Protein AF-0000000078666611 (afdb_homodimer)

Secondary structure (DSSP, 8-state):
-------GGGGS-HHHHHHHHHHHHHHHHHHHHHHHHHHHTTT--HHHHHHHHHHHHH-SEEHHHHHHHH---HHHHHHHHHHHHHHTSEEE-SSSS-EEEEPPHHHHHHHHHHHHHHHHHHHHHHHHHHHHHHHTT--S--------EEEEESHHHHHHHHHHHHHH--SEEEEEE-HHHHHHHHHTTHHHHHHHHHHTT-EEEEEES-GGGGGGGTTS-GGGEEE--SS--SSEEEEETTTEEEEEEEEEETTEEEEEEEEE--HHHHHHHHHHHHH--/-------GGGGS-HHHHHHHHHHHHHHHHHHHHHHHHHHHTTT--HHHHHHHHHHHHH-SB-HHHHHHHH---HHHHHHHHHHHHHHTSEEE-SSSS--EEEPPHHHHHHHHHHHHHHHHHHHHHHHHHHHHHHHTT--S--------EEEEESHHHHHHHHHHHHHH--SEEEEE--HHHHHHHHHTTHHHHHHHHHHTT-EEEEEES-GGG-TT-TTS-GGGEEE--SS--SSEEEEETTTEEEEEEEEEETTEEEEEEEEE--HHHHHHHHHHHHH--

InterPro domains:
  IPR002831 Transcription regulator TrmB, N-terminal [PF01978] (39-105)
  IPR011991 ArsR-like helix-turn-helix domain [cd00090] (50-112)
  IPR036388 Winged helix-like DNA-binding domain superfamily [G3DSA:1.10.10.10] (29-139)
  IPR036390 Winged helix DNA-binding domain superfamily [SSF46785] (31-106)
  IPR051797 Transcription regulator TrmB-like [PTHR34293] (32-277)

Nearest PDB structures (foldseek):
  5bpd-assembly1_C  TM=4.902E-01  e=1.284E-13  Pyrococcus furiosus
  5bpi-assembly1_C  TM=5.153E-01  e=1.059E-12  Pyrococcus furiosus
  3e6m-assembly3_E  TM=5.187E-01  e=1.834E-03  Ruegeria pomeroyi
  3e6m-assembly1_A  TM=5.061E-01  e=5.921E-03  Ruegeria pomeroyi
  3e6m-assembly2_C  TM=4.782E-01  e=1.128E-02  Ruegeria pomeroyi

Structure (mmCIF, N/CA/C/O backbone):
data_AF-0000000078666611-model_v1
#
loop_
_entity.id
_entity.type
_entity.pdbx_description
1 polymer 'Putative transcriptional regulator, TrmB'
#
loop_
_atom_site.group_PDB
_atom_site.id
_atom_site.type_symbol
_atom_site.label_atom_id
_atom_site.label_alt_id
_atom_site.label_comp_id
_atom_site.label_asym_id
_atom_site.label_entity_id
_atom_site.label_seq_id
_atom_site.pdbx_PDB_ins_code
_atom_site.Cartn_x
_atom_site.Cartn_y
_atom_site.Cartn_z
_atom_site.occupancy
_atom_site.B_iso_or_equiv
_atom_site.auth_seq_id
_atom_site.auth_comp_id
_atom_site.auth_asym_id
_atom_site.auth_atom_id
_atom_site.pdbx_PDB_model_num
ATOM 1 N N . MET A 1 1 ? -54.938 39.656 26.031 1 24.95 1 MET A N 1
ATOM 2 C CA . MET A 1 1 ? -55.031 38.219 25.891 1 24.95 1 MET A CA 1
ATOM 3 C C . MET A 1 1 ? -53.688 37.625 25.469 1 24.95 1 MET A C 1
ATOM 5 O O . MET A 1 1 ? -53.25 37.812 24.344 1 24.95 1 MET A O 1
ATOM 9 N N . THR A 1 2 ? -52.688 37.5 26.453 1 25.03 2 THR A N 1
ATOM 10 C CA . THR A 1 2 ? -51.281 37.125 26.438 1 25.03 2 THR A CA 1
ATOM 11 C C . THR A 1 2 ? -51.156 35.625 26.172 1 25.03 2 THR A C 1
ATOM 13 O O . THR A 1 2 ? -51.562 34.812 27 1 25.03 2 THR A O 1
ATOM 16 N N . ALA A 1 3 ? -51.25 35.094 24.938 1 30.34 3 ALA A N 1
ATOM 17 C CA . ALA A 1 3 ? -51.094 33.688 24.5 1 30.34 3 ALA A CA 1
ATOM 18 C C . ALA A 1 3 ? -49.781 33.094 25.016 1 30.34 3 ALA A C 1
ATOM 20 O O . ALA A 1 3 ? -48.719 33.688 24.844 1 30.34 3 ALA A O 1
ATOM 21 N N . LYS A 1 4 ? -49.875 32.25 26.094 1 32.97 4 LYS A N 1
ATOM 22 C CA . LYS A 1 4 ? -48.906 31.359 26.688 1 32.97 4 LYS A CA 1
ATOM 23 C C . LYS A 1 4 ? -48.219 30.5 25.625 1 32.97 4 LYS A C 1
ATOM 25 O O . LYS A 1 4 ? -48.875 29.719 24.922 1 32.97 4 LYS A O 1
ATOM 30 N N . HIS A 1 5 ? -47.25 31 24.922 1 32.41 5 HIS A N 1
ATOM 31 C CA . HIS A 1 5 ? -46.344 30.172 24.125 1 32.41 5 HIS A CA 1
ATOM 32 C C . HIS A 1 5 ? -45.781 29.031 24.953 1 32.41 5 HIS A C 1
ATOM 34 O O . HIS A 1 5 ? -44.938 29.25 25.828 1 32.41 5 HIS A O 1
ATOM 40 N N . GLU A 1 6 ? -46.594 28.016 25.391 1 33.66 6 GLU A N 1
ATOM 41 C CA . GLU A 1 6 ? -46.156 26.766 26 1 33.66 6 GLU A CA 1
ATOM 42 C C . GLU A 1 6 ? -44.969 26.141 25.25 1 33.66 6 GLU A C 1
ATOM 44 O O . GLU A 1 6 ? -45 26.062 24.016 1 33.66 6 GLU A O 1
ATOM 49 N N . ASN A 1 7 ? -43.812 26.172 25.812 1 34.56 7 ASN A N 1
ATOM 50 C CA . ASN A 1 7 ? -42.531 25.578 25.484 1 34.56 7 ASN A CA 1
ATOM 51 C C . ASN A 1 7 ? -42.656 24.094 25.156 1 34.56 7 ASN A C 1
ATOM 53 O O . ASN A 1 7 ? -43.031 23.297 26.031 1 34.56 7 ASN A O 1
ATOM 57 N N . ILE A 1 8 ? -42.938 23.625 23.984 1 36.44 8 ILE A N 1
ATOM 58 C CA . ILE A 1 8 ? -42.969 22.297 23.391 1 36.44 8 ILE A CA 1
ATOM 59 C C . ILE A 1 8 ? -41.688 21.531 23.797 1 36.44 8 ILE A C 1
ATOM 61 O O . ILE A 1 8 ? -41.562 20.344 23.5 1 36.44 8 ILE A O 1
ATOM 65 N N . LEU A 1 9 ? -40.688 22.219 24.266 1 39 9 LEU A N 1
ATOM 66 C CA . LEU A 1 9 ? -39.5 21.453 24.641 1 39 9 LEU A CA 1
ATOM 67 C C . LEU A 1 9 ? -39.812 20.5 25.797 1 39 9 LEU A C 1
ATOM 69 O O . LEU A 1 9 ? -39.031 19.609 26.109 1 39 9 LEU A O 1
ATOM 73 N N . ASP A 1 10 ? -40.812 20.719 26.531 1 43.38 10 ASP A N 1
ATOM 74 C CA . ASP A 1 10 ? -41.125 19.969 27.734 1 43.38 10 ASP A CA 1
ATOM 75 C C . ASP A 1 10 ? -41.562 18.547 27.406 1 43.38 10 ASP A C 1
ATOM 77 O O . ASP A 1 10 ? -41.844 17.75 28.312 1 43.38 10 ASP A O 1
ATOM 81 N N . THR A 1 11 ? -41.781 18.328 26.156 1 49.66 11 THR A N 1
ATOM 82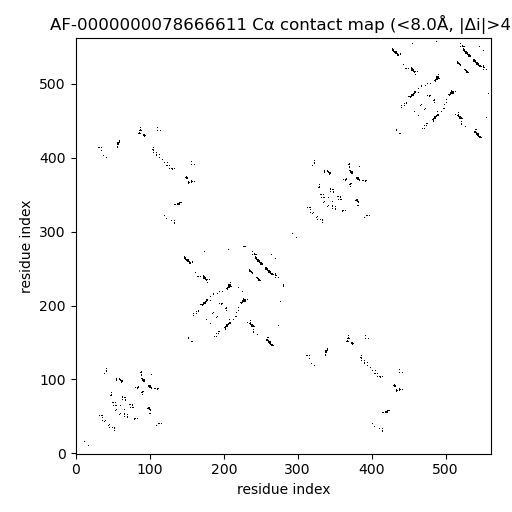 C CA . THR A 1 11 ? -42.531 17.109 25.922 1 49.66 11 THR A CA 1
ATOM 83 C C . THR A 1 11 ? -41.625 15.891 25.906 1 49.66 11 THR A C 1
ATOM 85 O O . THR A 1 11 ? -42.094 14.758 25.828 1 49.66 11 THR A O 1
ATOM 88 N N . PHE A 1 12 ? -40.375 16.016 25.594 1 53.94 12 PHE A N 1
ATOM 89 C CA . PHE A 1 12 ? -39.719 14.703 25.609 1 53.94 12 PHE A CA 1
ATOM 90 C C . PHE A 1 12 ? -39.469 14.227 27.031 1 53.94 12 PHE A C 1
ATOM 92 O O . PHE A 1 12 ? -39 14.984 27.875 1 53.94 12 PHE A O 1
ATOM 99 N N . THR A 1 13 ? -40.094 13.07 27.375 1 58.03 13 THR A N 1
ATOM 100 C CA . THR A 1 13 ? -39.906 12.445 28.688 1 58.03 13 THR A CA 1
ATOM 101 C C . THR A 1 13 ? -38.438 12.031 28.875 1 58.03 13 THR A C 1
ATOM 103 O O . THR A 1 13 ? -37.688 11.891 27.906 1 58.03 13 THR A O 1
ATOM 106 N N . SER A 1 14 ? -37.969 12.086 30.062 1 59.28 14 SER A N 1
ATOM 107 C CA . SER A 1 14 ? -36.656 11.648 30.516 1 59.28 14 SER A CA 1
ATOM 108 C C . SER A 1 14 ? -36.25 10.336 29.844 1 59.28 14 SER A C 1
ATOM 110 O O . SER A 1 14 ? -35.094 10.156 29.469 1 59.28 14 SER A O 1
ATOM 112 N N . GLN A 1 15 ? -37.188 9.484 29.656 1 59.19 15 GLN A N 1
ATOM 113 C CA . GLN A 1 15 ? -36.938 8.188 29.031 1 59.19 15 GLN A CA 1
ATOM 114 C C . GLN A 1 15 ? -36.625 8.336 27.547 1 59.19 15 GLN A C 1
ATOM 116 O O . GLN A 1 15 ? -35.781 7.617 27.016 1 59.19 15 GLN A O 1
ATOM 121 N N . GLU A 1 16 ? -37.219 9.289 26.906 1 56.53 16 GLU A N 1
ATOM 122 C CA . GLU A 1 16 ? -36.969 9.508 25.484 1 56.53 16 GLU A CA 1
ATOM 123 C C . GLU A 1 16 ? -35.625 10.133 25.219 1 56.53 16 GLU A C 1
ATOM 125 O O . GLU A 1 16 ? -34.938 9.789 24.266 1 56.53 16 GLU A O 1
ATOM 130 N N . VAL A 1 17 ? -35.25 10.969 26.109 1 57.41 17 VAL A N 1
ATOM 131 C CA . VAL A 1 17 ? -33.938 11.594 26.016 1 57.41 17 VAL A CA 1
ATOM 132 C C . VAL A 1 17 ? -32.844 10.547 26.219 1 57.41 17 VAL A C 1
ATOM 134 O O . VAL A 1 17 ? -31.844 10.547 25.516 1 57.41 17 VAL A O 1
ATOM 137 N N . GLU A 1 18 ? -33.094 9.695 27.141 1 58.34 18 GLU A N 1
ATOM 138 C CA . GLU A 1 18 ? -32.156 8.617 27.406 1 58.34 18 GLU A CA 1
ATOM 139 C C . GLU A 1 18 ? -32.031 7.668 26.219 1 58.34 18 GLU A C 1
ATOM 141 O O . GLU A 1 18 ? -30.938 7.234 25.844 1 58.34 18 GLU A O 1
ATOM 146 N N . ALA A 1 19 ? -33.094 7.383 25.641 1 57.5 19 ALA A N 1
ATOM 147 C CA . ALA A 1 19 ? -33.125 6.492 24.484 1 57.5 19 ALA A CA 1
ATOM 148 C C . ALA A 1 19 ? -32.406 7.129 23.297 1 57.5 19 ALA A C 1
ATOM 150 O O . ALA A 1 19 ? -31.672 6.457 22.578 1 57.5 19 ALA A O 1
ATOM 151 N N . LEU A 1 20 ? -32.625 8.391 23.094 1 56.41 20 LEU A N 1
ATOM 152 C CA . LEU A 1 20 ? -31.984 9.125 22.016 1 56.41 20 LEU A CA 1
ATOM 153 C C . LEU A 1 20 ? -30.484 9.211 22.25 1 56.41 20 LEU A C 1
ATOM 155 O O . LEU A 1 20 ? -29.688 9.086 21.312 1 56.41 20 LEU A O 1
ATOM 159 N N . THR A 1 21 ? -30.188 9.445 23.469 1 63.78 21 THR A N 1
ATOM 160 C CA . THR A 1 21 ? -28.766 9.516 23.812 1 63.78 21 THR A CA 1
ATOM 161 C C . THR A 1 21 ? -28.094 8.172 23.562 1 63.78 21 THR A C 1
ATOM 163 O O . THR A 1 21 ? -26.984 8.125 23.016 1 63.78 21 THR A O 1
ATOM 166 N N . THR A 1 22 ? -28.859 7.172 23.969 1 70.12 22 THR A N 1
ATOM 167 C CA . THR A 1 22 ? -28.312 5.832 23.75 1 70.12 22 THR A CA 1
ATOM 168 C C . THR A 1 22 ? -28.188 5.531 22.266 1 70.12 22 THR A C 1
ATOM 170 O O . THR A 1 22 ? -27.188 4.941 21.828 1 70.12 22 THR A O 1
ATOM 173 N N . SER A 1 23 ? -29.188 6.078 21.531 1 73.69 23 SER A N 1
ATOM 174 C CA . SER A 1 23 ? -29.156 5.836 20.094 1 73.69 23 SER A CA 1
ATOM 175 C C . SER A 1 23 ? -28.031 6.613 19.438 1 73.69 23 SER A C 1
ATOM 177 O O . SER A 1 23 ? -27.328 6.086 18.578 1 73.69 23 SER A O 1
ATOM 179 N N . GLN A 1 24 ? -27.875 7.871 19.906 1 76.81 24 GLN A N 1
ATOM 180 C CA . GLN A 1 24 ? -26.797 8.688 19.344 1 76.81 24 GLN A CA 1
ATOM 181 C C . GLN A 1 24 ? -25.438 8.109 19.703 1 76.81 24 GLN A C 1
ATOM 183 O O . GLN A 1 24 ? -24.516 8.117 18.859 1 76.81 24 GLN A O 1
ATOM 188 N N . ASP A 1 25 ? -25.406 7.629 20.922 1 82.19 25 ASP A N 1
ATOM 189 C CA . ASP A 1 25 ? -24.172 7.004 21.359 1 82.19 25 ASP A CA 1
ATOM 190 C C . ASP A 1 25 ? -23.859 5.75 20.547 1 82.19 25 ASP A C 1
ATOM 192 O O . ASP A 1 25 ? -22.703 5.488 20.203 1 82.19 25 ASP A O 1
ATOM 196 N N . TYR A 1 26 ? -24.984 5.094 20.312 1 83.62 26 TYR A N 1
ATOM 197 C CA . TYR A 1 26 ? -24.812 3.895 19.5 1 83.62 26 TYR A CA 1
ATOM 198 C C . TYR A 1 26 ? -24.359 4.246 18.078 1 83.62 26 TYR A C 1
ATOM 200 O O . TYR A 1 26 ? -23.438 3.613 17.547 1 83.62 26 TYR A O 1
ATOM 208 N N . ILE A 1 27 ? -24.922 5.266 17.5 1 86.25 27 ILE A N 1
ATOM 209 C CA . ILE A 1 27 ? -24.562 5.703 16.156 1 86.25 27 ILE A CA 1
ATOM 210 C C . ILE A 1 27 ? -23.125 6.188 16.141 1 86.25 27 ILE A C 1
ATOM 212 O O . ILE A 1 27 ? -22.359 5.844 15.242 1 86.25 27 ILE A O 1
ATOM 216 N N . GLU A 1 28 ? -22.797 6.918 17.141 1 90.12 28 GLU A N 1
ATOM 217 C CA . GLU A 1 28 ? -21.422 7.41 17.234 1 90.12 28 GLU A CA 1
ATOM 218 C C . GLU A 1 28 ? -20.422 6.262 17.359 1 90.12 28 GLU A C 1
ATOM 220 O O . GLU A 1 28 ? -19.359 6.281 16.734 1 90.12 28 GLU A O 1
ATOM 225 N N . SER A 1 29 ? -20.812 5.297 18.109 1 90.94 29 SER A N 1
ATOM 226 C CA . SER A 1 29 ? -19.953 4.137 18.297 1 90.94 29 SER A CA 1
ATOM 227 C C . SER A 1 29 ? -19.766 3.371 16.984 1 90.94 29 SER A C 1
ATOM 229 O O . SER A 1 29 ? -18.672 2.902 16.688 1 90.94 29 SER A O 1
ATOM 231 N N . GLN A 1 30 ? -20.812 3.289 16.234 1 90.81 30 GLN A N 1
ATOM 232 C CA . GLN A 1 30 ? -20.75 2.6 14.945 1 90.81 30 GLN A CA 1
ATOM 233 C C . GLN A 1 30 ? -19.859 3.352 13.961 1 90.81 30 GLN A C 1
ATOM 235 O O . GLN A 1 30 ? -19.078 2.738 13.234 1 90.81 30 GLN A O 1
ATOM 240 N N . ILE A 1 31 ? -20 4.613 13.969 1 92.62 31 ILE A N 1
ATOM 241 C CA . ILE A 1 31 ? -19.188 5.445 13.086 1 92.62 31 ILE A CA 1
ATOM 242 C C . ILE A 1 31 ? -17.719 5.301 13.445 1 92.62 31 ILE A C 1
ATOM 244 O O . ILE A 1 31 ? -16.875 5.09 12.57 1 92.62 31 ILE A O 1
ATOM 248 N N . LYS A 1 32 ? -17.469 5.34 14.695 1 93.5 32 LYS A N 1
ATOM 249 C CA . LYS A 1 32 ? -16.078 5.23 15.156 1 93.5 32 LYS A CA 1
ATOM 250 C C . LYS A 1 32 ? -15.484 3.879 14.773 1 93.5 32 LYS A C 1
ATOM 252 O O . LYS A 1 32 ? -14.336 3.807 14.336 1 93.5 32 LYS A O 1
ATOM 257 N N . GLN A 1 33 ? -16.266 2.855 14.875 1 94.12 33 GLN A N 1
ATOM 258 C CA . GLN A 1 33 ? -15.781 1.523 14.539 1 94.12 33 GLN A CA 1
ATOM 259 C C . GLN A 1 33 ? -15.492 1.409 13.047 1 94.12 33 GLN A C 1
ATOM 261 O O . GLN A 1 33 ? -14.508 0.784 12.641 1 94.12 33 GLN A O 1
ATOM 266 N N . GLU A 1 34 ? -16.344 1.973 12.273 1 93.38 34 GLU A N 1
ATOM 267 C CA . GLU A 1 34 ? -16.125 1.971 10.828 1 93.38 34 GLU A CA 1
ATOM 268 C C . GLU A 1 34 ? -14.836 2.707 10.461 1 93.38 34 GLU A C 1
ATOM 270 O O . GLU A 1 34 ? -14.078 2.246 9.617 1 93.38 34 GLU A O 1
ATOM 275 N N . LEU A 1 35 ? -14.648 3.785 11.148 1 95.94 35 LEU A N 1
ATOM 276 C CA . LEU A 1 35 ? -13.453 4.578 10.883 1 95.94 35 LEU A CA 1
ATOM 277 C C . LEU A 1 35 ? -12.195 3.834 11.32 1 95.94 35 LEU A C 1
ATOM 279 O O . LEU A 1 35 ? -11.18 3.867 10.625 1 95.94 35 LEU A O 1
ATOM 283 N N . ILE A 1 36 ? -12.289 3.146 12.414 1 95.94 36 ILE A N 1
ATOM 284 C CA . ILE A 1 36 ? -11.18 2.344 12.906 1 95.94 36 ILE A CA 1
ATOM 285 C C . ILE A 1 36 ? -10.844 1.248 11.898 1 95.94 36 ILE A C 1
ATOM 287 O O . ILE A 1 36 ? -9.672 1.017 11.594 1 95.94 36 ILE A O 1
ATOM 291 N N . ASN A 1 37 ? -11.859 0.669 11.352 1 94.44 37 ASN A N 1
ATOM 292 C CA . ASN A 1 37 ? -11.656 -0.394 10.375 1 94.44 37 ASN A CA 1
ATOM 293 C C . ASN A 1 37 ? -10.969 0.127 9.117 1 94.44 37 ASN A C 1
ATOM 295 O O . ASN A 1 37 ? -10.125 -0.558 8.531 1 94.44 37 ASN A O 1
ATOM 299 N N . GLU A 1 38 ? -11.289 1.287 8.695 1 94.19 38 GLU A N 1
ATOM 300 C CA . GLU A 1 38 ? -10.656 1.888 7.523 1 94.19 38 GLU A CA 1
ATOM 301 C C . GLU A 1 38 ? -9.18 2.184 7.789 1 94.19 38 GLU A C 1
ATOM 303 O O . GLU A 1 38 ? -8.328 1.933 6.934 1 94.19 38 GLU A O 1
ATOM 308 N N . LEU A 1 39 ? -8.898 2.639 8.992 1 96.44 39 LEU A N 1
ATOM 309 C CA . LEU A 1 39 ? -7.531 2.992 9.352 1 96.44 39 LEU A CA 1
ATOM 310 C C . LEU A 1 39 ? -6.668 1.742 9.5 1 96.44 39 LEU A C 1
ATOM 312 O O . LEU A 1 39 ? -5.469 1.771 9.211 1 96.44 39 LEU A O 1
ATOM 316 N N . LYS A 1 40 ? -7.285 0.686 9.898 1 95.25 40 LYS A N 1
ATOM 317 C CA . LYS A 1 40 ? -6.574 -0.582 10.039 1 95.25 40 LYS A CA 1
ATOM 318 C C . LYS A 1 40 ? -6.051 -1.069 8.695 1 95.25 40 LYS A C 1
ATOM 320 O O . LYS A 1 40 ? -4.992 -1.695 8.625 1 95.25 40 LYS A O 1
ATOM 325 N N . LYS A 1 41 ? -6.75 -0.759 7.676 1 92.75 41 LYS A N 1
ATOM 326 C CA . LYS A 1 41 ? -6.316 -1.135 6.336 1 92.75 41 LYS A CA 1
ATOM 327 C C . LYS A 1 41 ? -5.012 -0.438 5.961 1 92.75 41 LYS A C 1
ATOM 329 O O . LYS A 1 41 ? -4.32 -0.859 5.031 1 92.75 41 LYS A O 1
ATOM 334 N N . LEU A 1 42 ? -4.699 0.592 6.715 1 94.5 42 LEU A N 1
ATOM 335 C CA . LEU A 1 42 ? -3.484 1.359 6.465 1 94.5 42 LEU A CA 1
ATOM 336 C C . LEU A 1 42 ? -2.455 1.126 7.562 1 94.5 42 LEU A C 1
ATOM 338 O O . LEU A 1 42 ? -1.588 1.971 7.797 1 94.5 42 LEU A O 1
ATOM 342 N N . ASP A 1 43 ? -2.656 0.044 8.32 1 91.62 43 ASP A N 1
ATOM 343 C CA . ASP A 1 43 ? -1.721 -0.451 9.328 1 91.62 43 ASP A CA 1
ATOM 344 C C . 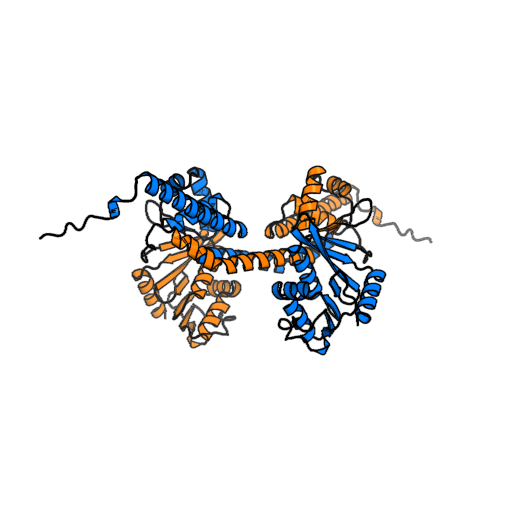ASP A 1 43 ? -1.713 0.448 10.562 1 91.62 43 ASP A C 1
ATOM 346 O O . ASP A 1 43 ? -0.668 0.645 11.18 1 91.62 43 ASP A O 1
ATOM 350 N N . ILE A 1 44 ? -2.807 1.087 10.758 1 96.12 44 ILE A N 1
ATOM 351 C CA . ILE A 1 44 ? -3 1.777 12.023 1 96.12 44 ILE A CA 1
ATOM 352 C C . ILE A 1 44 ? -3.633 0.826 13.039 1 96.12 44 ILE A C 1
ATOM 354 O O . ILE A 1 44 ? -4.676 0.228 12.766 1 96.12 44 ILE A O 1
ATOM 358 N N . GLY A 1 45 ? -3 0.655 14.156 1 95.12 45 GLY A N 1
ATOM 359 C CA . GLY A 1 45 ? -3.539 -0.212 15.188 1 95.12 45 GLY A CA 1
ATOM 360 C C . GLY A 1 45 ? -4.812 0.325 15.812 1 95.12 45 GLY A C 1
ATOM 361 O O . GLY A 1 45 ? -5.109 1.516 15.703 1 95.12 45 GLY A O 1
ATOM 362 N N . ALA A 1 46 ? -5.465 -0.515 16.453 1 95.88 46 ALA A N 1
ATOM 363 C CA . ALA A 1 46 ? -6.758 -0.169 17.031 1 95.88 46 ALA A CA 1
ATOM 364 C C . ALA A 1 46 ? -6.625 0.998 18.016 1 95.88 46 ALA A C 1
ATOM 366 O O . ALA A 1 46 ? -7.402 1.954 17.953 1 95.88 46 ALA A O 1
ATOM 367 N N . ASN A 1 47 ? -5.633 0.917 18.844 1 96.94 47 ASN A N 1
ATOM 368 C CA . ASN A 1 47 ? -5.465 1.969 19.844 1 96.94 47 ASN A CA 1
ATOM 369 C C . ASN A 1 47 ? -5.012 3.277 19.203 1 96.94 47 ASN A C 1
ATOM 371 O O . ASN A 1 47 ? -5.449 4.355 19.609 1 96.94 47 ASN A O 1
ATOM 375 N N . GLU A 1 48 ? -4.137 3.178 18.219 1 97.81 48 GLU A N 1
ATOM 376 C CA . GLU A 1 48 ? -3.76 4.367 17.469 1 97.81 48 GLU A CA 1
ATOM 377 C C . GLU A 1 48 ? -4.977 5.004 16.797 1 97.81 48 GLU A C 1
ATOM 379 O O . GLU A 1 48 ? -5.137 6.227 16.828 1 97.81 48 GLU A O 1
ATOM 384 N N . ALA A 1 49 ? -5.777 4.148 16.25 1 97.75 49 ALA A N 1
ATOM 385 C CA . ALA A 1 49 ? -6.977 4.629 15.578 1 97.75 49 ALA A CA 1
ATOM 386 C C . ALA A 1 49 ? -7.91 5.34 16.547 1 97.75 49 ALA A C 1
ATOM 388 O O . ALA A 1 49 ? -8.477 6.391 16.234 1 97.75 49 ALA A O 1
ATOM 389 N N . LYS A 1 50 ? -8.055 4.793 17.672 1 96.88 50 LYS A N 1
ATOM 390 C CA . LYS A 1 50 ? -8.898 5.391 18.703 1 96.88 50 LYS A CA 1
ATOM 391 C C . LYS A 1 50 ? -8.406 6.789 19.062 1 96.88 50 LYS A C 1
ATOM 393 O O . LYS A 1 50 ? -9.211 7.723 19.172 1 96.88 50 LYS A O 1
ATOM 398 N N . ILE A 1 51 ? -7.164 6.891 19.234 1 97.44 51 ILE A N 1
ATOM 399 C CA . ILE A 1 51 ? -6.566 8.18 19.594 1 97.44 51 ILE A CA 1
ATOM 400 C C . ILE A 1 51 ? -6.781 9.172 18.438 1 97.44 51 ILE A C 1
ATOM 402 O O . ILE A 1 51 ? -7.184 10.312 18.672 1 97.44 51 ILE A O 1
ATOM 406 N N . LEU A 1 52 ? -6.555 8.734 17.219 1 96.56 52 LEU A N 1
ATOM 407 C CA . LEU A 1 52 ? -6.727 9.578 16.047 1 96.56 52 LEU A CA 1
ATOM 408 C C . LEU A 1 52 ? -8.164 10.094 15.953 1 96.56 52 LEU A C 1
ATOM 410 O O . LEU A 1 52 ? -8.383 11.297 15.797 1 96.56 52 LEU A O 1
ATOM 414 N N . ILE A 1 53 ? -9.047 9.211 16.062 1 95.88 53 ILE A N 1
ATOM 415 C CA . ILE A 1 53 ? -10.453 9.562 15.93 1 95.88 53 ILE A CA 1
ATOM 416 C C . ILE A 1 53 ? -10.859 10.508 17.062 1 95.88 53 ILE A C 1
ATOM 418 O O . ILE A 1 53 ? -11.617 11.461 16.828 1 95.88 53 ILE A O 1
ATOM 422 N N . PHE A 1 54 ? -10.445 10.305 18.25 1 95 54 PHE A N 1
ATOM 423 C CA . PHE A 1 54 ? -10.719 11.195 19.375 1 95 54 PHE A CA 1
ATOM 424 C C . PHE A 1 54 ? -10.211 12.602 19.078 1 95 54 PHE A C 1
ATOM 426 O O . PHE A 1 54 ? -10.945 13.578 19.25 1 95 54 PHE A O 1
ATOM 433 N N . LEU A 1 55 ? -8.938 12.664 18.672 1 94.5 55 LEU A N 1
ATOM 434 C CA . LEU A 1 55 ? -8.344 13.961 18.359 1 94.5 55 LEU A CA 1
ATOM 435 C C . LEU A 1 55 ? -9.109 14.664 17.25 1 94.5 55 LEU A C 1
ATOM 437 O O . LEU A 1 55 ? -9.336 15.875 17.297 1 94.5 55 LEU A O 1
ATOM 441 N N . MET A 1 56 ? -9.531 13.883 16.281 1 92.19 56 MET A N 1
ATOM 442 C CA . MET A 1 56 ? -10.258 14.453 15.156 1 92.19 56 MET A CA 1
ATOM 443 C C . MET A 1 56 ? -11.625 14.969 15.586 1 92.19 56 MET A C 1
ATOM 445 O O . MET A 1 56 ? -12.109 15.969 15.055 1 92.19 56 MET A O 1
ATOM 449 N N . SER A 1 57 ? -12.188 14.312 16.516 1 91.06 57 SER A N 1
ATOM 450 C CA . SER A 1 57 ? -13.555 14.641 16.906 1 91.06 57 SER A CA 1
ATOM 451 C C . SER A 1 57 ? -13.578 15.688 18.016 1 91.06 57 SER A C 1
ATOM 453 O O . SER A 1 57 ? -14.523 16.469 18.109 1 91.06 57 SER A O 1
ATOM 455 N N . ASN A 1 58 ? -12.547 15.789 18.828 1 89.56 58 ASN A N 1
ATOM 456 C CA . ASN A 1 58 ? -12.578 16.641 20 1 89.56 58 ASN A CA 1
ATOM 457 C C . ASN A 1 58 ? -11.586 17.797 19.891 1 89.56 58 ASN A C 1
ATOM 459 O O . ASN A 1 58 ? -11.586 18.719 20.719 1 89.56 58 ASN A O 1
ATOM 463 N N . GLY A 1 59 ? -10.727 17.734 18.875 1 87.94 59 GLY A N 1
ATOM 464 C CA . GLY A 1 59 ? -9.734 18.797 18.703 1 87.94 59 GLY A CA 1
ATOM 465 C C . GLY A 1 59 ? -8.453 18.531 19.484 1 87.94 59 GLY A C 1
ATOM 466 O O . GLY A 1 59 ? -8.281 17.453 20.062 1 87.94 59 GLY A O 1
ATOM 467 N N . SER A 1 60 ? -7.602 19.531 19.516 1 88 60 SER A N 1
ATOM 468 C CA . SER A 1 60 ? -6.285 19.422 20.125 1 88 60 SER A CA 1
ATOM 469 C C . SER A 1 60 ? -6.398 19.297 21.641 1 88 60 SER A C 1
ATOM 471 O O . SER A 1 60 ? -7.23 19.969 22.266 1 88 60 SER A O 1
ATOM 473 N N . THR A 1 61 ? -5.621 18.422 22.203 1 91.12 61 THR A N 1
ATOM 474 C CA . THR A 1 61 ? -5.664 18.25 23.656 1 91.12 61 THR A CA 1
ATOM 475 C C . THR A 1 61 ? -4.367 17.625 24.156 1 91.12 61 THR A C 1
ATOM 477 O O . THR A 1 61 ? -3.438 17.391 23.375 1 91.12 61 THR A O 1
ATOM 480 N N . THR A 1 62 ? -4.344 17.422 25.469 1 92.88 62 THR A N 1
ATOM 481 C CA . THR A 1 62 ? -3.143 16.875 26.094 1 92.88 62 THR A CA 1
ATOM 482 C C . THR A 1 62 ? -3.168 15.359 26.109 1 92.88 62 THR A C 1
ATOM 484 O O . THR A 1 62 ? -4.23 14.75 25.969 1 92.88 62 THR A O 1
ATOM 487 N N . ALA A 1 63 ? -1.938 14.742 26.344 1 94.44 63 ALA A N 1
ATOM 488 C CA . ALA A 1 63 ? -1.837 13.289 26.484 1 94.44 63 ALA A CA 1
ATOM 489 C C . ALA A 1 63 ? -2.697 12.773 27.625 1 94.44 63 ALA A C 1
ATOM 491 O O . ALA A 1 63 ? -3.312 11.711 27.531 1 94.44 63 ALA A O 1
ATOM 492 N N . SER A 1 64 ? -2.764 13.555 28.656 1 95.06 64 SER A N 1
ATOM 493 C CA . SER A 1 64 ? -3.559 13.18 29.812 1 95.06 64 SER A CA 1
ATOM 494 C C . SER A 1 64 ? -5.039 13.078 29.469 1 95.06 64 SER A C 1
ATOM 496 O O . SER A 1 64 ? -5.715 12.125 29.859 1 95.06 64 SER A O 1
ATOM 498 N N . ASP A 1 65 ? -5.48 14.031 28.781 1 94.75 65 ASP A N 1
ATOM 499 C CA . ASP A 1 65 ? -6.879 14.047 28.359 1 94.75 65 ASP A CA 1
ATOM 500 C C . ASP A 1 65 ? -7.176 12.883 27.406 1 94.75 65 ASP A C 1
ATOM 502 O O . ASP A 1 65 ? -8.227 12.25 27.516 1 94.75 65 ASP A O 1
ATOM 506 N N . ILE A 1 66 ? -6.285 12.641 26.469 1 96.44 66 ILE A N 1
ATOM 507 C CA . ILE A 1 66 ? -6.438 11.539 25.531 1 96.44 66 ILE A CA 1
ATOM 508 C C . ILE A 1 66 ? -6.562 10.219 26.297 1 96.44 66 ILE A C 1
ATOM 510 O O . ILE A 1 66 ? -7.473 9.43 26.031 1 96.44 66 ILE A O 1
ATOM 514 N N . SER A 1 67 ? -5.652 10 27.281 1 96.44 67 SER A N 1
ATOM 515 C CA . SER A 1 67 ? -5.664 8.789 28.094 1 96.44 67 SER A CA 1
ATOM 516 C C . SER A 1 67 ? -6.984 8.633 28.828 1 96.44 67 SER A C 1
ATOM 518 O O . SER A 1 67 ? -7.594 7.559 28.812 1 96.44 67 SER A O 1
ATOM 520 N N . ARG A 1 68 ? -7.484 9.664 29.375 1 95.38 68 ARG A N 1
ATOM 521 C CA . ARG A 1 68 ? -8.711 9.656 30.156 1 95.38 68 ARG A CA 1
ATOM 522 C C . ARG A 1 68 ? -9.914 9.281 29.312 1 95.38 68 ARG A C 1
ATOM 524 O O . ARG A 1 68 ? -10.719 8.43 29.703 1 95.38 68 ARG A O 1
ATOM 531 N N . HIS A 1 69 ? -10.031 9.75 28.156 1 92.56 69 HIS A N 1
ATOM 532 C CA . HIS A 1 69 ? -11.242 9.617 27.359 1 92.56 69 HIS A CA 1
ATOM 533 C C . HIS A 1 69 ? -11.203 8.352 26.516 1 92.56 69 HIS A C 1
ATOM 535 O O . HIS A 1 69 ? -12.25 7.793 26.172 1 92.56 69 HIS A O 1
ATOM 541 N N . THR A 1 70 ? -10.039 7.918 26.125 1 94.06 70 THR A N 1
ATOM 542 C CA . THR A 1 70 ? -9.93 6.719 25.297 1 94.06 70 THR A CA 1
ATOM 543 C C . THR A 1 70 ? -9.859 5.469 26.172 1 94.06 70 THR A C 1
ATOM 545 O O . THR A 1 70 ? -10.078 4.355 25.688 1 94.06 70 THR A O 1
ATOM 548 N N . GLY A 1 71 ? -9.422 5.594 27.375 1 95.12 71 GLY A N 1
ATOM 549 C CA . GLY A 1 71 ? -9.258 4.461 28.281 1 95.12 71 GLY A CA 1
ATOM 550 C C . GLY A 1 71 ? -7.918 3.768 28.125 1 95.12 71 GLY A C 1
ATOM 551 O O . GLY A 1 71 ? -7.688 2.713 28.719 1 95.12 71 GLY A O 1
ATOM 552 N N . ILE A 1 72 ? -7.059 4.316 27.328 1 96.19 72 ILE A N 1
ATOM 553 C CA . ILE A 1 72 ? -5.715 3.779 27.156 1 96.19 72 ILE A CA 1
ATOM 554 C C . ILE A 1 72 ? -4.797 4.301 28.25 1 96.19 72 ILE A C 1
ATOM 556 O O . ILE A 1 72 ? -4.805 5.496 28.562 1 96.19 72 ILE A O 1
ATOM 560 N N . GLN A 1 73 ? -4.012 3.402 28.828 1 95.81 73 GLN A N 1
ATOM 561 C CA . GLN A 1 73 ? -3.115 3.793 29.906 1 95.81 73 GLN A CA 1
ATOM 562 C C . GLN A 1 73 ? -2.133 4.867 29.453 1 95.81 73 GLN A C 1
ATOM 564 O O . GLN A 1 73 ? -1.687 4.852 28.297 1 95.81 73 GLN A O 1
ATOM 569 N N . ARG A 1 74 ? -1.737 5.688 30.406 1 92.75 74 ARG A N 1
ATOM 570 C CA . ARG A 1 74 ? -0.936 6.871 30.125 1 92.75 74 ARG A CA 1
ATOM 571 C C . ARG A 1 74 ? 0.362 6.492 29.422 1 92.75 74 ARG A C 1
ATOM 573 O O . ARG A 1 74 ? 0.718 7.09 28.391 1 92.75 74 ARG A O 1
ATOM 580 N N . THR A 1 75 ? 1.074 5.527 29.922 1 93.06 75 THR A N 1
ATOM 581 C CA . THR A 1 75 ? 2.344 5.117 29.328 1 93.06 75 THR A CA 1
ATOM 582 C C . THR A 1 75 ? 2.146 4.668 27.875 1 93.06 75 THR A C 1
ATOM 584 O O . THR A 1 75 ? 2.92 5.039 27 1 93.06 75 THR A O 1
ATOM 587 N N . ASP A 1 76 ? 1.056 3.947 27.609 1 95.62 76 ASP A N 1
ATOM 588 C CA . ASP A 1 76 ? 0.743 3.473 26.266 1 95.62 76 ASP A CA 1
ATOM 589 C C . ASP A 1 76 ? 0.313 4.625 25.359 1 95.62 76 ASP A C 1
ATOM 591 O O . ASP A 1 76 ? 0.625 4.637 24.172 1 95.62 76 ASP A O 1
ATOM 595 N N . THR A 1 77 ? -0.351 5.543 25.953 1 96.25 77 THR A N 1
ATOM 596 C CA . THR A 1 77 ? -0.793 6.711 25.203 1 96.25 77 THR A CA 1
ATOM 597 C C . THR A 1 77 ? 0.4 7.453 24.609 1 96.25 77 THR A C 1
ATOM 599 O O . THR A 1 77 ? 0.391 7.809 23.422 1 96.25 77 THR A O 1
ATOM 602 N N . TYR A 1 78 ? 1.419 7.57 25.375 1 94.06 78 TYR A N 1
ATOM 603 C CA . TYR A 1 78 ? 2.611 8.258 24.875 1 94.06 78 TYR A CA 1
ATOM 604 C C . TYR A 1 78 ? 3.289 7.453 23.781 1 94.06 78 TYR A C 1
ATOM 606 O O . TYR A 1 78 ? 3.816 8.023 22.812 1 94.06 78 TYR A O 1
ATOM 614 N N . HIS A 1 79 ? 3.266 6.23 23.984 1 94.44 79 HIS A N 1
ATOM 615 C CA . HIS A 1 79 ? 3.844 5.355 22.969 1 94.44 79 HIS A CA 1
ATOM 616 C C . HIS A 1 79 ? 3.107 5.492 21.641 1 94.44 79 HIS A C 1
ATOM 618 O O . HIS A 1 79 ? 3.732 5.684 20.594 1 94.44 79 HIS A O 1
ATOM 624 N N . TYR A 1 80 ? 1.796 5.406 21.672 1 95.88 80 TYR A N 1
ATOM 625 C CA . TYR A 1 80 ? 0.998 5.5 20.453 1 95.88 80 TYR A CA 1
ATOM 626 C C . TYR A 1 80 ? 1.09 6.895 19.844 1 95.88 80 TYR A C 1
ATOM 628 O O . TYR A 1 80 ? 1.128 7.043 18.625 1 95.88 80 TYR A O 1
ATOM 636 N N . LEU A 1 81 ? 1.182 7.934 20.719 1 93.5 81 LEU A N 1
ATOM 637 C CA . LEU A 1 81 ? 1.347 9.297 20.219 1 93.5 81 LEU A CA 1
ATOM 638 C C . LEU A 1 81 ? 2.68 9.445 19.5 1 93.5 81 LEU A C 1
ATOM 640 O O . LEU A 1 81 ? 2.748 10.086 18.438 1 93.5 81 LEU A O 1
ATOM 644 N N . SER A 1 82 ? 3.682 8.828 20.062 1 90.81 82 SER A N 1
ATOM 645 C CA . SER A 1 82 ? 4.992 8.875 19.422 1 90.81 82 SER A CA 1
ATOM 646 C C . SER A 1 82 ? 4.949 8.242 18.031 1 90.81 82 SER A C 1
ATOM 648 O O . SER A 1 82 ? 5.523 8.781 17.078 1 90.81 82 SER A O 1
ATOM 650 N N . SER A 1 83 ? 4.273 7.148 17.953 1 92.44 83 SER A N 1
ATOM 651 C CA . SER A 1 83 ? 4.117 6.457 16.688 1 92.44 83 SER A CA 1
ATOM 652 C C . SER A 1 83 ? 3.352 7.309 15.68 1 92.44 83 SER A C 1
ATOM 654 O O . SER A 1 83 ? 3.75 7.422 14.516 1 92.44 83 SER A O 1
ATOM 656 N N . LEU A 1 84 ? 2.287 7.926 16.094 1 93.31 84 LEU A N 1
ATOM 657 C CA . LEU A 1 84 ? 1.439 8.742 15.234 1 93.31 84 LEU A CA 1
ATOM 658 C C . LEU A 1 84 ? 2.166 10.008 14.797 1 93.31 84 LEU A C 1
ATOM 660 O O . LEU A 1 84 ? 1.986 10.477 13.672 1 93.31 84 LEU A O 1
ATOM 664 N N . LEU A 1 85 ? 3.059 10.531 15.695 1 86.88 85 LEU A N 1
ATOM 665 C CA . LEU A 1 85 ? 3.908 11.672 15.359 1 86.88 85 LEU A CA 1
ATOM 666 C C . LEU A 1 85 ? 4.91 11.297 14.273 1 86.88 85 LEU A C 1
ATOM 668 O O . LEU A 1 85 ? 5.09 12.039 13.305 1 86.88 85 LEU A O 1
ATOM 672 N N . ALA A 1 86 ? 5.449 10.172 14.422 1 82.12 86 ALA A N 1
ATOM 673 C CA . ALA A 1 86 ? 6.43 9.68 13.453 1 82.12 86 ALA A CA 1
ATOM 674 C C . ALA A 1 86 ? 5.793 9.469 12.086 1 82.12 86 ALA A C 1
ATOM 676 O O . ALA A 1 86 ? 6.422 9.711 11.055 1 82.12 86 ALA A O 1
ATOM 677 N N . LYS A 1 87 ? 4.527 9.047 12.109 1 87.5 87 LYS A N 1
ATOM 678 C CA . LYS A 1 87 ? 3.803 8.797 10.867 1 87.5 87 LYS A CA 1
ATOM 679 C C . LYS A 1 87 ? 3.334 10.102 10.234 1 87.5 87 LYS A C 1
ATOM 681 O O . LYS A 1 87 ? 2.889 10.109 9.086 1 87.5 87 LYS A O 1
ATOM 686 N N . GLY A 1 88 ? 3.379 11.133 10.992 1 82.31 88 GLY A N 1
ATOM 687 C CA . GLY A 1 88 ? 3.064 12.461 10.477 1 82.31 88 GLY A CA 1
ATOM 688 C C . GLY A 1 88 ? 1.576 12.75 10.445 1 82.31 88 GLY A C 1
ATOM 689 O O . GLY A 1 88 ? 1.136 13.695 9.789 1 82.31 88 GLY A O 1
ATOM 690 N N . VAL A 1 89 ? 0.763 11.922 11.141 1 91.19 89 VAL A N 1
ATOM 691 C CA . VAL A 1 89 ? -0.683 12.102 11.07 1 91.19 89 VAL A CA 1
ATOM 692 C C . VAL A 1 89 ? -1.177 12.805 12.328 1 91.19 89 VAL A C 1
ATOM 694 O O . VAL A 1 89 ? -2.322 13.258 12.391 1 91.19 89 VAL A O 1
ATOM 697 N N . VAL A 1 90 ? -0.33 12.875 13.312 1 89.88 90 VAL A N 1
ATOM 698 C CA . VAL A 1 90 ? -0.518 13.695 14.508 1 89.88 90 VAL A CA 1
ATOM 699 C C . VAL A 1 90 ? 0.634 14.688 14.641 1 89.88 90 VAL A C 1
ATOM 701 O O . VAL A 1 90 ? 1.78 14.367 14.32 1 89.88 90 VAL A O 1
ATOM 704 N N . LEU A 1 91 ? 0.265 15.836 15.07 1 83.56 91 LEU A N 1
ATOM 705 C CA . LEU A 1 91 ? 1.252 16.891 15.305 1 83.56 91 LEU A CA 1
ATOM 706 C C . LEU A 1 91 ? 1.245 17.312 16.766 1 83.56 91 LEU A C 1
ATOM 708 O O . LEU A 1 91 ? 0.269 17.078 17.484 1 83.56 91 LEU A O 1
ATOM 712 N N . SER A 1 92 ? 2.346 17.828 17.219 1 81.19 92 SER A N 1
ATOM 713 C CA . SER A 1 92 ? 2.432 18.281 18.609 1 81.19 92 SER A CA 1
ATOM 714 C C . SER A 1 92 ? 2.766 19.766 18.672 1 81.19 92 SER A C 1
ATOM 716 O O . SER A 1 92 ? 3.521 20.281 17.844 1 81.19 92 SER A O 1
ATOM 718 N N . SER A 1 93 ? 2.166 20.406 19.594 1 75.62 93 SER A N 1
ATOM 719 C CA . SER A 1 93 ? 2.414 21.828 19.812 1 75.62 93 SER A CA 1
ATOM 720 C C . SER A 1 93 ? 3.736 22.062 20.547 1 75.62 93 SER A C 1
ATOM 722 O O . SER A 1 93 ? 4.258 21.141 21.188 1 75.62 93 SER A O 1
ATOM 724 N N . PHE A 1 94 ? 4.219 23.297 20.406 1 63.28 94 PHE A N 1
ATOM 725 C CA . PHE A 1 94 ? 5.414 23.672 21.141 1 63.28 94 PHE A CA 1
ATOM 726 C C . PHE A 1 94 ? 5.043 24.297 22.484 1 63.28 94 PHE A C 1
ATOM 728 O O . PHE A 1 94 ? 5.91 24.516 23.344 1 63.28 94 PHE A O 1
ATOM 735 N N . SER A 1 95 ? 3.883 24.344 22.766 1 66.25 95 SER A N 1
ATOM 736 C CA . SER A 1 95 ? 3.422 25 23.984 1 66.25 95 SER A CA 1
ATOM 737 C C . SER A 1 95 ? 3.479 24.062 25.188 1 66.25 95 SER A C 1
ATOM 739 O O . SER A 1 95 ? 3.678 22.859 25.016 1 66.25 95 SER A O 1
ATOM 741 N N . LYS A 1 96 ? 3.553 24.672 26.453 1 73.44 96 LYS A N 1
ATOM 742 C CA . LYS A 1 96 ? 3.396 23.938 27.703 1 73.44 96 LYS A CA 1
ATOM 743 C C . LYS A 1 96 ? 2.033 24.203 28.328 1 73.44 96 LYS A C 1
ATOM 745 O O . LYS A 1 96 ? 1.686 25.344 28.609 1 73.44 96 LYS A O 1
ATOM 750 N N . PRO A 1 97 ? 1.208 23.062 28.578 1 83.25 97 PRO A N 1
ATOM 751 C CA . PRO A 1 97 ? 1.477 21.656 28.312 1 83.25 97 PRO A CA 1
ATOM 752 C C . PRO A 1 97 ? 1.403 21.312 26.828 1 83.25 97 PRO A C 1
ATOM 754 O O . PRO A 1 97 ? 0.702 21.984 26.062 1 83.25 97 PRO A O 1
ATOM 757 N N . GLN A 1 98 ? 2.195 20.344 26.469 1 85.06 98 GLN A N 1
ATOM 758 C CA . GLN A 1 98 ? 2.213 19.891 25.094 1 85.06 98 GLN A CA 1
ATOM 759 C C . GLN A 1 98 ? 0.844 19.375 24.656 1 85.06 98 GLN A C 1
ATOM 761 O O . GLN A 1 98 ? 0.224 18.578 25.375 1 85.06 98 GLN A O 1
ATOM 766 N N . LYS A 1 99 ? 0.349 19.906 23.547 1 88.44 99 LYS A N 1
ATOM 767 C CA . LYS A 1 99 ? -0.922 19.453 22.984 1 88.44 99 LYS A CA 1
ATOM 768 C C . LYS A 1 99 ? -0.714 18.719 21.656 1 88.44 99 LYS A C 1
ATOM 770 O O . LYS A 1 99 ? 0.3 18.922 20.984 1 88.44 99 LYS A O 1
ATOM 775 N N . TYR A 1 100 ? -1.66 17.875 21.375 1 8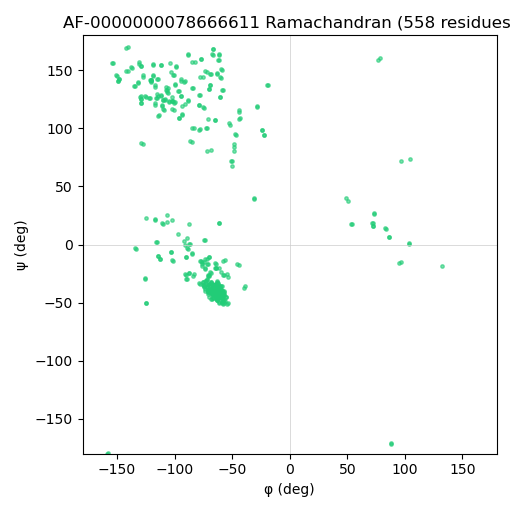9.5 100 TYR A N 1
ATOM 776 C CA . TYR A 1 100 ? -1.604 17.078 20.156 1 89.5 100 TYR A CA 1
ATOM 777 C C . TYR A 1 100 ? -2.814 17.344 19.281 1 89.5 100 TYR A C 1
ATOM 779 O O . TYR A 1 100 ? -3.928 17.516 19.766 1 89.5 100 TYR A O 1
ATOM 787 N N . TYR A 1 101 ? -2.451 17.375 18 1 87 101 TYR A N 1
ATOM 788 C CA . TYR A 1 101 ? -3.479 17.609 17 1 87 101 TYR A CA 1
ATOM 789 C C . TYR A 1 101 ? -3.377 16.594 15.867 1 87 101 TYR A C 1
ATOM 791 O O . TYR A 1 101 ? -2.277 16.234 15.453 1 87 101 TYR A O 1
ATOM 799 N N . ALA A 1 102 ? -4.609 16.141 15.438 1 90.5 102 ALA A N 1
ATOM 800 C CA . ALA A 1 102 ? -4.637 15.219 14.305 1 90.5 102 ALA A CA 1
ATOM 801 C C . ALA A 1 102 ? -5.012 15.953 13.016 1 90.5 102 ALA A C 1
ATOM 803 O O . ALA A 1 102 ? -5.805 16.891 13.039 1 90.5 102 ALA A O 1
ATOM 804 N N . LEU A 1 103 ? -4.453 15.523 11.945 1 85.25 103 LEU A N 1
ATOM 805 C CA . LEU A 1 103 ? -4.953 15.93 10.641 1 85.25 103 LEU A CA 1
ATOM 806 C C . LEU A 1 103 ? -6.395 15.469 10.445 1 85.25 103 LEU A C 1
ATOM 808 O O . LEU A 1 103 ? -6.898 14.648 11.211 1 85.25 103 LEU A O 1
ATOM 812 N N . SER A 1 104 ? -7.031 16.109 9.438 1 86.38 104 SER A N 1
ATOM 813 C CA . SER A 1 104 ? -8.367 15.625 9.102 1 86.38 104 SER A CA 1
ATOM 814 C C . SER A 1 104 ? -8.328 14.172 8.633 1 86.38 104 SER A C 1
ATOM 816 O O . SER A 1 104 ? -7.262 13.648 8.305 1 86.38 104 SER A O 1
ATOM 818 N N . PHE A 1 105 ? -9.438 13.547 8.719 1 91.62 105 PHE A N 1
ATOM 819 C CA . PHE A 1 105 ? -9.484 12.156 8.297 1 91.62 105 PHE A CA 1
ATOM 820 C C . PHE A 1 105 ? -8.992 12.008 6.859 1 91.62 105 PHE A C 1
ATOM 822 O O . PHE A 1 105 ? -8.195 11.117 6.562 1 91.62 105 PHE A O 1
ATOM 829 N N . ASP A 1 106 ? -9.445 12.883 5.977 1 87.12 106 ASP A N 1
ATOM 830 C CA . ASP A 1 106 ? -9.047 12.844 4.574 1 87.12 106 ASP A CA 1
ATOM 831 C C . ASP A 1 106 ? -7.539 13.008 4.426 1 87.12 106 ASP A C 1
ATOM 833 O O . ASP A 1 106 ? -6.902 12.273 3.666 1 87.12 106 ASP A O 1
ATOM 837 N N . GLU A 1 107 ? -6.977 13.914 5.184 1 86.12 107 GLU A N 1
ATOM 838 C CA . GLU A 1 107 ? -5.539 14.164 5.113 1 86.12 107 GLU A CA 1
ATOM 839 C C . GLU A 1 107 ? -4.746 12.984 5.676 1 86.12 107 GLU A C 1
ATOM 841 O O . GLU A 1 107 ? -3.674 12.656 5.168 1 86.12 107 GLU A O 1
ATOM 846 N N . VAL A 1 108 ? -5.258 12.445 6.73 1 91.62 108 VAL A N 1
ATOM 847 C CA . VAL A 1 108 ? -4.629 11.266 7.328 1 91.62 108 VAL A CA 1
ATOM 848 C C . VAL A 1 108 ? -4.578 10.133 6.305 1 91.62 108 VAL A C 1
ATOM 850 O O . VAL A 1 108 ? -3.533 9.508 6.117 1 91.62 108 VAL A O 1
ATOM 853 N N . ILE A 1 109 ? -5.648 9.906 5.617 1 92.88 109 ILE A N 1
ATOM 854 C CA . ILE A 1 109 ? -5.711 8.859 4.602 1 92.88 109 ILE A CA 1
ATOM 855 C C . ILE A 1 109 ? -4.707 9.156 3.49 1 92.88 109 ILE A C 1
ATOM 857 O O . ILE A 1 109 ? -3.941 8.281 3.084 1 92.88 109 ILE A O 1
ATOM 861 N N . ASP A 1 110 ? -4.648 10.383 3.092 1 87.56 110 ASP A N 1
ATOM 862 C CA . ASP A 1 110 ? -3.729 10.766 2.025 1 87.56 110 ASP A CA 1
ATOM 863 C C . ASP A 1 110 ? -2.279 10.531 2.441 1 87.56 110 ASP A C 1
ATOM 865 O O . ASP A 1 110 ? -1.487 9.984 1.673 1 87.56 110 ASP A O 1
ATOM 869 N N . CYS A 1 111 ? -1.961 10.914 3.652 1 86.31 111 CYS A N 1
ATOM 870 C CA . CYS A 1 111 ? -0.604 10.773 4.168 1 86.31 111 CYS A CA 1
ATOM 871 C C . CYS A 1 111 ? -0.207 9.305 4.25 1 86.31 111 CYS A C 1
ATOM 873 O O . CYS A 1 111 ? 0.854 8.914 3.758 1 86.31 111 CYS A O 1
ATOM 875 N N . LEU A 1 112 ? -1.077 8.531 4.801 1 92.25 112 LEU A N 1
ATOM 876 C CA . LEU A 1 112 ? -0.773 7.117 5.004 1 92.25 112 LEU A CA 1
ATOM 877 C C . LEU A 1 112 ? -0.715 6.379 3.672 1 92.25 112 LEU A C 1
ATOM 879 O O . LEU A 1 112 ? 0.14 5.512 3.477 1 92.25 112 LEU A O 1
ATOM 883 N N . VAL A 1 113 ? -1.644 6.719 2.801 1 91 113 VAL A N 1
ATOM 884 C CA . VAL A 1 113 ? -1.67 6.082 1.487 1 91 113 VAL A CA 1
ATOM 885 C C . VAL A 1 113 ? -0.396 6.426 0.72 1 91 113 VAL A C 1
ATOM 887 O O . VAL A 1 113 ? 0.221 5.555 0.106 1 91 113 VAL A O 1
ATOM 890 N N . GLN A 1 114 ? 0.02 7.672 0.798 1 85 114 GLN A N 1
ATOM 891 C CA . GLN A 1 114 ? 1.239 8.078 0.108 1 85 114 GLN A CA 1
ATOM 892 C C . GLN A 1 114 ? 2.457 7.344 0.659 1 85 114 GLN A C 1
ATOM 894 O O . GLN A 1 114 ? 3.305 6.879 -0.105 1 85 114 GLN A O 1
ATOM 899 N N . SER A 1 115 ? 2.523 7.289 1.953 1 86.12 115 SER A N 1
ATOM 900 C CA . SER A 1 115 ? 3.611 6.551 2.586 1 86.12 115 SER A CA 1
ATOM 901 C C . SER A 1 115 ? 3.637 5.098 2.125 1 86.12 115 SER A C 1
ATOM 903 O O . SER A 1 115 ? 4.703 4.543 1.857 1 86.12 115 SER A O 1
ATOM 905 N N . LYS A 1 116 ? 2.441 4.52 2.002 1 90.38 116 LYS A N 1
ATOM 906 C CA . LYS A 1 116 ? 2.34 3.139 1.542 1 90.38 116 LYS A CA 1
ATOM 907 C C . LYS A 1 116 ? 2.76 3.016 0.08 1 90.38 116 LYS A C 1
ATOM 909 O O . LYS A 1 116 ? 3.459 2.07 -0.292 1 90.38 116 LYS A O 1
ATOM 914 N N . TYR A 1 117 ? 2.355 3.957 -0.715 1 87.25 117 TYR A N 1
ATOM 915 C CA . TYR A 1 117 ? 2.764 3.949 -2.115 1 87.25 117 TYR A CA 1
ATOM 916 C C . TYR A 1 117 ? 4.281 4.008 -2.242 1 87.25 117 TYR A C 1
ATOM 918 O O . TYR A 1 117 ? 4.871 3.289 -3.053 1 87.25 117 TYR A O 1
ATOM 926 N N . ASP A 1 118 ? 4.891 4.832 -1.405 1 83.25 118 ASP A N 1
ATOM 927 C CA . ASP A 1 118 ? 6.344 4.949 -1.428 1 83.25 118 ASP A CA 1
ATOM 928 C C . ASP A 1 118 ? 7.008 3.629 -1.047 1 83.25 118 ASP A C 1
ATOM 930 O O . ASP A 1 118 ? 8.008 3.23 -1.654 1 83.25 118 ASP A O 1
ATOM 934 N N . THR A 1 119 ? 6.473 2.99 -0.093 1 88.38 119 THR A N 1
ATOM 935 C CA . THR A 1 119 ? 6.98 1.688 0.327 1 88.38 119 THR A CA 1
ATOM 936 C C . THR A 1 119 ? 6.852 0.669 -0.8 1 88.38 119 THR A C 1
ATOM 938 O O . THR A 1 119 ? 7.793 -0.079 -1.077 1 88.38 119 THR A O 1
ATOM 941 N N . LEU A 1 120 ? 5.695 0.66 -1.417 1 91.06 120 LEU A N 1
ATOM 942 C CA . LEU A 1 120 ? 5.461 -0.282 -2.504 1 91.06 120 LEU A CA 1
ATOM 943 C C . LEU A 1 120 ? 6.414 -0.025 -3.666 1 91.06 120 LEU A C 1
ATOM 945 O O . LEU A 1 120 ? 6.93 -0.968 -4.27 1 91.06 120 LEU A O 1
ATOM 949 N N . LYS A 1 121 ? 6.648 1.201 -3.902 1 87.56 121 LYS A N 1
ATOM 950 C CA . LYS A 1 121 ? 7.605 1.562 -4.945 1 87.56 121 LYS A CA 1
ATOM 951 C C . LYS A 1 121 ? 9.008 1.053 -4.609 1 87.56 121 LYS A C 1
ATOM 953 O O . LYS A 1 121 ? 9.703 0.524 -5.477 1 87.56 121 LYS A O 1
ATOM 958 N N . THR A 1 122 ? 9.406 1.227 -3.402 1 88.06 122 THR A N 1
ATOM 959 C CA . THR A 1 122 ? 10.719 0.769 -2.949 1 88.06 122 THR A CA 1
ATOM 960 C C . THR A 1 122 ? 10.852 -0.741 -3.125 1 88.06 122 THR A C 1
ATOM 962 O O . THR A 1 122 ? 11.891 -1.228 -3.574 1 88.06 122 THR A O 1
ATOM 965 N N . VAL A 1 123 ? 9.82 -1.445 -2.807 1 92.44 123 VAL A N 1
ATOM 966 C CA . VAL A 1 123 ? 9.844 -2.9 -2.91 1 92.44 123 VAL A CA 1
ATOM 967 C C . VAL A 1 123 ? 9.914 -3.312 -4.379 1 92.44 123 VAL A C 1
ATOM 969 O O . VAL A 1 123 ? 10.672 -4.219 -4.738 1 92.44 123 VAL A O 1
ATOM 972 N N . LEU A 1 124 ? 9.188 -2.635 -5.215 1 90.62 124 LEU A N 1
ATOM 973 C CA . LEU A 1 124 ? 9.188 -2.926 -6.645 1 90.62 124 LEU A CA 1
ATOM 974 C C . LEU A 1 124 ? 10.57 -2.684 -7.246 1 90.62 124 LEU A C 1
ATOM 976 O O . LEU A 1 124 ? 11.031 -3.465 -8.078 1 90.62 124 LEU A O 1
ATOM 980 N N . ASN A 1 125 ? 11.211 -1.666 -6.73 1 89.19 125 ASN A N 1
ATOM 981 C CA . ASN A 1 125 ? 12.539 -1.337 -7.227 1 89.19 125 ASN A CA 1
ATOM 982 C C . ASN A 1 125 ? 13.57 -2.379 -6.801 1 89.19 125 ASN A C 1
ATOM 984 O O . ASN A 1 125 ? 14.562 -2.602 -7.5 1 89.19 125 ASN A O 1
ATOM 988 N N . ALA A 1 126 ? 13.305 -3.004 -5.719 1 91 126 ALA A N 1
ATOM 989 C CA . ALA A 1 126 ? 14.242 -3.98 -5.18 1 91 126 ALA A CA 1
ATOM 990 C C . ALA A 1 126 ? 13.961 -5.379 -5.723 1 91 126 ALA A C 1
ATOM 992 O O . ALA A 1 126 ? 14.758 -6.297 -5.539 1 91 126 ALA A O 1
ATOM 993 N N . LYS A 1 127 ? 12.852 -5.535 -6.367 1 91.56 127 LYS A N 1
ATOM 994 C CA . LYS A 1 127 ? 12.305 -6.832 -6.75 1 91.56 127 LYS A CA 1
ATOM 995 C C . LYS A 1 127 ? 13.32 -7.652 -7.535 1 91.56 127 LYS A C 1
ATOM 997 O O . LYS A 1 127 ? 13.57 -8.812 -7.215 1 91.56 127 LYS A O 1
ATOM 1002 N N . LYS A 1 128 ? 13.93 -7.059 -8.57 1 89.31 128 LYS A N 1
ATOM 1003 C CA . LYS A 1 128 ? 14.867 -7.773 -9.438 1 89.31 128 LYS A CA 1
ATOM 1004 C C . LYS A 1 128 ? 16.141 -8.156 -8.68 1 89.31 128 LYS A C 1
ATOM 1006 O O . LYS A 1 128 ? 16.641 -9.273 -8.828 1 89.31 128 LYS A O 1
ATOM 1011 N N . ARG A 1 129 ? 16.672 -7.223 -7.941 1 91.38 129 ARG A N 1
ATOM 1012 C CA . ARG A 1 129 ? 17.859 -7.496 -7.129 1 91.38 129 ARG A CA 1
ATOM 1013 C C . ARG A 1 129 ? 17.594 -8.648 -6.168 1 91.38 129 ARG A C 1
ATOM 1015 O O . ARG A 1 129 ? 18.453 -9.516 -5.988 1 91.38 129 ARG A O 1
ATOM 1022 N N . CYS A 1 130 ? 16.484 -8.664 -5.551 1 91.88 130 CYS A N 1
ATOM 1023 C CA . CYS A 1 130 ? 16.125 -9.719 -4.613 1 91.88 130 CYS A CA 1
ATOM 1024 C C . CYS A 1 130 ? 16 -11.062 -5.328 1 91.88 130 CYS A C 1
ATOM 1026 O O . CYS A 1 130 ? 16.438 -12.094 -4.809 1 91.88 130 CYS A O 1
ATOM 1028 N N . GLN A 1 131 ? 15.414 -11.047 -6.492 1 91.19 131 GLN A N 1
ATOM 1029 C CA . GLN A 1 131 ? 15.32 -12.273 -7.281 1 91.19 131 GLN A CA 1
ATOM 1030 C C . GLN A 1 131 ? 16.703 -12.82 -7.605 1 91.19 131 GLN A C 1
ATOM 1032 O O . GLN A 1 131 ? 16.938 -14.031 -7.516 1 91.19 131 GLN A O 1
ATOM 1037 N N . GLU A 1 132 ? 17.578 -11.945 -7.965 1 89.94 132 GLU A N 1
ATOM 1038 C CA . GLU A 1 132 ? 18.953 -12.344 -8.266 1 89.94 132 GLU A CA 1
ATOM 1039 C C . GLU A 1 132 ? 19.625 -12.977 -7.055 1 89.94 132 GLU A C 1
ATOM 1041 O O . GLU A 1 132 ? 20.359 -13.953 -7.184 1 89.94 132 GLU A O 1
ATOM 1046 N N . LYS A 1 133 ? 19.438 -12.414 -5.953 1 91 133 LYS A N 1
ATOM 1047 C CA . LYS A 1 133 ? 19.984 -12.969 -4.719 1 91 133 LYS A CA 1
ATOM 1048 C C . LYS A 1 133 ? 19.422 -14.359 -4.441 1 91 133 LYS A C 1
ATOM 1050 O O . LYS A 1 133 ? 20.156 -15.266 -4.062 1 91 133 LYS A O 1
ATOM 1055 N N . LEU A 1 134 ? 18.172 -14.469 -4.598 1 91.44 134 LEU A N 1
ATOM 1056 C CA . LEU A 1 134 ? 17.531 -15.766 -4.395 1 91.44 134 LEU A CA 1
ATOM 1057 C C . LEU A 1 134 ? 18.109 -16.812 -5.34 1 91.44 134 LEU A C 1
ATOM 1059 O O . LEU A 1 134 ? 18.344 -17.953 -4.941 1 91.44 134 LEU A O 1
ATOM 1063 N N . ASP A 1 135 ? 18.344 -16.422 -6.559 1 89.5 135 ASP A N 1
ATOM 1064 C CA . ASP A 1 135 ? 18.875 -17.328 -7.566 1 89.5 135 ASP A CA 1
ATOM 1065 C C . ASP A 1 135 ? 20.203 -17.938 -7.125 1 89.5 135 ASP A C 1
ATOM 1067 O O . ASP A 1 135 ? 20.547 -19.047 -7.516 1 89.5 135 ASP A O 1
ATOM 1071 N N . LYS A 1 136 ? 20.891 -17.25 -6.301 1 86.56 136 LYS A N 1
ATOM 1072 C CA . LYS A 1 136 ? 22.203 -17.719 -5.828 1 86.56 136 LYS A CA 1
ATOM 1073 C C . LYS A 1 136 ? 22.047 -18.859 -4.836 1 86.56 136 LYS A C 1
ATOM 1075 O O . LYS A 1 136 ? 23 -19.609 -4.594 1 86.56 136 LYS A O 1
ATOM 1080 N N . ILE A 1 137 ? 20.922 -18.953 -4.277 1 84.06 137 ILE A N 1
ATOM 1081 C CA . ILE A 1 137 ? 20.781 -19.969 -3.24 1 84.06 137 ILE A CA 1
ATOM 1082 C C . ILE A 1 137 ? 19.766 -21.016 -3.682 1 84.06 137 ILE A C 1
ATOM 1084 O O . ILE A 1 137 ? 19.375 -21.891 -2.893 1 84.06 137 ILE A O 1
ATOM 1088 N N . ILE A 1 138 ? 19.281 -20.844 -4.844 1 77.94 138 ILE A N 1
ATOM 1089 C CA . ILE A 1 138 ? 18.344 -21.812 -5.391 1 77.94 138 ILE A CA 1
ATOM 1090 C C . ILE A 1 138 ? 19.062 -23.156 -5.574 1 77.94 138 ILE A C 1
ATOM 1092 O O . ILE A 1 138 ? 20.141 -23.219 -6.152 1 77.94 138 ILE A O 1
ATOM 1096 N N . LYS A 1 139 ? 18.781 -24.062 -4.801 1 67.69 139 LYS A N 1
ATOM 1097 C CA . LYS A 1 139 ? 19.406 -25.391 -4.816 1 67.69 139 LYS A CA 1
ATOM 1098 C C . LYS A 1 139 ? 18.812 -26.266 -5.918 1 67.69 139 LYS A C 1
ATOM 1100 O O . LYS A 1 139 ? 19.406 -27.266 -6.309 1 67.69 139 LYS A O 1
ATOM 1105 N N . VAL A 1 140 ? 17.609 -26.109 -6.207 1 58.31 140 VAL A N 1
ATOM 1106 C CA . VAL A 1 140 ? 16.984 -27 -7.172 1 58.31 140 VAL A CA 1
ATOM 1107 C C . VAL A 1 140 ? 16.859 -26.297 -8.523 1 58.31 140 VAL A C 1
ATOM 1109 O O . VAL A 1 140 ? 16.688 -25.078 -8.586 1 58.31 140 VAL A O 1
ATOM 1112 N N . THR A 1 141 ? 17.547 -26.844 -9.547 1 48.75 141 THR A N 1
ATOM 1113 C CA . THR A 1 141 ? 17.328 -26.406 -10.922 1 48.75 141 THR A CA 1
ATOM 1114 C C . THR A 1 141 ? 15.906 -25.906 -11.109 1 48.75 141 THR A C 1
ATOM 1116 O O . THR A 1 141 ? 14.969 -26.469 -10.531 1 48.75 141 THR A O 1
ATOM 1119 N N . LYS A 1 142 ? 15.766 -24.688 -11.445 1 47.88 142 LYS A N 1
ATOM 1120 C CA . LYS A 1 142 ? 14.438 -24.125 -11.68 1 47.88 142 LYS A CA 1
ATOM 1121 C C . LYS A 1 142 ? 13.43 -25.219 -12.016 1 47.88 142 LYS A C 1
ATOM 1123 O O . LYS A 1 142 ? 13.664 -26.031 -12.914 1 47.88 142 LYS A O 1
ATOM 1128 N N . PRO A 1 143 ? 12.742 -25.719 -11.156 1 41.56 143 PRO A N 1
ATOM 1129 C CA . PRO A 1 143 ? 11.812 -26.719 -11.664 1 41.56 143 PRO A CA 1
ATOM 1130 C C . PRO A 1 143 ? 11.469 -26.531 -13.141 1 41.56 143 PRO A C 1
ATOM 1132 O O . PRO A 1 143 ? 11.273 -25.391 -13.586 1 41.56 143 PRO A O 1
ATOM 1135 N N . THR A 1 144 ? 12.148 -27.297 -14.062 1 40.59 144 THR A N 1
ATOM 1136 C CA . THR A 1 144 ? 11.547 -27.469 -15.383 1 40.59 144 THR A CA 1
ATOM 1137 C C . THR A 1 144 ? 10.055 -27.141 -15.344 1 40.59 144 THR A C 1
ATOM 1139 O O . THR A 1 144 ? 9.391 -27.375 -14.336 1 40.59 144 THR A O 1
ATOM 1142 N N . ARG A 1 145 ? 9.617 -26.438 -16.359 1 46.06 145 ARG A N 1
ATOM 1143 C CA . ARG A 1 145 ? 8.203 -26.172 -16.609 1 46.06 145 ARG A CA 1
ATOM 1144 C C . ARG A 1 145 ? 7.34 -27.328 -16.109 1 46.06 145 ARG A C 1
ATOM 1146 O O . ARG A 1 145 ? 7.109 -28.297 -16.828 1 46.06 145 ARG A O 1
ATOM 1153 N N . GLN A 1 146 ? 7.672 -27.891 -14.961 1 51.47 146 GLN A N 1
ATOM 1154 C CA . GLN A 1 146 ? 6.781 -28.984 -14.578 1 51.47 146 GLN A CA 1
ATOM 1155 C C . GLN A 1 146 ? 5.32 -28.609 -14.797 1 51.47 146 GLN A C 1
ATOM 1157 O O . GLN A 1 146 ? 4.914 -27.484 -14.516 1 51.47 146 GLN A O 1
ATOM 1162 N N . GLU A 1 147 ? 4.785 -29.469 -15.797 1 50.97 147 GLU A N 1
ATOM 1163 C CA . GLU A 1 147 ? 3.342 -29.359 -15.992 1 50.97 147 GLU A CA 1
ATOM 1164 C C . GLU A 1 147 ? 2.604 -29.391 -14.656 1 50.97 147 GLU A C 1
ATOM 1166 O O . GLU A 1 147 ? 2.625 -30.391 -13.945 1 50.97 147 GLU A O 1
ATOM 1171 N N . ASN A 1 148 ? 2.348 -28.141 -14.211 1 63.44 148 ASN A N 1
ATOM 1172 C CA . ASN A 1 148 ? 1.697 -28.016 -12.906 1 63.44 148 ASN A CA 1
ATOM 1173 C C . ASN A 1 148 ? 0.326 -27.359 -13.023 1 63.44 148 ASN A C 1
ATOM 1175 O O . ASN A 1 148 ? 0.04 -26.688 -14.016 1 63.44 148 ASN A O 1
ATOM 1179 N N . SER A 1 149 ? -0.562 -27.984 -12.305 1 68.31 149 SER A N 1
ATOM 1180 C CA . SER A 1 149 ? -1.854 -27.344 -12.07 1 68.31 149 SER A CA 1
ATOM 1181 C C . SER A 1 149 ? -2.02 -26.953 -10.609 1 68.31 149 SER A C 1
ATOM 1183 O O . SER A 1 149 ? -1.672 -27.719 -9.711 1 68.31 149 SER A O 1
ATOM 1185 N N . TYR A 1 150 ? -2.369 -25.672 -10.453 1 73.25 150 TYR A N 1
ATOM 1186 C CA . TYR A 1 150 ? -2.568 -25.219 -9.086 1 73.25 150 TYR A CA 1
ATOM 1187 C C . TYR A 1 150 ? -3.883 -24.469 -8.945 1 73.25 150 TYR A C 1
ATOM 1189 O O . TYR A 1 150 ? -4.438 -23.984 -9.945 1 73.25 150 TYR A O 1
ATOM 1197 N N . GLN A 1 151 ? -4.383 -24.438 -7.676 1 77.5 151 GLN A N 1
ATOM 1198 C CA . GLN A 1 151 ? -5.578 -23.656 -7.367 1 77.5 151 GLN A CA 1
ATOM 1199 C C . GLN A 1 151 ? -5.215 -22.297 -6.801 1 77.5 151 GLN A C 1
ATOM 1201 O O . GLN A 1 151 ? -4.27 -22.172 -6.016 1 77.5 151 GLN A O 1
ATOM 1206 N N . VAL A 1 152 ? -5.82 -21.25 -7.324 1 76.56 152 VAL A N 1
ATOM 1207 C CA . VAL A 1 152 ? -5.758 -19.906 -6.777 1 76.56 152 VAL A CA 1
ATOM 1208 C C . VAL A 1 152 ? -7.047 -19.594 -6.02 1 76.56 152 VAL A C 1
ATOM 1210 O O . VAL A 1 152 ? -8.141 -19.688 -6.582 1 76.56 152 VAL A O 1
ATOM 1213 N N . LEU A 1 153 ? -6.812 -19.234 -4.719 1 69.19 153 LEU A N 1
ATOM 1214 C CA . LEU A 1 153 ? -8.008 -19.094 -3.895 1 69.19 153 LEU A CA 1
ATOM 1215 C C . LEU A 1 153 ? -8.398 -17.625 -3.76 1 69.19 153 LEU A C 1
ATOM 1217 O O . LEU A 1 153 ? -7.535 -16.75 -3.709 1 69.19 153 LEU A O 1
ATOM 1221 N N . ASN A 1 154 ? -9.711 -17.375 -3.863 1 71.62 154 ASN A N 1
ATOM 1222 C CA . ASN A 1 154 ? -10.414 -16.125 -3.605 1 71.62 154 ASN A CA 1
ATOM 1223 C C . ASN A 1 154 ? -10.234 -15.133 -4.754 1 71.62 154 ASN A C 1
ATOM 1225 O O . ASN A 1 154 ? -9.258 -15.211 -5.5 1 71.62 154 ASN A O 1
ATOM 1229 N N . GLU A 1 155 ? -11.078 -14.289 -4.781 1 81.62 155 GLU A N 1
ATOM 1230 C CA . GLU A 1 155 ? -11.242 -13.367 -5.906 1 81.62 155 GLU A CA 1
ATOM 1231 C C . GLU A 1 155 ? -10.07 -12.398 -6.004 1 81.62 155 GLU A C 1
ATOM 1233 O O . GLU A 1 155 ? -9.547 -12.148 -7.094 1 81.62 155 GLU A O 1
ATOM 1238 N N . GLU A 1 156 ? -9.594 -11.953 -4.906 1 78.06 156 GLU A N 1
ATOM 1239 C CA . GLU A 1 156 ? -8.531 -10.953 -4.906 1 78.06 156 GLU A CA 1
ATOM 1240 C C . GLU A 1 156 ? -7.227 -11.539 -5.445 1 78.06 156 GLU A C 1
ATOM 1242 O O . GLU A 1 156 ? -6.578 -10.938 -6.301 1 78.06 156 GLU A O 1
ATOM 1247 N N . SER A 1 157 ? -6.859 -12.742 -4.953 1 76.88 157 SER A N 1
ATOM 1248 C CA . SER A 1 157 ? -5.645 -13.406 -5.406 1 76.88 157 SER A CA 1
ATOM 1249 C C . SER A 1 157 ? -5.75 -13.812 -6.875 1 76.88 157 SER A C 1
ATOM 1251 O O . SER A 1 157 ? -4.762 -13.75 -7.613 1 76.88 157 SER A O 1
ATOM 1253 N N . LEU A 1 158 ? -6.93 -14.164 -7.195 1 86 158 LEU A N 1
ATOM 1254 C CA . LEU A 1 158 ? -7.176 -14.547 -8.578 1 86 158 LEU A CA 1
ATOM 1255 C C . LEU A 1 158 ? -6.938 -13.375 -9.523 1 86 158 LEU A C 1
ATOM 1257 O O . LEU A 1 158 ? -6.211 -13.508 -10.508 1 86 158 LEU A O 1
ATOM 1261 N N . TYR A 1 159 ? -7.469 -12.242 -9.227 1 87.81 159 TYR A N 1
ATOM 1262 C CA . TYR A 1 159 ? -7.305 -11.07 -10.078 1 87.81 159 TYR A CA 1
ATOM 1263 C C . TYR A 1 159 ? -5.852 -10.617 -10.109 1 87.81 159 TYR A C 1
ATOM 1265 O O . TYR A 1 159 ? -5.332 -10.25 -11.164 1 87.81 159 TYR A O 1
ATOM 1273 N N . SER A 1 160 ? -5.246 -10.703 -8.984 1 82.56 160 SER A N 1
ATOM 1274 C CA . SER A 1 160 ? -3.84 -10.32 -8.938 1 82.56 160 SER A CA 1
ATOM 1275 C C . SER A 1 160 ? -2.992 -11.219 -9.836 1 82.56 160 SER A C 1
ATOM 1277 O O . SER A 1 160 ? -2.115 -10.727 -10.555 1 82.56 160 SER A O 1
ATOM 1279 N N . ARG A 1 161 ? -3.297 -12.492 -9.828 1 82.94 161 ARG A N 1
ATOM 1280 C CA . ARG A 1 161 ? -2.557 -13.438 -10.656 1 82.94 161 ARG A CA 1
ATOM 1281 C C . ARG A 1 161 ? -2.826 -13.195 -12.141 1 82.94 161 ARG A C 1
ATOM 1283 O O . ARG A 1 161 ? -1.9 -13.211 -12.953 1 82.94 161 ARG A O 1
ATOM 1290 N N . ILE A 1 162 ? -4.047 -12.961 -12.43 1 91.38 162 ILE A N 1
ATOM 1291 C CA . ILE A 1 162 ? -4.418 -12.703 -13.812 1 91.38 162 ILE A CA 1
ATOM 1292 C C . ILE A 1 162 ? -3.703 -11.453 -14.312 1 91.38 162 ILE A C 1
ATOM 1294 O O . ILE A 1 162 ? -3.117 -11.453 -15.398 1 91.38 162 ILE A O 1
ATOM 1298 N N . LYS A 1 163 ? -3.701 -10.453 -13.523 1 89.44 163 LYS A N 1
ATOM 1299 C CA . LYS A 1 163 ? -3.055 -9.203 -13.906 1 89.44 163 LYS A CA 1
ATOM 1300 C C . LYS A 1 163 ? -1.554 -9.398 -14.102 1 89.44 163 LYS A C 1
ATOM 1302 O O . LYS A 1 163 ? -0.977 -8.898 -15.07 1 89.44 163 LYS A O 1
ATOM 1307 N N . SER A 1 164 ? -0.982 -10.133 -13.18 1 84.5 164 SER A N 1
ATOM 1308 C CA . SER A 1 164 ? 0.442 -10.43 -13.289 1 84.5 164 SER A CA 1
ATOM 1309 C C . SER A 1 164 ? 0.752 -11.172 -14.586 1 84.5 164 SER A C 1
ATOM 1311 O O . SER A 1 164 ? 1.702 -10.828 -15.297 1 84.5 164 SER A O 1
ATOM 1313 N N . MET A 1 165 ? -0.045 -12.086 -14.945 1 86.44 165 MET A N 1
ATOM 1314 C CA . MET A 1 165 ? 0.175 -12.898 -16.141 1 86.44 165 MET A CA 1
ATOM 1315 C C . MET A 1 165 ? -0.063 -12.086 -17.406 1 86.44 165 MET A C 1
ATOM 1317 O O . MET A 1 165 ? 0.676 -12.219 -18.375 1 86.44 165 MET A O 1
ATOM 1321 N N . LEU A 1 166 ? -1.013 -11.234 -17.375 1 92.38 166 LEU A N 1
ATOM 1322 C CA . LEU A 1 166 ? -1.262 -10.359 -18.516 1 92.38 166 LEU A CA 1
ATOM 1323 C C . LEU A 1 166 ? -0.074 -9.43 -18.75 1 92.38 166 LEU A C 1
ATOM 1325 O O . LEU A 1 166 ? 0.245 -9.109 -19.906 1 92.38 166 LEU A O 1
ATOM 1329 N N . GLY A 1 167 ? 0.52 -9.055 -17.688 1 86 167 GLY A N 1
ATOM 1330 C CA . GLY A 1 167 ? 1.688 -8.203 -17.797 1 86 167 GLY A CA 1
ATOM 1331 C C . GLY A 1 167 ? 2.854 -8.875 -18.5 1 86 167 GLY A C 1
ATOM 1332 O O . GLY A 1 167 ? 3.738 -8.195 -19.031 1 86 167 GLY A O 1
ATOM 1333 N N . GLU A 1 168 ? 2.836 -10.195 -18.547 1 84.38 168 GLU A N 1
ATOM 1334 C CA . GLU A 1 168 ? 3.955 -10.961 -19.094 1 84.38 168 GLU A CA 1
ATOM 1335 C C . GLU A 1 168 ? 3.648 -11.477 -20.5 1 84.38 168 GLU A C 1
ATOM 1337 O O . GLU A 1 168 ? 4.523 -12.023 -21.172 1 84.38 168 GLU A O 1
ATOM 1342 N N . VAL A 1 169 ? 2.449 -11.281 -20.938 1 91.44 169 VAL A N 1
ATOM 1343 C CA . VAL A 1 169 ? 2.025 -11.852 -22.203 1 91.44 169 VAL A CA 1
ATOM 1344 C C . VAL A 1 169 ? 2.754 -11.156 -23.359 1 91.44 169 VAL A C 1
ATOM 1346 O O . VAL A 1 169 ? 2.953 -9.938 -23.328 1 91.44 169 VAL A O 1
ATOM 1349 N N . SER A 1 170 ? 3.043 -11.906 -24.438 1 91.62 170 SER A N 1
ATOM 1350 C CA . SER A 1 170 ? 3.816 -11.336 -25.547 1 91.62 170 SER A CA 1
ATOM 1351 C C . SER A 1 170 ? 3.082 -11.5 -26.875 1 91.62 170 SER A C 1
ATOM 1353 O O . SER A 1 170 ? 3.246 -10.68 -27.781 1 91.62 170 SER A O 1
ATOM 1355 N N . THR A 1 171 ? 2.291 -12.5 -27.031 1 93.62 171 THR A N 1
ATOM 1356 C CA . THR A 1 171 ? 1.833 -12.797 -28.375 1 93.62 171 THR A CA 1
ATOM 1357 C C . THR A 1 171 ? 0.308 -12.836 -28.438 1 93.62 171 THR A C 1
ATOM 1359 O O . THR A 1 171 ? -0.297 -12.234 -29.328 1 93.62 171 THR A O 1
ATOM 1362 N N . LYS A 1 172 ? -0.248 -13.594 -27.5 1 95.56 172 LYS A N 1
ATOM 1363 C CA . LYS A 1 172 ? -1.673 -13.867 -27.672 1 95.56 172 LYS A CA 1
ATOM 1364 C C . LYS A 1 172 ? -2.361 -14.047 -26.312 1 95.56 172 LYS A C 1
ATOM 1366 O O . LYS A 1 172 ? -1.789 -14.641 -25.406 1 95.56 172 LYS A O 1
ATOM 1371 N N . VAL A 1 173 ? -3.58 -13.5 -26.219 1 95.75 173 VAL A N 1
ATOM 1372 C CA . VAL A 1 173 ? -4.453 -13.75 -25.078 1 95.75 173 VAL A CA 1
ATOM 1373 C C . VAL A 1 173 ? -5.832 -14.195 -25.578 1 95.75 173 VAL A C 1
ATOM 1375 O O . VAL A 1 173 ? -6.449 -13.516 -26.391 1 95.75 173 VAL A O 1
ATOM 1378 N N . THR A 1 174 ? -6.305 -15.375 -25.188 1 93.81 174 THR A N 1
ATOM 1379 C CA . THR A 1 174 ? -7.629 -15.898 -25.484 1 93.81 174 THR A CA 1
ATOM 1380 C C . THR A 1 174 ? -8.5 -15.938 -24.234 1 93.81 174 THR A C 1
ATOM 1382 O O . THR A 1 174 ? -8.125 -16.547 -23.234 1 93.81 174 THR A O 1
ATOM 1385 N N . VAL A 1 175 ? -9.656 -15.273 -24.344 1 94.12 175 VAL A N 1
ATOM 1386 C CA . VAL A 1 175 ? -10.469 -15.109 -23.141 1 94.12 175 VAL A CA 1
ATOM 1387 C C . VAL A 1 175 ? -11.906 -15.539 -23.422 1 94.12 175 VAL A C 1
ATOM 1389 O O . VAL A 1 175 ? -12.508 -15.109 -24.406 1 94.12 175 VAL A O 1
ATOM 1392 N N . TYR A 1 176 ? -12.406 -16.453 -22.625 1 91.31 176 TYR A N 1
ATOM 1393 C CA . TYR A 1 176 ? -13.836 -16.766 -22.578 1 91.31 176 TYR A CA 1
ATOM 1394 C C . TYR A 1 176 ? -14.453 -16.312 -21.266 1 91.31 176 TYR A C 1
ATOM 1396 O O . TYR A 1 176 ? -14.07 -16.781 -20.203 1 91.31 176 TYR A O 1
ATOM 1404 N N . LEU A 1 177 ? -15.391 -15.438 -21.359 1 90.31 177 LEU A N 1
ATOM 1405 C CA . LEU A 1 177 ? -16.031 -14.891 -20.172 1 90.31 177 LEU A CA 1
ATOM 1406 C C . LEU A 1 177 ? -17.547 -14.867 -20.312 1 90.31 177 LEU A C 1
ATOM 1408 O O . LEU A 1 177 ? -18.062 -14.492 -21.359 1 90.31 177 LEU A O 1
ATOM 1412 N N . SER A 1 178 ? -18.172 -15.281 -19.188 1 85.25 178 SER A N 1
ATOM 1413 C CA . SER A 1 178 ? -19.594 -14.992 -19.094 1 85.25 178 SER A CA 1
ATOM 1414 C C . SER A 1 178 ? -19.859 -13.492 -18.984 1 85.25 178 SER A C 1
ATOM 1416 O O . SER A 1 178 ? -18.922 -12.719 -18.75 1 85.25 178 SER A O 1
ATOM 1418 N N . GLN A 1 179 ? -21.109 -13.094 -19.141 1 83.19 179 GLN A N 1
ATOM 1419 C CA . GLN A 1 179 ? -21.469 -11.688 -19.016 1 83.19 179 GLN A CA 1
ATOM 1420 C C . GLN A 1 179 ? -21.141 -11.156 -17.625 1 83.19 179 GLN A C 1
ATOM 1422 O O . GLN A 1 179 ? -20.625 -10.047 -17.484 1 83.19 179 GLN A O 1
ATOM 1427 N N . LYS A 1 180 ? -21.453 -12.016 -16.688 1 84.31 180 LYS A N 1
ATOM 1428 C CA . LYS A 1 180 ? -21.172 -11.641 -15.305 1 84.31 180 LYS A CA 1
ATOM 1429 C C . LYS A 1 180 ? -19.672 -11.406 -15.094 1 84.31 180 LYS A C 1
ATOM 1431 O O . LYS A 1 180 ? -19.266 -10.422 -14.477 1 84.31 180 LYS A O 1
ATOM 1436 N N . MET A 1 181 ? -18.891 -12.273 -15.648 1 87.88 181 MET A N 1
ATOM 1437 C CA . MET A 1 181 ? -17.438 -12.195 -15.453 1 87.88 181 MET A CA 1
ATOM 1438 C C . MET A 1 181 ? -16.859 -11.039 -16.25 1 87.88 181 MET A C 1
ATOM 1440 O O . MET A 1 181 ? -15.883 -10.414 -15.82 1 87.88 181 MET A O 1
ATOM 1444 N N . LEU A 1 182 ? -17.469 -10.734 -17.391 1 88.12 182 LEU A N 1
ATOM 1445 C CA . LEU A 1 182 ? -17.031 -9.586 -18.172 1 88.12 182 LEU A CA 1
ATOM 1446 C C . LEU A 1 182 ? -17.141 -8.305 -17.359 1 88.12 182 LEU A C 1
ATOM 1448 O O . LEU A 1 182 ? -16.234 -7.465 -17.406 1 88.12 182 LEU A O 1
ATOM 1452 N N . VAL A 1 183 ? -18.172 -8.195 -16.688 1 86.06 183 VAL A N 1
ATOM 1453 C CA . VAL A 1 183 ? -18.406 -7.016 -15.859 1 86.06 183 VAL A CA 1
ATOM 1454 C C . VAL A 1 183 ? -17.406 -6.984 -14.711 1 86.06 183 VAL A C 1
ATOM 1456 O O . VAL A 1 183 ? -16.844 -5.934 -14.406 1 86.06 183 VAL A O 1
ATOM 1459 N N . LYS A 1 184 ? -17.172 -8.117 -14.102 1 87.06 184 LYS A N 1
ATOM 1460 C CA . LYS A 1 184 ? -16.219 -8.203 -13 1 87.06 184 LYS A CA 1
ATOM 1461 C C . LYS A 1 184 ? -14.82 -7.809 -13.461 1 87.06 184 LYS A C 1
ATOM 1463 O O . LYS A 1 184 ? -14.109 -7.082 -12.766 1 87.06 184 LYS A O 1
ATOM 1468 N N . PHE A 1 185 ? -14.43 -8.281 -14.656 1 90.25 185 PHE A N 1
ATOM 1469 C CA . PHE A 1 185 ? -13.117 -7.965 -15.211 1 90.25 185 PHE A CA 1
ATOM 1470 C C . PHE A 1 185 ? -12.977 -6.469 -15.469 1 90.25 185 PHE A C 1
ATOM 1472 O O . PHE A 1 185 ? -11.906 -5.895 -15.281 1 90.25 185 PHE A O 1
ATOM 1479 N N . TYR A 1 186 ? -14.078 -5.871 -15.875 1 86.12 186 TYR A N 1
ATOM 1480 C CA . TYR A 1 186 ? -14.07 -4.43 -16.094 1 86.12 186 TYR A CA 1
ATOM 1481 C C . TYR A 1 186 ? -13.805 -3.684 -14.789 1 86.12 186 TYR A C 1
ATOM 1483 O O . TYR A 1 186 ? -12.922 -2.83 -14.727 1 86.12 186 TYR A O 1
ATOM 1491 N N . HIS A 1 187 ? -14.492 -4.113 -13.797 1 82.44 187 HIS A N 1
ATOM 1492 C CA . HIS A 1 187 ? -14.367 -3.426 -12.516 1 82.44 187 HIS A CA 1
ATOM 1493 C C . HIS A 1 187 ? -13 -3.686 -11.883 1 82.44 187 HIS A C 1
ATOM 1495 O O . HIS A 1 187 ? -12.5 -2.857 -11.125 1 82.44 187 HIS A O 1
ATOM 1501 N N . ALA A 1 188 ? -12.406 -4.793 -12.211 1 84.56 188 ALA A N 1
ATOM 1502 C CA . ALA A 1 188 ? -11.102 -5.145 -11.656 1 84.56 188 ALA A CA 1
ATOM 1503 C C . ALA A 1 188 ? -9.977 -4.555 -12.492 1 84.56 188 ALA A C 1
ATOM 1505 O O . ALA A 1 188 ? -8.805 -4.875 -12.281 1 84.56 188 ALA A O 1
ATOM 1506 N N . GLU A 1 189 ? -10.273 -3.791 -13.594 1 85.38 189 GLU A N 1
ATOM 1507 C CA . GLU A 1 189 ? -9.328 -3.105 -14.469 1 85.38 189 GLU A CA 1
ATOM 1508 C C . GLU A 1 189 ? -8.57 -4.098 -15.344 1 85.38 189 GLU A C 1
ATOM 1510 O O . GLU A 1 189 ? -7.48 -3.793 -15.836 1 85.38 189 GLU A O 1
ATOM 1515 N N . ILE A 1 190 ? -9.094 -5.27 -15.414 1 91.06 190 ILE A N 1
ATOM 1516 C CA . ILE A 1 190 ? -8.484 -6.27 -16.281 1 91.06 190 ILE A CA 1
ATOM 1517 C C . ILE A 1 190 ? -8.828 -5.961 -17.734 1 91.06 190 ILE A C 1
ATOM 1519 O O . ILE A 1 190 ? -7.996 -6.156 -18.641 1 91.06 190 ILE A O 1
ATOM 1523 N N . ALA A 1 191 ? -10.031 -5.387 -17.906 1 89.06 191 ALA A N 1
ATOM 1524 C CA . ALA A 1 191 ? -10.438 -4.973 -19.234 1 89.06 191 ALA A CA 1
ATOM 1525 C C . ALA A 1 191 ? -9.461 -3.949 -19.812 1 89.06 191 ALA A C 1
ATOM 1527 O O . ALA A 1 191 ? -9.062 -4.051 -20.984 1 89.06 191 ALA A O 1
ATOM 1528 N N . ASP A 1 192 ? -9.039 -3.061 -19.031 1 88.56 192 ASP A N 1
ATOM 1529 C CA . ASP A 1 192 ? -8.094 -2.033 -19.453 1 88.56 192 ASP A CA 1
ATOM 1530 C C . ASP A 1 192 ? -6.77 -2.656 -19.891 1 88.56 192 ASP A C 1
ATOM 1532 O O . ASP A 1 192 ? -6.152 -2.199 -20.859 1 88.56 192 ASP A O 1
ATOM 1536 N N . MET A 1 193 ? -6.391 -3.66 -19.172 1 89.94 193 MET A N 1
ATOM 1537 C CA . MET A 1 193 ? -5.141 -4.332 -19.5 1 89.94 193 MET A CA 1
ATOM 1538 C C . MET A 1 193 ? -5.25 -5.066 -20.828 1 89.94 193 MET A C 1
ATOM 1540 O O . MET A 1 193 ? -4.316 -5.043 -21.641 1 89.94 193 MET A O 1
ATOM 1544 N N . LEU A 1 194 ? -6.359 -5.672 -21.078 1 92.88 194 LEU A N 1
ATOM 1545 C CA . LEU A 1 194 ? -6.578 -6.367 -22.344 1 92.88 194 LEU A CA 1
ATOM 1546 C C . LEU A 1 194 ? -6.57 -5.383 -23.516 1 92.88 194 LEU A C 1
ATOM 1548 O O . LEU A 1 194 ? -5.996 -5.668 -24.562 1 92.88 194 LEU A O 1
ATOM 1552 N N . ILE A 1 195 ? -7.148 -4.223 -23.266 1 89.56 195 ILE A N 1
ATOM 1553 C CA . ILE A 1 195 ? -7.172 -3.174 -24.281 1 89.56 195 ILE A CA 1
ATOM 1554 C C . ILE A 1 195 ? -5.75 -2.703 -24.562 1 89.56 195 ILE A C 1
ATOM 1556 O O . ILE A 1 195 ? -5.355 -2.568 -25.734 1 89.56 195 ILE A O 1
ATOM 1560 N N . ALA A 1 196 ? -5.012 -2.533 -23.531 1 90.19 196 ALA A N 1
ATOM 1561 C CA . ALA A 1 196 ? -3.633 -2.08 -23.672 1 90.19 196 ALA A CA 1
ATOM 1562 C C . ALA A 1 196 ? -2.795 -3.104 -24.422 1 90.19 196 ALA A C 1
ATOM 1564 O O . ALA A 1 196 ? -1.964 -2.738 -25.266 1 90.19 196 ALA A O 1
ATOM 1565 N N . LEU A 1 197 ? -2.963 -4.348 -24.109 1 92.19 197 LEU A N 1
ATOM 1566 C CA . LEU A 1 197 ? -2.248 -5.414 -24.812 1 92.19 197 LEU A CA 1
ATOM 1567 C C . LEU A 1 197 ? -2.574 -5.406 -26.297 1 92.19 197 LEU A C 1
ATOM 1569 O O . LEU A 1 197 ? -1.679 -5.543 -27.141 1 92.19 197 LEU A O 1
ATOM 1573 N N . SER A 1 198 ? -3.795 -5.211 -26.594 1 91 198 SER A N 1
ATOM 1574 C CA . SER A 1 198 ? -4.211 -5.148 -28 1 91 198 SER A CA 1
ATOM 1575 C C . SER A 1 198 ? -3.531 -3.99 -28.719 1 91 198 SER A C 1
ATOM 1577 O O . SER A 1 198 ? -3.059 -4.148 -29.844 1 91 198 SER A O 1
ATOM 1579 N N . LYS A 1 199 ? -3.406 -2.943 -28.109 1 89.19 199 LYS A N 1
ATOM 1580 C CA . LYS A 1 199 ? -2.791 -1.754 -28.688 1 89.19 199 LYS A CA 1
ATOM 1581 C C . LYS A 1 199 ? -1.298 -1.965 -28.922 1 89.19 199 LYS A C 1
ATOM 1583 O O . LYS A 1 199 ? -0.716 -1.374 -29.828 1 89.19 199 LYS A O 1
ATOM 1588 N N . ARG A 1 200 ? -0.768 -2.842 -28.188 1 90.56 200 ARG A N 1
ATOM 1589 C CA . ARG A 1 200 ? 0.655 -3.143 -28.312 1 90.56 200 ARG A CA 1
ATOM 1590 C C . ARG A 1 200 ? 0.897 -4.234 -29.359 1 90.56 200 ARG A C 1
ATOM 1592 O O . ARG A 1 200 ? 2.033 -4.664 -29.562 1 90.56 200 ARG A O 1
ATOM 1599 N N . GLY A 1 201 ? -0.182 -4.73 -29.875 1 90.81 201 GLY A N 1
ATOM 1600 C CA . GLY A 1 201 ? -0.039 -5.68 -30.969 1 90.81 201 GLY A CA 1
ATOM 1601 C C . GLY A 1 201 ? -0.266 -7.117 -30.547 1 90.81 201 GLY A C 1
ATOM 1602 O O . GLY A 1 201 ? -0.056 -8.047 -31.328 1 90.81 201 GLY A O 1
ATOM 1603 N N . VAL A 1 202 ? -0.581 -7.289 -29.281 1 92.5 202 VAL A N 1
ATOM 1604 C CA . VAL A 1 202 ? -0.915 -8.633 -28.812 1 92.5 202 VAL A CA 1
ATOM 1605 C C . VAL A 1 202 ? -2.27 -9.055 -29.391 1 92.5 202 VAL A C 1
ATOM 1607 O O . VAL A 1 202 ? -3.211 -8.258 -29.406 1 92.5 202 VAL A O 1
ATOM 1610 N N . ASN A 1 203 ? -2.377 -10.25 -29.906 1 93.81 203 ASN A N 1
ATOM 1611 C CA . ASN A 1 203 ? -3.641 -10.781 -30.406 1 93.81 203 ASN A CA 1
ATOM 1612 C C . ASN A 1 203 ? -4.598 -11.125 -29.266 1 93.81 203 ASN A C 1
ATOM 1614 O O . ASN A 1 203 ? -4.441 -12.148 -28.609 1 93.81 203 ASN A O 1
ATOM 1618 N N . VAL A 1 204 ? -5.547 -10.234 -29.016 1 93.81 204 VAL A N 1
ATOM 1619 C CA . VAL A 1 204 ? -6.52 -10.438 -27.938 1 93.81 204 VAL A CA 1
ATOM 1620 C C . VAL A 1 204 ? -7.836 -10.938 -28.531 1 93.81 204 VAL A C 1
ATOM 1622 O O . VAL A 1 204 ? -8.43 -10.289 -29.391 1 93.81 204 VAL A O 1
ATOM 1625 N N . ARG A 1 205 ? -8.305 -12.102 -28.094 1 91.38 205 ARG A N 1
ATOM 1626 C CA . ARG A 1 205 ? -9.586 -12.68 -28.516 1 91.38 205 ARG A CA 1
ATOM 1627 C C . ARG A 1 205 ? -10.5 -12.906 -27.312 1 91.38 205 ARG A C 1
ATOM 1629 O O . ARG A 1 205 ? -10.109 -13.57 -26.344 1 91.38 205 ARG A O 1
ATOM 1636 N N . ILE A 1 206 ? -11.68 -12.359 -27.422 1 90.81 206 ILE A N 1
ATOM 1637 C CA . ILE A 1 206 ? -12.633 -12.5 -26.328 1 90.81 206 ILE A CA 1
ATOM 1638 C C . ILE A 1 206 ? -13.938 -13.094 -26.844 1 90.81 206 ILE A C 1
ATOM 1640 O O . ILE A 1 206 ? -14.469 -12.641 -27.859 1 90.81 206 ILE A O 1
ATOM 1644 N N . ARG A 1 207 ? -14.336 -14.133 -26.203 1 87.44 207 ARG A N 1
ATOM 1645 C CA . ARG A 1 207 ? -15.641 -14.711 -26.5 1 87.44 207 ARG A CA 1
ATOM 1646 C C . ARG A 1 207 ? -16.578 -14.594 -25.312 1 87.44 207 ARG A C 1
ATOM 1648 O O . ARG A 1 207 ? -16.172 -14.859 -24.172 1 87.44 207 ARG A O 1
ATOM 1655 N N . THR A 1 208 ? -17.719 -14.07 -25.531 1 85.62 208 THR A N 1
ATOM 1656 C CA . THR A 1 208 ? -18.75 -13.938 -24.5 1 85.62 208 THR A CA 1
ATOM 1657 C C . THR A 1 208 ? -20.125 -14.227 -25.062 1 85.62 208 THR A C 1
ATOM 1659 O O . THR A 1 208 ? -20.297 -14.375 -26.281 1 85.62 208 THR A O 1
ATOM 1662 N N . GLU A 1 209 ? -21.062 -14.336 -24.141 1 76.81 209 GLU A N 1
ATOM 1663 C CA . GLU A 1 209 ? -22.406 -14.773 -24.516 1 76.81 209 GLU A CA 1
ATOM 1664 C C . GLU A 1 209 ? -23.125 -13.703 -25.328 1 76.81 209 GLU A C 1
ATOM 1666 O O . GLU A 1 209 ? -23.875 -14.016 -26.25 1 76.81 209 GLU A O 1
ATOM 1671 N N . SER A 1 210 ? -23.031 -12.445 -24.875 1 71.62 210 SER A N 1
ATOM 1672 C CA . SER A 1 210 ? -23.859 -11.438 -25.516 1 71.62 210 SER A CA 1
ATOM 1673 C C . SER A 1 210 ? -23.078 -10.148 -25.766 1 71.62 210 SER A C 1
ATOM 1675 O O . SER A 1 210 ? -22.078 -9.891 -25.078 1 71.62 210 SER A O 1
ATOM 1677 N N . LYS A 1 211 ? -23.484 -9.406 -26.797 1 68.56 211 LYS A N 1
ATOM 1678 C CA . LYS A 1 211 ? -22.906 -8.125 -27.156 1 68.56 211 LYS A CA 1
ATOM 1679 C C . LYS A 1 211 ? -23.297 -7.035 -26.156 1 68.56 211 LYS A C 1
ATOM 1681 O O . LYS A 1 211 ? -22.719 -5.949 -26.156 1 68.56 211 LYS A O 1
ATOM 1686 N N . LYS A 1 212 ? -24.203 -7.277 -25.344 1 65.12 212 LYS A N 1
ATOM 1687 C CA . LYS A 1 212 ? -24.812 -6.262 -24.5 1 65.12 212 LYS A CA 1
ATOM 1688 C C . LYS A 1 212 ? -23.797 -5.656 -23.547 1 65.12 212 LYS A C 1
ATOM 1690 O O . LYS A 1 212 ? -23.875 -4.473 -23.203 1 65.12 212 LYS A O 1
ATOM 1695 N N . THR A 1 213 ? -22.859 -6.391 -23.094 1 61.03 213 THR A N 1
ATOM 1696 C CA . THR A 1 213 ? -22.078 -5.945 -21.953 1 61.03 213 THR A CA 1
ATOM 1697 C C . THR A 1 213 ? -20.672 -5.52 -22.391 1 61.03 213 THR A C 1
ATOM 1699 O O . THR A 1 213 ? -19.797 -5.281 -21.562 1 61.03 213 THR A O 1
ATOM 1702 N N . VAL A 1 214 ? -20.5 -5.121 -23.625 1 66.69 214 VAL A N 1
ATOM 1703 C CA . VAL A 1 214 ? -19.141 -4.852 -24.062 1 66.69 214 VAL A CA 1
ATOM 1704 C C . VAL A 1 214 ? -18.844 -3.355 -23.953 1 66.69 214 VAL A C 1
ATOM 1706 O O . VAL A 1 214 ? -17.75 -2.902 -24.281 1 66.69 214 VAL A O 1
ATOM 1709 N N . GLU A 1 215 ? -19.672 -2.596 -23.375 1 66.38 215 GLU A N 1
ATOM 1710 C CA . GLU A 1 215 ? -19.469 -1.151 -23.281 1 66.38 215 GLU A CA 1
ATOM 1711 C C . GLU A 1 215 ? -18.188 -0.811 -22.547 1 66.38 215 GLU A C 1
ATOM 1713 O O . GLU A 1 215 ? -17.484 0.125 -22.922 1 66.38 215 GLU A O 1
ATOM 1718 N N . GLY A 1 216 ? -17.688 -1.723 -21.703 1 67.19 216 GLY A N 1
ATOM 1719 C CA . GLY A 1 216 ? -16.484 -1.459 -20.938 1 67.19 216 GLY A CA 1
ATOM 1720 C C . GLY A 1 216 ? -15.219 -1.872 -21.656 1 67.19 216 GLY A C 1
ATOM 1721 O O . GLY A 1 216 ? -14.109 -1.59 -21.188 1 67.19 216 GLY A O 1
ATOM 1722 N N . TYR A 1 217 ? -15.383 -2.301 -22.891 1 75.38 217 TYR A N 1
ATOM 1723 C CA . TYR A 1 217 ? -14.25 -2.836 -23.641 1 75.38 217 TYR A CA 1
ATOM 1724 C C . TYR A 1 217 ? -14.07 -2.1 -24.953 1 75.38 217 TYR A C 1
ATOM 1726 O O . TYR A 1 217 ? -13.508 -2.648 -25.906 1 75.38 217 TYR A O 1
ATOM 1734 N N . GLU A 1 218 ? -14.562 -0.904 -25.031 1 72.38 218 GLU A N 1
ATOM 1735 C CA . GLU A 1 218 ? -14.617 -0.096 -26.25 1 72.38 218 GLU A CA 1
ATOM 1736 C C . GLU A 1 218 ? -13.227 0.12 -26.828 1 72.38 218 GLU A C 1
ATOM 1738 O O . GLU A 1 218 ? -13.078 0.338 -28.031 1 72.38 218 GLU A O 1
ATOM 1743 N N . GLY A 1 219 ? -12.219 -0.122 -26.172 1 72.75 219 GLY A N 1
ATOM 1744 C CA . GLY A 1 219 ? -10.883 0.051 -26.719 1 72.75 219 GLY A CA 1
ATOM 1745 C C . GLY A 1 219 ? -10.398 -1.148 -27.5 1 72.75 219 GLY A C 1
ATOM 1746 O O . GLY A 1 219 ? -9.367 -1.076 -28.188 1 72.75 219 GLY A O 1
ATOM 1747 N N . LEU A 1 220 ? -11.109 -2.178 -27.469 1 77.81 220 LEU A N 1
ATOM 1748 C CA . LEU A 1 220 ? -10.75 -3.369 -28.234 1 77.81 220 LEU A CA 1
ATOM 1749 C C . LEU A 1 220 ? -11.453 -3.385 -29.594 1 77.81 220 LEU A C 1
ATOM 1751 O O . LEU A 1 220 ? -12.57 -2.889 -29.719 1 77.81 220 LEU A O 1
ATOM 1755 N N . ASP A 1 221 ? -10.695 -3.832 -30.578 1 73.25 221 ASP A N 1
ATOM 1756 C CA . ASP A 1 221 ? -11.281 -3.961 -31.906 1 73.25 221 ASP A CA 1
ATOM 1757 C C . ASP A 1 221 ? -12.469 -4.922 -31.891 1 73.25 221 ASP A C 1
ATOM 1759 O O . ASP A 1 221 ? -12.477 -5.898 -31.125 1 73.25 221 ASP A O 1
ATOM 1763 N N . ASN A 1 222 ? -13.398 -4.582 -32.656 1 70.81 222 ASN A N 1
ATOM 1764 C CA . ASN A 1 222 ? -14.57 -5.449 -32.781 1 70.81 222 ASN A CA 1
ATOM 1765 C C . ASN A 1 222 ? -14.164 -6.875 -33.156 1 70.81 222 ASN A C 1
ATOM 1767 O O . ASN A 1 222 ? -14.828 -7.832 -32.75 1 70.81 222 ASN A O 1
ATOM 1771 N N . GLU A 1 223 ? -13.039 -7.023 -33.781 1 74.06 223 GLU A N 1
ATOM 1772 C CA . GLU A 1 223 ? -12.594 -8.336 -34.219 1 74.06 223 GLU A CA 1
ATOM 1773 C C . GLU A 1 223 ? -12.062 -9.164 -33.062 1 74.06 223 GLU A C 1
ATOM 1775 O O . GLU A 1 223 ? -11.953 -10.391 -33.156 1 74.06 223 GLU A O 1
ATOM 1780 N N . ALA A 1 224 ? -11.844 -8.406 -32.031 1 78 224 ALA A N 1
ATOM 1781 C CA . ALA A 1 224 ? -11.328 -9.109 -30.844 1 78 224 ALA A CA 1
ATOM 1782 C C . ALA A 1 224 ? -12.438 -9.883 -30.141 1 78 224 ALA A C 1
ATOM 1784 O O . ALA A 1 224 ? -12.172 -10.812 -29.375 1 78 224 ALA A O 1
ATOM 1785 N N . PHE A 1 225 ? -13.664 -9.469 -30.531 1 77.69 225 PHE A N 1
ATOM 1786 C CA . PHE A 1 225 ? -14.781 -10.07 -29.812 1 77.69 225 PHE A CA 1
ATOM 1787 C C . PHE A 1 225 ? -15.516 -11.062 -30.703 1 77.69 225 PHE A C 1
ATOM 1789 O O . PHE A 1 225 ? -15.711 -10.82 -31.891 1 77.69 225 PHE A O 1
ATOM 1796 N N . SER A 1 226 ? -15.781 -12.125 -30.25 1 77.44 226 SER A N 1
ATOM 1797 C CA . SER A 1 226 ? -16.734 -13.07 -30.828 1 77.44 226 SER A CA 1
ATOM 1798 C C . SER A 1 226 ? -17.922 -13.297 -29.906 1 77.44 226 SER A C 1
ATOM 1800 O O . SER A 1 226 ? -17.75 -13.422 -28.688 1 77.44 226 SER A O 1
ATOM 1802 N N . PHE A 1 227 ? -18.938 -13.055 -30.609 1 73.12 227 PHE A N 1
ATOM 1803 C CA . PHE A 1 227 ? -20.172 -13.18 -29.859 1 73.12 227 PHE A CA 1
ATOM 1804 C C . PHE A 1 227 ? -20.906 -14.477 -30.203 1 73.12 227 PHE A C 1
ATOM 1806 O O . PHE A 1 227 ? -20.531 -15.156 -31.172 1 73.12 227 PHE A O 1
ATOM 1813 N N . ASN A 1 228 ? -21.688 -14.953 -29.406 1 60.84 228 ASN A N 1
ATOM 1814 C CA . ASN A 1 228 ? -22.641 -16.031 -29.656 1 60.84 228 ASN A CA 1
ATOM 1815 C C . ASN A 1 228 ? -22.078 -17.375 -29.203 1 60.84 228 ASN A C 1
ATOM 1817 O O . ASN A 1 228 ? -21.594 -18.156 -30.031 1 60.84 228 ASN A O 1
ATOM 1821 N N . VAL A 1 229 ? -22.031 -17.5 -27.984 1 62.97 229 VAL A N 1
ATOM 1822 C CA . VAL A 1 229 ? -21.688 -18.797 -27.406 1 62.97 229 VAL A CA 1
ATOM 1823 C C . VAL A 1 229 ? -22.922 -19.672 -27.344 1 62.97 229 VAL A C 1
ATOM 1825 O O . VAL A 1 229 ? -23.891 -19.344 -26.672 1 62.97 229 VAL A O 1
ATOM 1828 N N . PHE A 1 230 ? -23.062 -20.641 -28.375 1 57.12 230 PHE A N 1
ATOM 1829 C CA . PHE A 1 230 ? -24.219 -21.516 -28.422 1 57.12 230 PHE A CA 1
ATOM 1830 C C . PHE A 1 230 ? -24.297 -22.375 -27.156 1 57.12 230 PHE A C 1
ATOM 1832 O O . PHE A 1 230 ? -25.391 -22.656 -26.672 1 57.12 230 PHE A O 1
ATOM 1839 N N . SER A 1 231 ? -23.203 -22.844 -26.609 1 62.16 231 SER A N 1
ATOM 1840 C CA . SER A 1 231 ? -23.156 -23.672 -25.406 1 62.16 231 SER A CA 1
ATOM 1841 C C . SER A 1 231 ? -22.203 -23.094 -24.375 1 62.16 231 SER A C 1
ATOM 1843 O O . SER A 1 231 ? -21.016 -23.406 -24.359 1 62.16 231 SER A O 1
ATOM 1845 N N . PRO A 1 232 ? -22.766 -22.219 -23.609 1 69.38 232 PRO A N 1
ATOM 1846 C CA . PRO A 1 232 ? -21.891 -21.578 -22.625 1 69.38 232 PRO A CA 1
ATOM 1847 C C . PRO A 1 232 ? -21.234 -22.578 -21.672 1 69.38 232 PRO A C 1
ATOM 1849 O O . PRO A 1 232 ? -21.859 -23.578 -21.297 1 69.38 232 PRO A O 1
ATOM 1852 N N . LEU A 1 233 ? -19.984 -22.422 -21.5 1 75 233 LEU A N 1
ATOM 1853 C CA . LEU A 1 233 ? -19.266 -23.234 -20.516 1 75 233 LEU A CA 1
ATOM 1854 C C . LEU A 1 233 ? -19.547 -22.75 -19.094 1 75 233 LEU A C 1
ATOM 1856 O O . LEU A 1 233 ? -19.75 -21.562 -18.875 1 75 233 LEU A O 1
ATOM 1860 N N . PRO A 1 234 ? -19.609 -23.703 -18.25 1 77.31 234 PRO A N 1
ATOM 1861 C CA . PRO A 1 234 ? -19.859 -23.328 -16.859 1 77.31 234 PRO A CA 1
ATOM 1862 C C . PRO A 1 234 ? -18.641 -22.703 -16.188 1 77.31 234 PRO A C 1
ATOM 1864 O O . PRO A 1 234 ? -18.641 -22.469 -14.977 1 77.31 234 PRO A O 1
ATOM 1867 N N . VAL A 1 235 ? -17.609 -22.531 -16.969 1 84.69 235 VAL A N 1
ATOM 1868 C CA . VAL A 1 235 ? -16.391 -21.922 -16.453 1 84.69 235 VAL A CA 1
ATOM 1869 C C . VAL A 1 235 ? -15.953 -20.781 -17.359 1 84.69 235 VAL A C 1
ATOM 1871 O O . VAL A 1 235 ? -16.375 -20.703 -18.516 1 84.69 235 VAL A O 1
ATOM 1874 N N . ASN A 1 236 ? -15.258 -19.844 -16.812 1 91.38 236 ASN A N 1
ATOM 1875 C CA . ASN A 1 236 ? -14.523 -18.828 -17.562 1 91.38 236 ASN A CA 1
ATOM 1876 C C . ASN A 1 236 ? -13.039 -19.188 -17.672 1 91.38 236 ASN A C 1
ATOM 1878 O O . ASN A 1 236 ? -12.523 -19.938 -16.859 1 91.38 236 ASN A O 1
ATOM 1882 N N . PHE A 1 237 ? -12.367 -18.719 -18.719 1 93.5 237 PHE A N 1
ATOM 1883 C CA . PHE A 1 237 ? -10.938 -19.016 -18.75 1 93.5 237 PHE A CA 1
ATOM 1884 C C . PHE A 1 237 ? -10.18 -17.969 -19.547 1 93.5 237 PHE A C 1
ATOM 1886 O O . PHE A 1 237 ? -10.773 -17.25 -20.359 1 93.5 237 PHE A O 1
ATOM 1893 N N . ILE A 1 238 ? -8.969 -17.859 -19.266 1 95.94 238 ILE A N 1
ATOM 1894 C CA . ILE A 1 238 ? -8.016 -17.031 -19.984 1 95.94 238 ILE A CA 1
ATOM 1895 C C . ILE A 1 238 ? -6.773 -17.859 -20.328 1 95.94 238 ILE A C 1
ATOM 1897 O O . ILE A 1 238 ? -6.223 -18.547 -19.469 1 95.94 238 ILE A O 1
ATOM 1901 N N . ILE A 1 239 ? -6.43 -17.859 -21.578 1 94.81 239 ILE A N 1
ATOM 1902 C CA . ILE A 1 239 ? -5.207 -18.5 -22.047 1 94.81 239 ILE A CA 1
ATOM 1903 C C . ILE A 1 239 ? -4.16 -17.453 -22.391 1 94.81 239 ILE A C 1
ATOM 1905 O O . ILE A 1 239 ? -4.449 -16.5 -23.125 1 94.81 239 ILE A O 1
ATOM 1909 N N . PHE A 1 240 ? -2.941 -17.672 -21.844 1 94.62 240 PHE A N 1
ATOM 1910 C CA . PHE A 1 240 ? -1.836 -16.75 -22.031 1 94.62 240 PHE A CA 1
ATOM 1911 C C . PHE A 1 240 ? -0.767 -17.344 -22.938 1 94.62 240 PHE A C 1
ATOM 1913 O O . PHE A 1 240 ? -0.151 -18.359 -22.594 1 94.62 240 PHE A O 1
ATOM 1920 N N . ASP A 1 241 ? -0.479 -16.828 -24.094 1 93.94 241 ASP A N 1
ATOM 1921 C CA . ASP A 1 241 ? 0.547 -17.203 -25.047 1 93.94 241 ASP A CA 1
ATOM 1922 C C . ASP A 1 241 ? 0.452 -18.688 -25.406 1 93.94 241 ASP A C 1
ATOM 1924 O O . ASP A 1 241 ? 1.471 -19.344 -25.609 1 93.94 241 ASP A O 1
ATOM 1928 N N . ASP A 1 242 ? -0.614 -19.312 -25.156 1 90.62 242 ASP A N 1
ATOM 1929 C CA . ASP A 1 242 ? -0.918 -20.688 -25.5 1 90.62 242 ASP A CA 1
ATOM 1930 C C . ASP A 1 242 ? -0.114 -21.672 -24.656 1 90.62 242 ASP A C 1
ATOM 1932 O O . ASP A 1 242 ? 0.14 -22.797 -25.062 1 90.62 242 ASP A O 1
ATOM 1936 N N . ASN A 1 243 ? 0.401 -21.156 -23.531 1 89.38 243 ASN A N 1
ATOM 1937 C CA . ASN A 1 243 ? 1.197 -22.094 -22.75 1 89.38 243 ASN A CA 1
ATOM 1938 C C . ASN A 1 243 ? 0.826 -22.031 -21.266 1 89.38 243 ASN A C 1
ATOM 1940 O O . ASN A 1 243 ? 1.318 -22.828 -20.469 1 89.38 243 ASN A O 1
ATOM 1944 N N . ARG A 1 244 ? -0.094 -21.078 -20.938 1 91.75 244 ARG A N 1
ATOM 1945 C CA . ARG A 1 244 ? -0.627 -20.984 -19.594 1 91.75 244 ARG A CA 1
ATOM 1946 C C . ARG A 1 244 ? -2.115 -20.656 -19.609 1 91.75 244 ARG A C 1
ATOM 1948 O O . ARG A 1 244 ? -2.605 -20.031 -20.547 1 91.75 244 ARG A O 1
ATOM 1955 N N . MET A 1 245 ? -2.809 -21.125 -18.625 1 92.19 245 MET A N 1
ATOM 1956 C CA . MET A 1 245 ? -4.25 -20.906 -18.594 1 92.19 245 MET A CA 1
ATOM 1957 C C . MET A 1 245 ? -4.758 -20.797 -17.156 1 92.19 245 MET A C 1
ATOM 1959 O O . MET A 1 245 ? -4.227 -21.453 -16.266 1 92.19 245 MET A O 1
ATOM 1963 N N . ILE A 1 246 ? -5.695 -19.938 -16.922 1 92.69 246 ILE A N 1
ATOM 1964 C CA . ILE A 1 246 ? -6.461 -19.891 -15.68 1 92.69 246 ILE A CA 1
ATOM 1965 C C . ILE A 1 246 ? -7.938 -20.172 -15.977 1 92.69 246 ILE A C 1
ATOM 1967 O O . ILE A 1 246 ? -8.531 -19.516 -16.844 1 92.69 246 ILE A O 1
ATOM 1971 N N . ILE A 1 247 ? -8.445 -21.203 -15.383 1 90.81 247 ILE A N 1
ATOM 1972 C CA . ILE A 1 247 ? -9.883 -21.484 -15.406 1 90.81 247 ILE A CA 1
ATOM 1973 C C . ILE A 1 247 ? -10.539 -20.906 -14.164 1 90.81 247 ILE A C 1
ATOM 1975 O O . ILE A 1 247 ? -10.055 -21.094 -13.047 1 90.81 247 ILE A O 1
ATOM 1979 N N . ILE A 1 248 ? -11.586 -20.125 -14.344 1 91.5 248 ILE A N 1
ATOM 1980 C CA . ILE A 1 248 ? -12.25 -19.438 -13.25 1 91.5 248 ILE A CA 1
ATOM 1981 C C . ILE A 1 248 ? -13.609 -20.078 -12.977 1 91.5 248 ILE A C 1
ATOM 1983 O O . ILE A 1 248 ? -14.414 -20.25 -13.898 1 91.5 248 ILE A O 1
ATOM 1987 N N . SER A 1 249 ? -13.797 -20.469 -11.781 1 83.94 249 SER A N 1
ATOM 1988 C CA . SER A 1 249 ? -15.07 -21.062 -11.391 1 83.94 249 SER A CA 1
ATOM 1989 C C . SER A 1 249 ? -15.656 -20.359 -10.164 1 83.94 249 SER A C 1
ATOM 1991 O O . SER A 1 249 ? -14.914 -19.781 -9.367 1 83.94 249 SER A O 1
ATOM 1993 N N . GLU A 1 250 ? -16.891 -20.266 -10.18 1 77.69 250 GLU A N 1
ATOM 1994 C CA . GLU A 1 250 ? -17.578 -19.75 -9 1 77.69 250 GLU A CA 1
ATOM 1995 C C . GLU A 1 250 ? -17.969 -20.875 -8.055 1 77.69 250 GLU A C 1
ATOM 1997 O O . GLU A 1 250 ? -18.5 -21.906 -8.484 1 77.69 250 GLU A O 1
ATOM 2002 N N . GLU A 1 251 ? -17.422 -20.734 -6.855 1 68 251 GLU A N 1
ATOM 2003 C CA . GLU A 1 251 ? -17.797 -21.719 -5.852 1 68 251 GLU A CA 1
ATOM 2004 C C . GLU A 1 251 ? -18.844 -21.156 -4.887 1 68 251 GLU A C 1
ATOM 2006 O O . GLU A 1 251 ? -18.766 -19.984 -4.516 1 68 251 GLU A O 1
ATOM 2011 N N . ASP A 1 252 ? -19.875 -21.828 -4.836 1 59.91 252 ASP A N 1
ATOM 2012 C CA . ASP A 1 252 ? -20.875 -21.469 -3.844 1 59.91 252 ASP A CA 1
ATOM 2013 C C . ASP A 1 252 ? -20.578 -22.109 -2.494 1 59.91 252 ASP A C 1
ATOM 2015 O O . ASP A 1 252 ? -20.75 -23.312 -2.33 1 59.91 252 ASP A O 1
ATOM 2019 N N . LYS A 1 253 ? -19.859 -21.516 -1.717 1 56.47 253 LYS A N 1
ATOM 2020 C CA . LYS A 1 253 ? -19.688 -22.016 -0.358 1 56.47 253 LYS A CA 1
ATOM 2021 C C . LYS A 1 253 ? -20.625 -21.312 0.618 1 56.47 253 LYS A C 1
ATOM 2023 O O . LYS A 1 253 ? -20.391 -20.172 1 1 56.47 253 LYS A O 1
ATOM 2028 N N . GLU A 1 254 ? -21.609 -22.016 1.086 1 57.94 254 GLU A N 1
ATOM 2029 C CA . GLU A 1 254 ? -22.578 -21.594 2.096 1 57.94 254 GLU A CA 1
ATOM 2030 C C . GLU A 1 254 ? -23.188 -20.25 1.748 1 57.94 254 GLU A C 1
ATOM 2032 O O . GLU A 1 254 ? -23.281 -19.359 2.602 1 57.94 254 GLU A O 1
ATOM 2037 N N . GLY A 1 255 ? -23.438 -20 0.502 1 59.88 255 GLY A N 1
ATOM 2038 C CA . GLY A 1 255 ? -24.094 -18.781 0.112 1 59.88 255 GLY A CA 1
ATOM 2039 C C . GLY A 1 255 ? -23.141 -17.688 -0.335 1 59.88 255 GLY A C 1
ATOM 2040 O O . GLY A 1 255 ? -23.562 -16.656 -0.855 1 59.88 255 GLY A O 1
ATOM 2041 N N . ILE A 1 256 ? -21.891 -17.891 -0.025 1 57.53 256 ILE A N 1
ATOM 2042 C CA . ILE A 1 256 ? -20.906 -16.922 -0.47 1 57.53 256 ILE A CA 1
ATOM 2043 C C . ILE A 1 256 ? -20.297 -17.359 -1.801 1 57.53 256 ILE A C 1
ATOM 2045 O O . ILE A 1 256 ? -19.766 -18.469 -1.908 1 57.53 256 ILE A O 1
ATOM 2049 N N . HIS A 1 257 ? -20.609 -16.594 -2.844 1 63.53 257 HIS A N 1
ATOM 2050 C CA . HIS A 1 257 ? -20.031 -16.859 -4.156 1 63.53 257 HIS A CA 1
ATOM 2051 C C . HIS A 1 257 ? -18.609 -16.328 -4.25 1 63.53 257 HIS A C 1
ATOM 2053 O O . HIS A 1 257 ? -18.391 -15.117 -4.199 1 63.53 257 HIS A O 1
ATOM 2059 N N . ASP A 1 258 ? -17.688 -17.312 -4.043 1 75.62 258 ASP A N 1
ATOM 2060 C CA . ASP A 1 258 ? -16.281 -16.938 -4.152 1 75.62 258 ASP A CA 1
ATOM 2061 C C . ASP A 1 258 ? -15.672 -17.453 -5.445 1 75.62 258 ASP A C 1
ATOM 2063 O O . ASP A 1 258 ? -16.062 -18.516 -5.941 1 75.62 258 ASP A O 1
ATOM 2067 N N . LEU A 1 259 ? -14.953 -16.641 -6.098 1 81.88 259 LEU A N 1
ATOM 2068 C CA . LEU A 1 259 ? -14.258 -17.047 -7.312 1 81.88 259 LEU A CA 1
ATOM 2069 C C . LEU A 1 259 ? -12.984 -17.828 -6.98 1 81.88 259 LEU A C 1
ATOM 2071 O O . LEU A 1 259 ? -12.273 -17.469 -6.035 1 81.88 259 LEU A O 1
ATOM 2075 N N . THR A 1 260 ? -12.836 -18.953 -7.566 1 80.25 260 THR A N 1
ATOM 2076 C CA . THR A 1 260 ? -11.602 -19.719 -7.48 1 80.25 260 THR A CA 1
ATOM 2077 C C . THR A 1 260 ? -10.984 -19.906 -8.859 1 80.25 260 THR A C 1
ATOM 2079 O O . THR A 1 260 ? -11.695 -19.953 -9.867 1 80.25 260 THR A O 1
ATOM 2082 N N . GLY A 1 261 ? -9.68 -19.906 -8.883 1 86.06 261 GLY A N 1
ATOM 2083 C CA . GLY A 1 261 ? -8.961 -20.109 -10.133 1 86.06 261 GLY A CA 1
ATOM 2084 C C . GLY A 1 261 ? -8.164 -21.391 -10.156 1 86.06 261 GLY A C 1
ATOM 2085 O O . GLY A 1 261 ? -7.676 -21.859 -9.125 1 86.06 261 GLY A O 1
ATOM 2086 N N . PHE A 1 262 ? -8.172 -21.984 -11.312 1 82.25 262 PHE A N 1
ATOM 2087 C CA . PHE A 1 262 ? -7.309 -23.125 -11.586 1 82.25 262 PHE A CA 1
ATOM 2088 C C . PHE A 1 262 ? -6.27 -22.781 -12.648 1 82.25 262 PHE A C 1
ATOM 2090 O O . PHE A 1 262 ? -6.613 -22.547 -13.812 1 82.25 262 PHE A O 1
ATOM 2097 N N . TYR A 1 263 ? -5.043 -22.719 -12.18 1 85.69 263 TYR A N 1
ATOM 2098 C CA . TYR A 1 263 ? -3.932 -22.453 -13.086 1 85.69 263 TYR A CA 1
ATOM 2099 C C . TYR A 1 263 ? -3.354 -23.766 -13.633 1 85.69 263 TYR A C 1
ATOM 2101 O O . TYR A 1 263 ? -3.211 -24.734 -12.891 1 85.69 263 TYR A O 1
ATOM 2109 N N . THR A 1 264 ? -2.992 -23.719 -14.961 1 81.88 264 THR A N 1
ATOM 2110 C CA . THR A 1 264 ? -2.309 -24.875 -15.523 1 81.88 264 THR A CA 1
ATOM 2111 C C . THR A 1 264 ? -1.378 -24.453 -16.656 1 81.88 264 THR A C 1
ATOM 2113 O O . THR A 1 264 ? -1.641 -23.469 -17.359 1 81.88 264 THR A O 1
ATOM 2116 N N . ASN A 1 265 ? -0.218 -25.188 -16.766 1 81.38 265 ASN A N 1
ATOM 2117 C CA . ASN A 1 265 ? 0.637 -25.047 -17.953 1 81.38 265 ASN A CA 1
ATOM 2118 C C . ASN A 1 265 ? 0.732 -26.359 -18.734 1 81.38 265 ASN A C 1
ATOM 2120 O O . ASN A 1 265 ? 1.702 -26.578 -19.453 1 81.38 265 ASN A O 1
ATOM 2124 N N . LYS A 1 266 ? -0.321 -27.172 -18.438 1 75.88 266 LYS A N 1
ATOM 2125 C CA . LYS A 1 266 ? -0.377 -28.438 -19.172 1 75.88 266 LYS A CA 1
ATOM 2126 C C . LYS A 1 266 ? -0.913 -28.219 -20.578 1 75.88 266 LYS A C 1
ATOM 2128 O O . LYS A 1 266 ? -2.059 -27.812 -20.766 1 75.88 266 LYS A O 1
ATOM 2133 N N . SER A 1 267 ? -0.108 -28.562 -21.469 1 82.5 267 SER A N 1
ATOM 2134 C CA . SER A 1 267 ? -0.407 -28.297 -22.875 1 82.5 267 SER A CA 1
ATOM 2135 C C . SER A 1 267 ? -1.684 -29 -23.312 1 82.5 267 SER A C 1
ATOM 2137 O O . SER A 1 267 ? -2.471 -28.453 -24.094 1 82.5 267 SER A O 1
ATOM 2139 N N . ALA A 1 268 ? -1.861 -30.172 -22.75 1 75.69 268 ALA A N 1
ATOM 2140 C CA . ALA A 1 268 ? -3.035 -30.938 -23.156 1 75.69 268 ALA A CA 1
ATOM 2141 C C . ALA A 1 268 ? -4.324 -30.219 -22.766 1 75.69 268 ALA A C 1
ATOM 2143 O O . ALA A 1 268 ? -5.262 -30.125 -23.547 1 75.69 268 ALA A O 1
ATOM 2144 N N . LEU A 1 269 ? -4.348 -29.625 -21.594 1 78.94 269 LEU A N 1
ATOM 2145 C CA . LEU A 1 269 ? -5.535 -28.922 -21.125 1 78.94 269 LEU A CA 1
ATOM 2146 C C . LEU A 1 269 ? -5.719 -27.609 -21.859 1 78.94 269 LEU A C 1
ATOM 2148 O O . LEU A 1 269 ? -6.832 -27.266 -22.266 1 78.94 269 LEU A O 1
ATOM 2152 N N . ILE A 1 270 ? -4.625 -27.016 -22.047 1 89.12 270 ILE A N 1
ATOM 2153 C CA . ILE A 1 270 ? -4.672 -25.719 -22.719 1 89.12 270 ILE A CA 1
ATOM 2154 C C . ILE A 1 270 ? -5.176 -25.891 -24.156 1 89.12 270 ILE A C 1
ATOM 2156 O O . ILE A 1 270 ? -6.039 -25.141 -24.609 1 89.12 270 ILE A O 1
ATOM 2160 N N . SER A 1 271 ? -4.707 -26.938 -24.797 1 84.69 271 SER A N 1
ATOM 2161 C CA . SER A 1 271 ? -5.125 -27.188 -26.172 1 84.69 271 SER A CA 1
ATOM 2162 C C . SER A 1 271 ? -6.609 -27.547 -26.234 1 84.69 271 SER A C 1
ATOM 2164 O O . SER A 1 271 ? -7.297 -27.156 -27.188 1 84.69 271 SER A O 1
ATOM 2166 N N . THR A 1 272 ? -7.07 -28.25 -25.25 1 80.06 272 THR A N 1
ATOM 2167 C CA . THR A 1 272 ? -8.484 -28.609 -25.203 1 80.06 272 THR A CA 1
ATOM 2168 C C . THR A 1 272 ? -9.359 -27.375 -25.094 1 80.06 272 THR A C 1
ATOM 2170 O O . THR A 1 272 ? -10.336 -27.219 -25.844 1 80.06 272 THR A O 1
ATOM 2173 N N . PHE A 1 273 ? -8.953 -26.469 -24.266 1 85.5 273 PHE A N 1
ATOM 2174 C CA . PHE A 1 273 ? -9.773 -25.281 -24.078 1 85.5 273 PHE A CA 1
ATOM 2175 C C . PHE A 1 273 ? -9.648 -24.328 -25.266 1 85.5 273 PHE A C 1
ATOM 2177 O O . PHE A 1 273 ? -10.609 -23.641 -25.609 1 85.5 273 PHE A O 1
ATOM 2184 N N . ASP A 1 274 ? -8.5 -24.297 -25.797 1 87.31 274 ASP A N 1
ATOM 2185 C CA . ASP A 1 274 ? -8.336 -23.516 -27.031 1 87.31 274 ASP A CA 1
ATOM 2186 C C . ASP A 1 274 ? -9.234 -24.047 -28.141 1 87.31 274 ASP A C 1
ATOM 2188 O O . ASP A 1 274 ? -9.836 -23.281 -28.891 1 87.31 274 ASP A O 1
ATOM 2192 N N . TYR A 1 275 ? -9.234 -25.359 -28.156 1 81.38 275 TYR A N 1
ATOM 2193 C CA . TYR A 1 275 ? -10.109 -26.016 -29.125 1 81.38 275 TYR A CA 1
ATOM 2194 C C . TYR A 1 275 ? -11.57 -25.641 -28.875 1 81.38 275 TYR A C 1
ATOM 2196 O O . TYR A 1 275 ? -12.305 -25.297 -29.812 1 81.38 275 TYR A O 1
ATOM 2204 N N . LEU A 1 276 ? -11.984 -25.656 -27.641 1 77.69 276 LEU A N 1
ATOM 2205 C CA . LEU A 1 276 ? -13.352 -25.312 -27.266 1 77.69 276 LEU A CA 1
ATOM 2206 C C . LEU A 1 276 ? -13.664 -23.859 -27.625 1 77.69 276 LEU A C 1
ATOM 2208 O O . LEU A 1 276 ? -14.75 -23.562 -28.125 1 77.69 276 LEU A O 1
ATOM 2212 N N . PHE A 1 277 ? -12.734 -23.047 -27.391 1 87.19 277 PHE A N 1
ATOM 2213 C CA . PHE A 1 277 ? -12.883 -21.625 -27.688 1 87.19 277 PHE A CA 1
ATOM 2214 C C . PHE A 1 277 ? -13.18 -21.406 -29.172 1 87.19 277 PHE A C 1
ATOM 2216 O O . PHE A 1 277 ? -14 -20.562 -29.531 1 87.19 277 PHE A O 1
ATOM 2223 N N . GLY A 1 278 ? -12.516 -22.141 -29.969 1 79.88 278 GLY A N 1
ATOM 2224 C CA . GLY A 1 278 ? -12.688 -22 -31.406 1 79.88 278 GLY A CA 1
ATOM 2225 C C . GLY A 1 278 ? -14.016 -22.516 -31.922 1 79.88 278 GLY A C 1
ATOM 2226 O O . GLY A 1 278 ? -14.469 -22.156 -33 1 79.88 278 GLY A O 1
ATOM 2227 N N . ARG A 1 279 ? -14.609 -23.328 -31 1 68.94 279 ARG A N 1
ATOM 2228 C CA . ARG A 1 279 ? -15.781 -24.031 -31.516 1 68.94 279 ARG A CA 1
ATOM 2229 C C . ARG A 1 279 ? -17.062 -23.547 -30.828 1 68.94 279 ARG A C 1
ATOM 2231 O O . ARG A 1 279 ? -18.156 -23.938 -31.219 1 68.94 279 ARG A O 1
ATOM 2238 N N . MET A 1 280 ? -16.875 -22.812 -29.75 1 66 280 MET A N 1
ATOM 2239 C CA . MET A 1 280 ? -18.047 -22.344 -29.031 1 66 280 MET A CA 1
ATOM 2240 C C . MET A 1 280 ? -18.906 -21.438 -29.906 1 66 280 MET A C 1
ATOM 2242 O O . MET A 1 280 ? -20 -21.047 -29.516 1 66 280 MET A O 1
ATOM 2246 N N . THR A 1 281 ? -18.844 -21.391 -31.141 1 57.88 281 THR A N 1
ATOM 2247 C CA . THR A 1 281 ? -19.656 -20.562 -32.031 1 57.88 281 THR A CA 1
ATOM 2248 C C . THR A 1 281 ? -21.047 -21.188 -32.219 1 57.88 281 THR A C 1
ATOM 2250 O O . THR A 1 281 ? -21.188 -22.406 -32.156 1 57.88 281 THR A O 1
ATOM 2253 N N . MET B 1 1 ? 55.312 -43.062 -20.594 1 28.48 1 MET B N 1
ATOM 2254 C CA . MET B 1 1 ? 55.5 -42.094 -19.516 1 28.48 1 MET B CA 1
ATOM 2255 C C . MET B 1 1 ? 54.188 -41.406 -19.156 1 28.48 1 MET B C 1
ATOM 2257 O O . MET B 1 1 ? 53.656 -40.625 -19.938 1 28.48 1 MET B O 1
ATOM 2261 N N . THR B 1 2 ? 53.312 -42.094 -18.391 1 33.25 2 THR B N 1
ATOM 2262 C CA . THR B 1 2 ? 51.938 -41.875 -17.938 1 33.25 2 THR B CA 1
ATOM 2263 C C . THR B 1 2 ? 51.875 -40.719 -16.953 1 33.25 2 THR B C 1
ATOM 2265 O O . THR B 1 2 ? 52.469 -40.781 -15.867 1 33.25 2 THR B O 1
ATOM 2268 N N . ALA B 1 3 ? 51.844 -39.406 -17.391 1 28.81 3 ALA B N 1
ATOM 2269 C CA . ALA B 1 3 ? 51.75 -38.219 -16.594 1 28.81 3 ALA B CA 1
ATOM 2270 C C . ALA B 1 3 ? 50.562 -38.281 -15.633 1 28.81 3 ALA B C 1
ATOM 2272 O O . ALA B 1 3 ? 49.438 -38.594 -16.047 1 28.81 3 ALA B O 1
ATOM 2273 N N . LYS B 1 4 ? 50.906 -38.531 -14.352 1 37.31 4 LYS B N 1
ATOM 2274 C CA . LYS B 1 4 ? 50.125 -38.469 -13.117 1 37.31 4 LYS B CA 1
ATOM 2275 C C . LYS B 1 4 ? 49.406 -37.125 -13.016 1 37.31 4 LYS B C 1
ATOM 2277 O O . LYS B 1 4 ? 50.062 -36.062 -12.859 1 37.31 4 LYS B O 1
ATOM 2282 N N . HIS B 1 5 ? 48.375 -36.844 -13.805 1 31.86 5 HIS B N 1
ATOM 2283 C CA . HIS B 1 5 ? 47.5 -35.719 -13.508 1 31.86 5 HIS B CA 1
ATOM 2284 C C . HIS B 1 5 ? 47.031 -35.75 -12.055 1 31.86 5 HIS B C 1
ATOM 2286 O O . HIS B 1 5 ? 46.25 -36.625 -11.664 1 31.86 5 HIS B O 1
ATOM 2292 N N . GLU B 1 6 ? 47.875 -35.469 -11.039 1 33.75 6 GLU B N 1
ATOM 2293 C CA . GLU B 1 6 ? 47.531 -35.25 -9.641 1 33.75 6 GLU B CA 1
ATOM 2294 C C . GLU B 1 6 ? 46.312 -34.375 -9.5 1 33.75 6 GLU B C 1
ATOM 2296 O O . GLU B 1 6 ? 46.188 -33.344 -10.172 1 33.75 6 GLU B O 1
ATOM 2301 N N . ASN B 1 7 ? 45.188 -34.906 -9.094 1 34.88 7 ASN B N 1
ATOM 2302 C CA . ASN B 1 7 ? 43.906 -34.375 -8.719 1 34.88 7 ASN B CA 1
ATOM 2303 C C . ASN B 1 7 ? 44.031 -33.219 -7.738 1 34.88 7 ASN B C 1
ATOM 2305 O O . ASN B 1 7 ? 44.5 -33.406 -6.613 1 34.88 7 ASN B O 1
ATOM 2309 N N . ILE B 1 8 ? 44.25 -32 -8.117 1 37.53 8 ILE B N 1
ATOM 2310 C CA . ILE B 1 8 ? 44.25 -30.719 -7.406 1 37.53 8 ILE B CA 1
ATOM 2311 C C . ILE B 1 8 ? 43.031 -30.672 -6.477 1 37.53 8 ILE B C 1
ATOM 2313 O O . ILE B 1 8 ? 42.875 -29.734 -5.695 1 37.53 8 ILE B O 1
ATOM 2317 N N . LEU B 1 9 ? 42.031 -31.5 -6.668 1 39.97 9 LEU B N 1
ATOM 2318 C CA . LEU B 1 9 ? 40.906 -31.438 -5.746 1 39.97 9 LEU B CA 1
ATOM 2319 C C . LEU B 1 9 ? 41.344 -31.766 -4.32 1 39.97 9 LEU B C 1
ATOM 2321 O O . LEU B 1 9 ? 40.594 -31.531 -3.367 1 39.97 9 LEU B O 1
ATOM 2325 N N . ASP B 1 10 ? 42.438 -32.406 -4.164 1 43.56 10 ASP B N 1
ATOM 2326 C CA . ASP B 1 10 ? 42.875 -32.906 -2.861 1 43.56 10 ASP B CA 1
ATOM 2327 C C . ASP B 1 10 ? 43.281 -31.766 -1.943 1 43.56 10 ASP B C 1
ATOM 2329 O O . ASP B 1 10 ? 43.625 -31.984 -0.785 1 43.56 10 ASP B O 1
ATOM 2333 N N . THR B 1 11 ? 43.375 -30.625 -2.557 1 50.41 11 THR B N 1
ATOM 2334 C CA . THR B 1 11 ? 44.156 -29.672 -1.765 1 50.41 11 THR B CA 1
ATOM 2335 C C . THR B 1 11 ? 43.281 -28.984 -0.722 1 50.41 11 THR B C 1
ATOM 2337 O O . THR B 1 11 ? 43.781 -28.266 0.139 1 50.41 11 THR B O 1
ATOM 2340 N N . PHE B 1 12 ? 42.031 -28.844 -0.919 1 54.16 12 PHE B N 1
ATOM 2341 C CA . PHE B 1 12 ? 41.406 -28.109 0.184 1 54.16 12 PHE B CA 1
ATOM 2342 C C . PHE B 1 12 ? 41.281 -29 1.42 1 54.16 12 PHE B C 1
ATOM 2344 O O . PHE B 1 12 ? 40.844 -30.141 1.33 1 54.16 12 PHE B O 1
ATOM 2351 N N . THR B 1 13 ? 41.969 -28.578 2.502 1 58.19 13 THR B N 1
ATOM 2352 C CA . THR B 1 13 ? 41.906 -29.281 3.779 1 58.19 13 THR B CA 1
ATOM 2353 C C . THR B 1 13 ? 40.5 -29.25 4.328 1 58.19 13 THR B C 1
ATOM 2355 O O . THR B 1 13 ? 39.656 -28.438 3.916 1 58.19 13 THR B O 1
ATOM 2358 N N . SER B 1 14 ? 40.125 -30.281 4.996 1 59.41 14 SER B N 1
ATOM 2359 C CA . SER B 1 14 ? 38.844 -30.438 5.711 1 59.41 14 SER B CA 1
ATOM 2360 C C . SER B 1 14 ? 38.438 -29.141 6.395 1 59.41 14 SER B C 1
ATOM 2362 O O . SER B 1 14 ? 37.25 -28.781 6.402 1 59.41 14 SER B O 1
ATOM 2364 N N . GLN B 1 15 ? 39.375 -28.438 6.875 1 59.69 15 GLN B N 1
ATOM 2365 C CA . GLN B 1 15 ? 39.125 -27.188 7.574 1 59.69 15 GLN B CA 1
ATOM 2366 C C . GLN B 1 15 ? 38.688 -26.094 6.602 1 59.69 15 GLN B C 1
ATOM 2368 O O . GLN B 1 15 ? 37.844 -25.281 6.922 1 59.69 15 GLN B O 1
ATOM 2373 N N . GLU B 1 16 ? 39.219 -26.125 5.414 1 56.19 16 GLU B N 1
ATOM 2374 C CA . GLU B 1 16 ? 38.875 -25.109 4.414 1 56.19 16 GLU B CA 1
ATOM 2375 C C . GLU B 1 16 ? 37.469 -25.344 3.855 1 56.19 16 GLU B C 1
ATOM 2377 O O . GLU B 1 16 ? 36.719 -24.391 3.623 1 56.19 16 GLU B O 1
ATOM 2382 N N . VAL B 1 17 ? 37.156 -26.547 3.711 1 57.84 17 VAL B N 1
ATOM 2383 C CA . VAL B 1 17 ? 35.844 -26.891 3.24 1 57.84 17 VAL B CA 1
ATOM 2384 C C . VAL B 1 17 ? 34.781 -26.5 4.285 1 57.84 17 VAL B C 1
ATOM 2386 O O . VAL B 1 17 ? 33.719 -25.969 3.947 1 57.84 17 VAL B O 1
ATOM 2389 N N . GLU B 1 18 ? 35.156 -26.719 5.5 1 58.56 18 GLU B N 1
ATOM 2390 C CA . GLU B 1 18 ? 34.25 -26.344 6.59 1 58.56 18 GLU B CA 1
ATOM 2391 C C . GLU B 1 18 ? 34.094 -24.828 6.672 1 58.56 18 GLU B C 1
ATOM 2393 O O . GLU B 1 18 ? 33 -24.328 6.879 1 58.56 18 GLU B O 1
ATOM 2398 N N . ALA B 1 19 ? 35.125 -24.156 6.473 1 58.38 19 ALA B N 1
ATOM 2399 C CA . ALA B 1 19 ? 35.094 -22.688 6.512 1 58.38 19 ALA B CA 1
ATOM 2400 C C . ALA B 1 19 ? 34.281 -22.141 5.344 1 58.38 19 ALA B C 1
ATOM 2402 O O . ALA B 1 19 ? 33.5 -21.188 5.516 1 58.38 19 ALA B O 1
ATOM 2403 N N . LEU B 1 20 ? 34.438 -22.719 4.203 1 55.97 20 LEU B N 1
ATOM 2404 C CA . LEU B 1 20 ? 33.688 -22.297 3.027 1 55.97 20 LEU B CA 1
ATOM 2405 C C . LEU B 1 20 ? 32.188 -22.609 3.203 1 55.97 20 LEU B C 1
ATOM 2407 O O . LEU B 1 20 ? 31.344 -21.812 2.809 1 55.97 20 LEU B O 1
ATOM 2411 N N . THR B 1 21 ? 31.969 -23.75 3.74 1 63.94 21 THR B N 1
ATOM 2412 C CA . THR B 1 21 ? 30.594 -24.125 3.988 1 63.94 21 THR B CA 1
ATOM 2413 C C . THR B 1 21 ? 29.938 -23.156 4.973 1 63.94 21 THR B C 1
ATOM 2415 O O . THR B 1 21 ? 28.781 -22.75 4.777 1 63.94 21 THR B O 1
ATOM 2418 N N . THR B 1 22 ? 30.719 -22.859 5.961 1 70.31 22 THR B N 1
ATOM 2419 C CA . THR B 1 22 ? 30.203 -21.938 6.961 1 70.31 22 THR B CA 1
ATOM 2420 C C . THR B 1 22 ? 29.984 -20.547 6.344 1 70.31 22 THR B C 1
ATOM 2422 O O . THR B 1 22 ? 28.984 -19.891 6.641 1 70.31 22 THR B O 1
ATOM 2425 N N . SER B 1 23 ? 30.938 -20.266 5.398 1 73.56 23 SER B N 1
ATOM 2426 C CA . SER B 1 23 ? 30.797 -18.953 4.754 1 73.56 23 SER B CA 1
ATOM 2427 C C . SER B 1 23 ? 29.594 -18.922 3.818 1 73.56 23 SER B C 1
ATOM 2429 O O . SER B 1 23 ? 28.844 -17.953 3.795 1 73.56 23 SER B O 1
ATOM 2431 N N . GLN B 1 24 ? 29.438 -20.047 3.094 1 76.31 24 GLN B N 1
ATOM 2432 C CA . GLN B 1 24 ? 28.312 -20.125 2.184 1 76.31 24 GLN B CA 1
ATOM 2433 C C . GLN B 1 24 ? 26.984 -20.109 2.949 1 76.31 24 GLN B C 1
ATOM 2435 O O . GLN B 1 24 ? 26.016 -19.484 2.525 1 76.31 24 GLN B O 1
ATOM 2440 N N . ASP B 1 25 ? 27.078 -20.828 4.055 1 81.31 25 ASP B N 1
ATOM 2441 C CA . ASP B 1 25 ? 25.891 -20.859 4.902 1 81.31 25 ASP B CA 1
ATOM 2442 C C . ASP B 1 25 ? 25.562 -19.469 5.453 1 81.31 25 ASP B C 1
ATOM 2444 O O . ASP B 1 25 ? 24.391 -19.094 5.562 1 81.31 25 ASP B O 1
ATOM 2448 N N . TYR B 1 26 ? 26.672 -18.875 5.766 1 84.62 26 TYR B N 1
ATOM 2449 C CA . TYR B 1 26 ? 26.5 -17.516 6.273 1 84.62 26 TYR B CA 1
ATOM 2450 C C . TYR B 1 26 ? 25.922 -16.609 5.199 1 84.62 26 TYR B C 1
ATOM 2452 O O . TYR B 1 26 ? 25 -15.82 5.461 1 84.62 26 TYR B O 1
ATOM 2460 N N . ILE B 1 27 ? 26.406 -16.688 3.982 1 85.5 27 ILE B N 1
ATOM 2461 C CA . ILE B 1 27 ? 25.922 -15.875 2.871 1 85.5 27 ILE B CA 1
ATOM 2462 C C . ILE B 1 27 ? 24.469 -16.203 2.572 1 85.5 27 ILE B C 1
ATOM 2464 O O . ILE B 1 27 ? 23.656 -15.305 2.375 1 85.5 27 ILE B O 1
ATOM 2468 N N . GLU B 1 28 ? 24.203 -17.453 2.59 1 90.06 28 GLU B N 1
ATOM 2469 C CA . GLU B 1 28 ? 22.812 -17.875 2.34 1 90.06 28 GLU B CA 1
ATOM 2470 C C . GLU B 1 28 ? 21.875 -17.344 3.412 1 90.06 28 GLU B C 1
ATOM 2472 O O . GLU B 1 28 ? 20.766 -16.906 3.107 1 90.06 28 GLU B O 1
ATOM 2477 N N . SER B 1 29 ? 22.359 -17.375 4.609 1 90.75 29 SER B N 1
ATOM 2478 C CA . SER B 1 29 ? 21.547 -16.875 5.715 1 90.75 29 SER B CA 1
ATOM 2479 C C . SER B 1 29 ? 21.297 -15.375 5.582 1 90.75 29 SER B C 1
ATOM 2481 O O . SER B 1 29 ? 20.188 -14.898 5.863 1 90.75 29 SER B O 1
ATOM 2483 N N . GLN B 1 30 ? 22.297 -14.672 5.129 1 90.69 30 GLN B N 1
ATOM 2484 C CA . GLN B 1 30 ? 22.156 -13.234 4.938 1 90.69 30 GLN B CA 1
ATOM 2485 C C . GLN B 1 30 ? 21.172 -12.914 3.818 1 90.69 30 GLN B C 1
ATOM 2487 O O . GLN B 1 30 ? 20.359 -12 3.945 1 90.69 30 GLN B O 1
ATOM 2492 N N . ILE B 1 31 ? 21.266 -13.656 2.795 1 92.44 31 ILE B N 1
ATOM 2493 C CA . ILE B 1 31 ? 20.359 -13.461 1.663 1 92.44 31 ILE B CA 1
ATOM 2494 C C . ILE B 1 31 ? 18.922 -13.727 2.098 1 92.44 31 ILE B C 1
ATOM 2496 O O . ILE B 1 31 ? 18.031 -12.93 1.817 1 92.44 31 ILE B O 1
ATOM 2500 N N . LYS B 1 32 ? 18.75 -14.766 2.803 1 93.5 32 LYS B N 1
ATOM 2501 C CA . LYS B 1 32 ? 17.422 -15.133 3.26 1 93.5 32 LYS B CA 1
ATOM 2502 C C . LYS B 1 32 ? 16.844 -14.047 4.172 1 93.5 32 LYS B C 1
ATOM 2504 O O . LYS B 1 32 ? 15.664 -13.703 4.055 1 93.5 32 LYS B O 1
ATOM 2509 N N . GLN B 1 33 ? 17.656 -13.508 5.012 1 94.06 33 GLN B N 1
ATOM 2510 C CA . GLN B 1 33 ? 17.188 -12.469 5.922 1 94.06 33 GLN B CA 1
ATOM 2511 C C . GLN B 1 33 ? 16.797 -11.203 5.156 1 94.06 33 GLN B C 1
ATOM 2513 O O . GLN B 1 33 ? 15.812 -10.547 5.496 1 94.06 33 GLN B O 1
ATOM 2518 N N . GLU B 1 34 ? 17.578 -10.883 4.195 1 93.31 34 GLU B N 1
ATOM 2519 C CA . GLU B 1 34 ? 17.266 -9.727 3.365 1 93.31 34 GLU B CA 1
ATOM 2520 C C . GLU B 1 34 ? 15.93 -9.906 2.648 1 93.31 34 GLU B C 1
ATOM 2522 O O . GLU B 1 34 ? 15.125 -8.984 2.574 1 93.31 34 GLU B O 1
ATOM 2527 N N . LEU B 1 35 ? 15.742 -11.102 2.191 1 95.88 35 LEU B N 1
ATOM 2528 C CA . LEU B 1 35 ? 14.508 -11.398 1.48 1 95.88 35 LEU B CA 1
ATOM 2529 C C . LEU B 1 35 ? 13.312 -11.367 2.43 1 95.88 35 LEU B C 1
ATOM 2531 O O . LEU B 1 35 ? 12.242 -10.867 2.07 1 95.88 35 LEU B O 1
ATOM 2535 N N . ILE B 1 36 ? 13.508 -11.844 3.613 1 95.88 36 ILE B N 1
ATOM 2536 C CA . ILE B 1 36 ? 12.469 -11.812 4.629 1 95.88 36 ILE B CA 1
ATOM 2537 C C . ILE B 1 36 ? 12.094 -10.367 4.945 1 95.88 36 ILE B C 1
ATOM 2539 O O . ILE B 1 36 ? 10.914 -10.023 5.039 1 95.88 36 ILE B O 1
ATOM 2543 N N . ASN B 1 37 ? 13.086 -9.539 5.008 1 94.38 37 ASN B N 1
ATOM 2544 C CA . ASN B 1 37 ? 12.852 -8.125 5.305 1 94.38 37 ASN B CA 1
ATOM 2545 C C . ASN B 1 37 ? 12.055 -7.449 4.191 1 94.38 37 ASN B C 1
ATOM 2547 O O . ASN B 1 37 ? 11.188 -6.609 4.465 1 94.38 37 ASN B O 1
ATOM 2551 N N . GLU B 1 38 ? 12.297 -7.777 2.992 1 94.19 38 GLU B N 1
ATOM 2552 C CA . GLU B 1 38 ? 11.555 -7.215 1.867 1 94.19 38 GLU B CA 1
ATOM 2553 C C . GLU B 1 38 ? 10.094 -7.66 1.893 1 94.19 38 GLU B C 1
ATOM 2555 O O . GLU B 1 38 ? 9.188 -6.855 1.653 1 94.19 38 GLU B O 1
ATOM 2560 N N . LEU B 1 39 ? 9.891 -8.914 2.26 1 96.38 39 LEU B N 1
ATOM 2561 C CA . LEU B 1 39 ? 8.539 -9.461 2.285 1 96.38 39 LEU B CA 1
ATOM 2562 C C . LEU B 1 39 ? 7.738 -8.883 3.443 1 96.38 39 LEU B C 1
ATOM 2564 O O . LEU B 1 39 ? 6.523 -8.711 3.336 1 96.38 39 LEU B O 1
ATOM 2568 N N . LYS B 1 40 ? 8.414 -8.555 4.48 1 95.19 40 LYS B N 1
ATOM 2569 C CA . LYS B 1 40 ? 7.766 -7.945 5.637 1 95.19 40 LYS B CA 1
ATOM 2570 C C . LYS B 1 40 ? 7.16 -6.59 5.277 1 95.19 40 LYS B C 1
ATOM 2572 O O . LYS B 1 40 ? 6.117 -6.207 5.816 1 95.19 40 LYS B O 1
ATOM 2577 N N . LYS B 1 41 ? 7.777 -5.934 4.379 1 92.75 41 LYS B N 1
ATOM 2578 C CA . LYS B 1 41 ? 7.258 -4.645 3.928 1 92.75 41 LYS B CA 1
ATOM 2579 C C . LYS B 1 41 ? 5.906 -4.805 3.24 1 92.75 41 LYS B C 1
ATOM 2581 O O . LYS B 1 41 ? 5.164 -3.834 3.084 1 92.75 41 LYS B O 1
ATOM 2586 N N . LEU B 1 42 ? 5.609 -6.031 2.885 1 94.44 42 LEU B N 1
ATOM 2587 C CA . LEU B 1 42 ? 4.352 -6.324 2.203 1 94.44 42 LEU B CA 1
ATOM 2588 C C . LEU B 1 42 ? 3.416 -7.121 3.107 1 94.44 42 LEU B C 1
ATOM 2590 O O . LEU B 1 42 ? 2.545 -7.844 2.623 1 94.44 42 LEU B O 1
ATOM 2594 N N . ASP B 1 43 ? 3.699 -7.086 4.406 1 91.5 43 ASP B N 1
ATOM 2595 C CA . ASP B 1 43 ? 2.855 -7.641 5.457 1 91.5 43 ASP B CA 1
ATOM 2596 C C . ASP B 1 43 ? 2.912 -9.164 5.457 1 91.5 43 ASP B C 1
ATOM 2598 O O . ASP B 1 43 ? 1.912 -9.828 5.742 1 91.5 43 ASP B O 1
ATOM 2602 N N . ILE B 1 44 ? 3.986 -9.664 4.984 1 96.19 44 ILE B N 1
ATOM 2603 C CA . ILE B 1 44 ? 4.254 -11.086 5.156 1 96.19 44 ILE B CA 1
ATOM 2604 C C . ILE B 1 44 ? 4.992 -11.32 6.473 1 96.19 44 ILE B C 1
ATOM 2606 O O . ILE B 1 44 ? 6.031 -10.703 6.723 1 96.19 44 ILE B O 1
ATOM 2610 N N . GLY B 1 45 ? 4.453 -12.125 7.309 1 95.06 45 GLY B N 1
ATOM 2611 C CA . GLY B 1 45 ? 5.098 -12.43 8.578 1 95.06 45 GLY B CA 1
ATOM 2612 C C . GLY B 1 45 ? 6.395 -13.203 8.422 1 95.06 45 GLY B C 1
ATOM 2613 O O . GLY B 1 45 ? 6.637 -13.812 7.379 1 95.06 45 GLY B O 1
ATOM 2614 N N . ALA B 1 46 ? 7.121 -13.195 9.43 1 95.81 46 ALA B N 1
ATOM 2615 C CA . ALA B 1 46 ? 8.438 -13.812 9.398 1 95.81 46 ALA B CA 1
ATOM 2616 C C . ALA B 1 46 ? 8.344 -15.297 9.047 1 95.81 46 ALA B C 1
ATOM 2618 O O . ALA B 1 46 ? 9.078 -15.781 8.188 1 95.81 46 ALA B O 1
ATOM 2619 N N . ASN B 1 47 ? 7.422 -15.961 9.664 1 96.94 47 ASN B N 1
ATOM 2620 C CA . ASN B 1 47 ? 7.293 -17.391 9.414 1 96.94 47 ASN B CA 1
ATOM 2621 C C . ASN B 1 47 ? 6.746 -17.672 8.016 1 96.94 47 ASN B C 1
ATOM 2623 O O . ASN B 1 47 ? 7.18 -18.609 7.352 1 96.94 47 ASN B O 1
ATOM 2627 N N . GLU B 1 48 ? 5.805 -16.859 7.594 1 97.88 48 GLU B N 1
ATOM 2628 C CA . GLU B 1 48 ? 5.328 -16.969 6.219 1 97.88 48 GLU B CA 1
ATOM 2629 C C . GLU B 1 48 ? 6.469 -16.75 5.223 1 97.88 48 GLU B C 1
ATOM 2631 O O . GLU B 1 48 ? 6.586 -17.5 4.246 1 97.88 48 GLU B O 1
ATOM 2636 N N . ALA B 1 49 ? 7.258 -15.781 5.539 1 97.75 49 ALA B N 1
ATOM 2637 C CA . ALA B 1 49 ? 8.391 -15.477 4.664 1 97.75 49 ALA B CA 1
ATOM 2638 C C . ALA B 1 49 ? 9.359 -16.641 4.598 1 97.75 49 ALA B C 1
ATOM 2640 O O . ALA B 1 49 ? 9.859 -16.984 3.521 1 97.75 49 ALA B O 1
ATOM 2641 N N . LYS B 1 50 ? 9.602 -17.203 5.68 1 96.94 50 LYS B N 1
ATOM 2642 C CA . LYS B 1 50 ? 10.5 -18.359 5.738 1 96.94 50 LYS B CA 1
ATOM 2643 C C . LYS B 1 50 ? 9.992 -19.5 4.859 1 96.94 50 LYS B C 1
ATOM 2645 O O . LYS B 1 50 ? 10.758 -20.094 4.109 1 96.94 50 LYS B O 1
ATOM 2650 N N . ILE B 1 51 ? 8.758 -19.75 4.977 1 97.44 51 ILE B N 1
ATOM 2651 C CA . ILE B 1 51 ? 8.148 -20.812 4.184 1 97.44 51 ILE B CA 1
ATOM 2652 C C . ILE B 1 51 ? 8.242 -20.469 2.699 1 97.44 51 ILE B C 1
ATOM 2654 O O . ILE B 1 51 ? 8.617 -21.312 1.882 1 97.44 51 ILE B O 1
ATOM 2658 N N . LEU B 1 52 ? 7.93 -19.234 2.344 1 96.56 52 LEU B N 1
ATOM 2659 C CA . LEU B 1 52 ? 7.984 -18.781 0.96 1 96.56 52 LEU B CA 1
ATOM 2660 C C . LEU B 1 52 ? 9.391 -18.953 0.386 1 96.56 52 LEU B C 1
ATOM 2662 O O . LEU B 1 52 ? 9.555 -19.531 -0.692 1 96.56 52 LEU B O 1
ATOM 2666 N N . ILE B 1 53 ? 10.312 -18.484 1.106 1 95.88 53 ILE B N 1
ATOM 2667 C CA . ILE B 1 53 ? 11.695 -18.531 0.64 1 95.88 53 ILE B CA 1
ATOM 2668 C C . ILE B 1 53 ? 12.148 -19.984 0.506 1 95.88 53 ILE B C 1
ATOM 2670 O O . ILE B 1 53 ? 12.844 -20.328 -0.448 1 95.88 53 I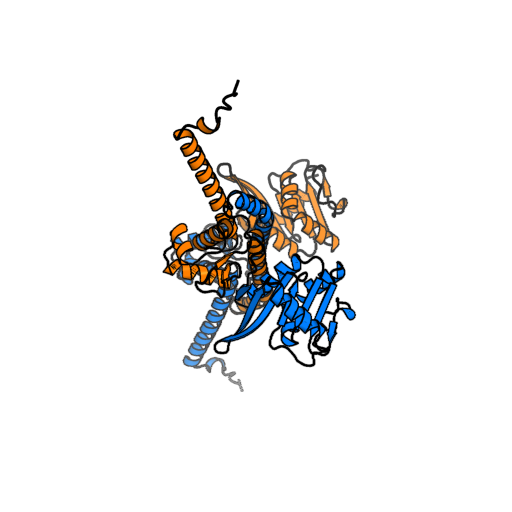LE B O 1
ATOM 2674 N N . PHE B 1 54 ? 11.836 -20.844 1.398 1 95 54 PHE B N 1
ATOM 2675 C CA . PHE B 1 54 ? 12.164 -22.266 1.316 1 95 54 PHE B CA 1
ATOM 2676 C C . PHE B 1 54 ? 11.586 -22.875 0.048 1 95 54 PHE B C 1
ATOM 2678 O O . PHE B 1 54 ? 12.289 -23.547 -0.697 1 95 54 PHE B O 1
ATOM 2685 N N . LEU B 1 55 ? 10.273 -22.625 -0.158 1 94.44 55 LEU B N 1
ATOM 2686 C CA . LEU B 1 55 ? 9.617 -23.172 -1.342 1 94.44 55 LEU B CA 1
ATOM 2687 C C . LEU B 1 55 ? 10.273 -22.641 -2.615 1 94.44 55 LEU B C 1
ATOM 2689 O O . LEU B 1 55 ? 10.461 -23.391 -3.576 1 94.44 55 LEU B O 1
ATOM 2693 N N . MET B 1 56 ? 10.641 -21.391 -2.588 1 92.12 56 MET B N 1
ATOM 2694 C CA . MET B 1 56 ? 11.258 -20.781 -3.764 1 92.12 56 MET B CA 1
ATOM 2695 C C . MET B 1 56 ? 12.633 -21.391 -4.023 1 92.12 56 MET B C 1
ATOM 2697 O O . MET B 1 56 ? 13.047 -21.531 -5.176 1 92.12 56 MET B O 1
ATOM 2701 N N . SER B 1 57 ? 13.289 -21.734 -2.986 1 91.06 57 SER B N 1
ATOM 2702 C CA . SER B 1 57 ? 14.672 -22.172 -3.125 1 91.06 57 SER B CA 1
ATOM 2703 C C . SER B 1 57 ? 14.742 -23.688 -3.316 1 91.06 57 SER B C 1
ATOM 2705 O O . SER B 1 57 ? 15.672 -24.203 -3.951 1 91.06 57 SER B O 1
ATOM 2707 N N . ASN B 1 58 ? 13.781 -24.453 -2.852 1 89.5 58 ASN B N 1
ATOM 2708 C CA . ASN B 1 58 ? 13.867 -25.906 -2.852 1 89.5 58 ASN B CA 1
ATOM 2709 C C . ASN B 1 58 ? 12.828 -26.531 -3.775 1 89.5 58 ASN B C 1
ATOM 2711 O O . ASN B 1 58 ? 12.867 -27.734 -4.035 1 89.5 58 ASN B O 1
ATOM 2715 N N . GLY B 1 59 ? 11.891 -25.703 -4.262 1 87.88 59 GLY B N 1
ATOM 2716 C CA . GLY B 1 59 ? 10.852 -26.234 -5.133 1 87.88 59 GLY B CA 1
ATOM 2717 C C . GLY B 1 59 ? 9.641 -26.75 -4.375 1 87.88 59 GLY B C 1
ATOM 2718 O O . GLY B 1 59 ? 9.555 -26.594 -3.156 1 87.88 59 GLY B O 1
ATOM 2719 N N . SER B 1 60 ? 8.758 -27.391 -5.109 1 88 60 SER B N 1
ATOM 2720 C CA . SER B 1 60 ? 7.492 -27.875 -4.559 1 88 60 SER B CA 1
ATOM 2721 C C . SER B 1 60 ? 7.719 -29.031 -3.58 1 88 60 SER B C 1
ATOM 2723 O O . SER B 1 60 ? 8.562 -29.891 -3.814 1 88 60 SER B O 1
ATOM 2725 N N . THR B 1 61 ? 7.023 -29 -2.502 1 91.12 61 THR B N 1
ATOM 2726 C CA . THR B 1 61 ? 7.176 -30.062 -1.517 1 91.12 61 THR B CA 1
ATOM 2727 C C . THR B 1 61 ? 5.949 -30.141 -0.616 1 91.12 61 THR B C 1
ATOM 2729 O O . THR B 1 61 ? 4.973 -29.422 -0.819 1 91.12 61 THR B O 1
ATOM 2732 N N . THR B 1 62 ? 6.023 -31.094 0.311 1 92.75 62 THR B N 1
ATOM 2733 C CA . THR B 1 62 ? 4.895 -31.328 1.199 1 92.75 62 THR B CA 1
ATOM 2734 C C . THR B 1 62 ? 4.977 -30.438 2.436 1 92.75 62 THR B C 1
ATOM 2736 O O . THR B 1 62 ? 6.047 -29.922 2.762 1 92.75 62 THR B O 1
ATOM 2739 N N . ALA B 1 63 ? 3.785 -30.312 3.174 1 94.62 63 ALA B N 1
ATOM 2740 C CA . ALA B 1 63 ? 3.744 -29.562 4.43 1 94.62 63 ALA B CA 1
ATOM 2741 C C . ALA B 1 63 ? 4.703 -30.156 5.453 1 94.62 63 ALA B C 1
ATOM 2743 O O . ALA B 1 63 ? 5.348 -29.438 6.211 1 94.62 63 ALA B O 1
ATOM 2744 N N . SER B 1 64 ? 4.816 -31.438 5.422 1 95.06 64 SER B N 1
ATOM 2745 C CA . SER B 1 64 ? 5.711 -32.125 6.352 1 95.06 64 SER B CA 1
ATOM 2746 C C . SER B 1 64 ? 7.164 -31.734 6.113 1 95.06 64 SER B C 1
ATOM 2748 O O . SER B 1 64 ? 7.898 -31.453 7.066 1 95.06 64 SER B O 1
ATOM 2750 N N . ASP B 1 65 ? 7.516 -31.719 4.914 1 94.75 65 ASP B N 1
ATOM 2751 C CA . ASP B 1 65 ? 8.875 -31.344 4.555 1 94.75 65 ASP B CA 1
ATOM 2752 C C . ASP B 1 65 ? 9.148 -29.875 4.91 1 94.75 65 ASP B C 1
ATOM 2754 O O . ASP B 1 65 ? 10.227 -29.547 5.406 1 94.75 65 ASP B O 1
ATOM 2758 N N . ILE B 1 66 ? 8.211 -29 4.621 1 96.44 66 ILE B N 1
ATOM 2759 C CA . ILE B 1 66 ? 8.328 -27.594 4.953 1 96.44 66 ILE B CA 1
ATOM 2760 C C . ILE B 1 66 ? 8.562 -27.438 6.453 1 96.44 66 ILE B C 1
ATOM 2762 O O . ILE B 1 66 ? 9.477 -26.719 6.879 1 96.44 66 ILE B O 1
ATOM 2766 N N . SER B 1 67 ? 7.73 -28.125 7.27 1 96.5 67 SER B N 1
ATOM 2767 C CA . SER B 1 67 ? 7.844 -28.062 8.719 1 96.5 67 SER B CA 1
ATOM 2768 C C . SER B 1 67 ? 9.219 -28.516 9.188 1 96.5 67 SER B C 1
ATOM 2770 O O . SER B 1 67 ? 9.859 -27.844 10 1 96.5 67 SER B O 1
ATOM 2772 N N . ARG B 1 68 ? 9.711 -29.547 8.633 1 95.31 68 ARG B N 1
ATOM 2773 C CA . ARG B 1 68 ? 10.992 -30.141 9.008 1 95.31 68 ARG B CA 1
ATOM 2774 C C . ARG B 1 68 ? 12.148 -29.172 8.727 1 95.31 68 ARG B C 1
ATOM 2776 O O . ARG B 1 68 ? 13.008 -28.969 9.578 1 95.31 68 ARG B O 1
ATOM 2783 N N . HIS B 1 69 ? 12.164 -28.531 7.664 1 92.44 69 HIS B N 1
ATOM 2784 C CA . HIS B 1 69 ? 13.312 -27.766 7.211 1 92.44 69 HIS B CA 1
ATOM 2785 C C . HIS B 1 69 ? 13.266 -26.328 7.738 1 92.44 69 HIS B C 1
ATOM 2787 O O . HIS B 1 69 ? 14.305 -25.688 7.918 1 92.44 69 HIS B O 1
ATOM 2793 N N . THR B 1 70 ? 12.094 -25.797 7.949 1 94.06 70 THR B N 1
ATOM 2794 C CA . THR B 1 70 ? 11.977 -24.438 8.445 1 94.06 70 THR B CA 1
ATOM 2795 C C . THR B 1 70 ? 12.016 -24.406 9.969 1 94.06 70 THR B C 1
ATOM 2797 O O . THR B 1 70 ? 12.258 -23.359 10.578 1 94.06 70 THR B O 1
ATOM 2800 N N . GLY B 1 71 ? 11.656 -25.484 10.609 1 95 71 GLY B N 1
ATOM 2801 C CA . GLY B 1 71 ? 11.602 -25.547 12.062 1 95 71 GLY B CA 1
ATOM 2802 C C . GLY B 1 71 ? 10.281 -25.062 12.633 1 95 71 GLY B C 1
ATOM 2803 O O . GLY B 1 71 ? 10.133 -24.938 13.852 1 95 71 GLY B O 1
ATOM 2804 N N . ILE B 1 72 ? 9.344 -24.781 11.797 1 96.12 72 ILE B N 1
ATOM 2805 C CA . ILE B 1 72 ? 8.016 -24.359 12.219 1 96.12 72 ILE B CA 1
ATOM 2806 C C . ILE B 1 72 ? 7.16 -25.594 12.516 1 96.12 72 ILE B C 1
ATOM 2808 O O . ILE B 1 72 ? 7.141 -26.547 11.727 1 96.12 72 ILE B O 1
ATOM 2812 N N . GLN B 1 73 ? 6.465 -25.547 13.633 1 95.62 73 GLN B N 1
ATOM 2813 C CA . GLN B 1 73 ? 5.633 -26.688 14.016 1 95.62 73 GLN B CA 1
ATOM 2814 C C . GLN B 1 73 ? 4.582 -26.984 12.953 1 95.62 73 GLN B C 1
ATOM 2816 O O . GLN B 1 73 ? 4.047 -26.062 12.328 1 95.62 73 GLN B O 1
ATOM 2821 N N . ARG B 1 74 ? 4.215 -28.281 12.883 1 92.69 74 ARG B N 1
ATOM 2822 C CA . ARG B 1 74 ? 3.35 -28.766 11.812 1 92.69 74 ARG B CA 1
ATOM 2823 C C . ARG B 1 74 ? 2.018 -28.031 11.805 1 92.69 74 ARG B C 1
ATOM 2825 O O . ARG B 1 74 ? 1.564 -27.562 10.75 1 92.69 74 ARG B O 1
ATOM 2832 N N . THR B 1 75 ? 1.384 -27.891 12.914 1 93.19 75 THR B N 1
ATOM 2833 C CA . THR B 1 75 ? 0.092 -27.219 12.992 1 93.19 75 THR B CA 1
ATOM 2834 C C . THR B 1 75 ? 0.2 -25.781 12.5 1 93.19 75 THR B C 1
ATOM 2836 O O . THR B 1 75 ? -0.649 -25.312 11.734 1 93.19 75 THR B O 1
ATOM 2839 N N . ASP B 1 76 ? 1.294 -25.094 12.852 1 95.56 76 ASP B N 1
ATOM 2840 C CA . ASP B 1 76 ? 1.524 -23.719 12.422 1 95.56 76 ASP B CA 1
ATOM 2841 C C . ASP B 1 76 ? 1.846 -23.656 10.93 1 95.56 76 ASP B C 1
ATOM 2843 O O . ASP B 1 76 ? 1.446 -22.703 10.242 1 95.56 76 ASP B O 1
ATOM 2847 N N . THR B 1 77 ? 2.512 -24.641 10.5 1 96.31 77 THR B N 1
ATOM 2848 C CA . THR B 1 77 ? 2.855 -24.703 9.086 1 96.31 77 THR B CA 1
ATOM 2849 C C . THR B 1 77 ? 1.597 -24.703 8.219 1 96.31 77 THR B C 1
ATOM 2851 O O . THR B 1 77 ? 1.507 -23.953 7.242 1 96.31 77 THR B O 1
ATOM 2854 N N . TYR B 1 78 ? 0.638 -25.438 8.633 1 94.12 78 TYR B N 1
ATOM 2855 C CA . TYR B 1 78 ? -0.611 -25.484 7.883 1 94.12 78 TYR B CA 1
ATOM 2856 C C . TYR B 1 78 ? -1.338 -24.141 7.934 1 94.12 78 TYR B C 1
ATOM 2858 O O . TYR B 1 78 ? -1.952 -23.734 6.949 1 94.12 78 TYR B O 1
ATOM 2866 N N . HIS B 1 79 ? -1.257 -23.594 9.031 1 94.5 79 HIS B N 1
ATOM 2867 C CA . HIS B 1 79 ? -1.875 -22.281 9.188 1 94.5 79 HIS B CA 1
ATOM 2868 C C . HIS B 1 79 ? -1.241 -21.266 8.25 1 94.5 79 HIS B C 1
ATOM 2870 O O . HIS B 1 79 ? -1.947 -20.547 7.523 1 94.5 79 HIS B O 1
ATOM 2876 N N . TYR B 1 80 ? 0.067 -21.188 8.242 1 95.94 80 TYR B N 1
ATOM 2877 C CA . TYR B 1 80 ? 0.771 -20.219 7.395 1 95.94 80 TYR B CA 1
ATOM 2878 C C . TYR B 1 80 ? 0.585 -20.562 5.918 1 95.94 80 TYR B C 1
ATOM 2880 O O . TYR B 1 80 ? 0.452 -19.656 5.086 1 95.94 80 TYR B O 1
ATOM 2888 N N . LEU B 1 81 ? 0.52 -21.875 5.602 1 93.56 81 LEU B N 1
ATOM 2889 C CA . LEU B 1 81 ? 0.271 -22.281 4.223 1 93.56 81 LEU B CA 1
ATOM 2890 C C . LEU B 1 81 ? -1.116 -21.844 3.77 1 93.56 81 LEU B C 1
ATOM 2892 O O . LEU B 1 81 ? -1.285 -21.375 2.643 1 93.56 81 LEU B O 1
ATOM 2896 N N . SER B 1 82 ? -2.059 -21.969 4.664 1 90.81 82 SER B N 1
ATOM 2897 C CA . SER B 1 82 ? -3.412 -21.531 4.348 1 90.81 82 SER B CA 1
ATOM 2898 C C . SER B 1 82 ? -3.449 -20.031 4.043 1 90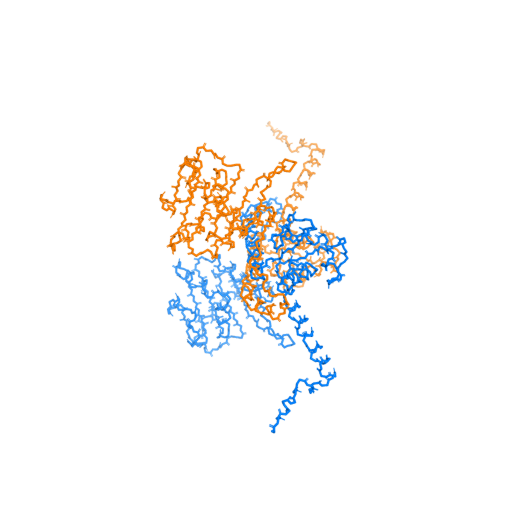.81 82 SER B C 1
ATOM 2900 O O . SER B 1 82 ? -4.109 -19.609 3.092 1 90.81 82 SER B O 1
ATOM 2902 N N . SER B 1 83 ? -2.744 -19.297 4.832 1 92.31 83 SER B N 1
ATOM 2903 C CA . SER B 1 83 ? -2.658 -17.859 4.633 1 92.31 83 SER B CA 1
ATOM 2904 C C . SER B 1 83 ? -1.999 -17.516 3.299 1 92.31 83 SER B C 1
ATOM 2906 O O . SER B 1 83 ? -2.488 -16.672 2.557 1 92.31 83 SER B O 1
ATOM 2908 N N . LEU B 1 84 ? -0.928 -18.188 2.977 1 93.12 84 LEU B N 1
ATOM 2909 C CA . LEU B 1 84 ? -0.176 -17.938 1.751 1 93.12 84 LEU B CA 1
ATOM 2910 C C . LEU B 1 84 ? -0.979 -18.359 0.526 1 93.12 84 LEU B C 1
ATOM 2912 O O . LEU B 1 84 ? -0.898 -17.719 -0.526 1 93.12 84 LEU B O 1
ATOM 2916 N N . LEU B 1 85 ? -1.819 -19.438 0.699 1 86.75 85 LEU B N 1
ATOM 2917 C CA . LEU B 1 85 ? -2.73 -19.859 -0.354 1 86.75 85 LEU B CA 1
ATOM 2918 C C . LEU B 1 85 ? -3.797 -18.797 -0.618 1 86.75 85 LEU B C 1
ATOM 2920 O O . LEU B 1 85 ? -4.074 -18.469 -1.771 1 86.75 85 LEU B O 1
ATOM 2924 N N . ALA B 1 86 ? -4.285 -18.281 0.409 1 82 86 ALA B N 1
ATOM 2925 C CA . ALA B 1 86 ? -5.316 -17.25 0.311 1 82 86 ALA B CA 1
A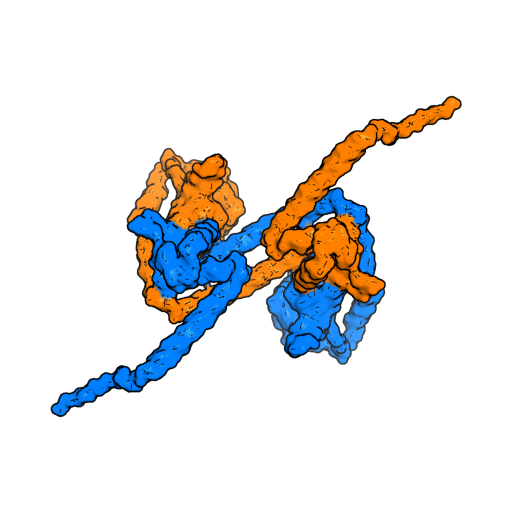TOM 2926 C C . ALA B 1 86 ? -4.773 -15.992 -0.365 1 82 86 ALA B C 1
ATOM 2928 O O . ALA B 1 86 ? -5.488 -15.328 -1.119 1 82 86 ALA B O 1
ATOM 2929 N N . LYS B 1 87 ? -3.494 -15.703 -0.097 1 87.19 87 LYS B N 1
ATOM 2930 C CA . LYS B 1 87 ? -2.855 -14.523 -0.678 1 87.19 87 LYS B CA 1
ATOM 2931 C C . LYS B 1 87 ? -2.482 -14.766 -2.137 1 87.19 87 LYS B C 1
ATOM 2933 O O . LYS B 1 87 ? -2.123 -13.828 -2.854 1 87.19 87 LYS B O 1
ATOM 2938 N N . GLY B 1 88 ? -2.508 -15.992 -2.527 1 82.12 88 GLY B N 1
ATOM 2939 C CA . GLY B 1 88 ? -2.279 -16.344 -3.92 1 82.12 88 GLY B CA 1
ATOM 2940 C C . GLY B 1 88 ? -0.809 -16.438 -4.277 1 82.12 88 GLY B C 1
ATOM 2941 O O . GLY B 1 88 ? -0.453 -16.453 -5.457 1 82.12 88 GLY B O 1
ATOM 2942 N N . VAL B 1 89 ? 0.076 -16.469 -3.27 1 90.81 89 VAL B N 1
ATOM 2943 C CA . VAL B 1 89 ? 1.506 -16.469 -3.562 1 90.81 89 VAL B CA 1
ATOM 2944 C C . VAL B 1 89 ? 2.064 -17.891 -3.426 1 90.81 89 VAL B C 1
ATOM 2946 O O . VAL B 1 89 ? 3.189 -18.156 -3.852 1 90.81 89 VAL B O 1
ATOM 2949 N N . VAL B 1 90 ? 1.298 -18.75 -2.832 1 89.69 90 VAL B N 1
ATOM 2950 C CA . VAL B 1 90 ? 1.542 -20.188 -2.811 1 89.69 90 VAL B CA 1
ATOM 2951 C C . VAL B 1 90 ? 0.366 -20.922 -3.449 1 89.69 90 VAL B C 1
ATOM 2953 O O . VAL B 1 90 ? -0.788 -20.516 -3.293 1 89.69 90 VAL B O 1
ATOM 2956 N N . LEU B 1 91 ? 0.729 -21.938 -4.164 1 83.5 91 LEU B N 1
ATOM 2957 C CA . LEU B 1 91 ? -0.279 -22.781 -4.793 1 83.5 91 LEU B CA 1
ATOM 2958 C C . LEU B 1 91 ? -0.182 -24.219 -4.281 1 83.5 91 LEU B C 1
ATOM 2960 O O . LEU B 1 91 ? 0.853 -24.625 -3.744 1 83.5 91 LEU B O 1
ATOM 2964 N N . SER B 1 92 ? -1.265 -24.938 -4.344 1 81.25 92 SER B N 1
ATOM 2965 C CA . SER B 1 92 ? -1.267 -26.328 -3.893 1 81.25 92 SER B CA 1
ATOM 2966 C C . SER B 1 92 ? -1.652 -27.266 -5.023 1 81.25 92 SER B C 1
ATOM 2968 O O . SER B 1 92 ? -2.498 -26.938 -5.859 1 81.25 92 SER B O 1
ATOM 2970 N N . SER B 1 93 ? -1.011 -28.359 -5.059 1 75.81 93 SER B N 1
ATOM 2971 C CA . SER B 1 93 ? -1.291 -29.375 -6.059 1 75.81 93 SER B CA 1
ATOM 2972 C C . SER B 1 93 ? -2.557 -30.156 -5.711 1 75.81 93 SER B C 1
ATOM 2974 O O . SER B 1 93 ? -2.994 -30.156 -4.559 1 75.81 93 SER B O 1
ATOM 2976 N N . PHE B 1 94 ? -3.107 -30.781 -6.762 1 63.66 94 PHE B N 1
ATOM 2977 C CA . PHE B 1 94 ? -4.258 -31.656 -6.547 1 63.66 94 PHE B CA 1
ATOM 2978 C C . PHE B 1 94 ? -3.811 -33.094 -6.285 1 63.66 94 PHE B C 1
ATOM 2980 O O . PHE B 1 94 ? -4.613 -33.938 -5.879 1 63.66 94 PHE B O 1
ATOM 2987 N N . SER B 1 95 ? -2.637 -33.312 -6.297 1 65.94 95 SER B N 1
ATOM 2988 C CA . SER B 1 95 ? -2.111 -34.656 -6.145 1 65.94 95 SER B CA 1
ATOM 2989 C C . SER B 1 95 ? -2.035 -35.062 -4.676 1 65.94 95 SER B C 1
ATOM 2991 O O . SER B 1 95 ? -2.189 -34.219 -3.789 1 65.94 95 SER B O 1
ATOM 2993 N N . LYS B 1 96 ? -2.033 -36.469 -4.41 1 74.12 96 LYS B N 1
ATOM 2994 C CA . LYS B 1 96 ? -1.756 -37.031 -3.092 1 74.12 96 LYS B CA 1
ATOM 2995 C C . LYS B 1 96 ? -0.358 -37.625 -3.037 1 74.12 96 LYS B C 1
ATOM 2997 O O . LYS B 1 96 ? -0.032 -38.531 -3.824 1 74.12 96 LYS B O 1
ATOM 3002 N N . PRO B 1 97 ? 0.529 -37.156 -2.043 1 83.56 97 PRO B N 1
ATOM 3003 C CA . PRO B 1 97 ? 0.298 -36.094 -1.037 1 83.56 97 PRO B CA 1
ATOM 3004 C C . PRO B 1 97 ? 0.275 -34.688 -1.637 1 83.56 97 PRO B C 1
ATOM 3006 O O . PRO B 1 97 ? 0.89 -34.469 -2.678 1 83.56 97 PRO B O 1
ATOM 3009 N N . GLN B 1 98 ? -0.508 -33.875 -1.005 1 85.12 98 GLN B N 1
ATOM 3010 C CA . GLN B 1 98 ? -0.616 -32.5 -1.446 1 85.12 98 GLN B CA 1
ATOM 3011 C C . GLN B 1 98 ? 0.733 -31.781 -1.372 1 85.12 98 GLN B C 1
ATOM 3013 O O . GLN B 1 98 ? 1.43 -31.875 -0.358 1 85.12 98 GLN B O 1
ATOM 3018 N N . LYS B 1 99 ? 1.128 -31.188 -2.486 1 88.38 99 LYS B N 1
ATOM 3019 C CA . LYS B 1 99 ? 2.369 -30.422 -2.533 1 88.38 99 LYS B CA 1
ATOM 3020 C C . LYS B 1 99 ? 2.088 -28.938 -2.709 1 88.38 99 LYS B C 1
ATOM 3022 O O . LYS B 1 99 ? 1.021 -28.562 -3.193 1 88.38 99 LYS B O 1
ATOM 3027 N N . TYR B 1 100 ? 3.037 -28.172 -2.254 1 89.38 100 TYR B N 1
ATOM 3028 C CA . TYR B 1 100 ? 2.92 -26.719 -2.314 1 89.38 100 TYR B CA 1
ATOM 3029 C C . TYR B 1 100 ? 4.055 -26.109 -3.135 1 89.38 100 TYR B C 1
ATOM 3031 O O . TYR B 1 100 ? 5.195 -26.578 -3.064 1 89.38 100 TYR B O 1
ATOM 3039 N N . TYR B 1 101 ? 3.613 -25.125 -3.889 1 86.88 101 TYR B N 1
ATOM 3040 C CA . TYR B 1 101 ? 4.57 -24.422 -4.727 1 86.88 101 TYR B CA 1
ATOM 3041 C C . TYR B 1 101 ? 4.41 -22.906 -4.57 1 86.88 101 TYR B C 1
ATOM 3043 O O . TYR B 1 101 ? 3.289 -22.406 -4.457 1 86.88 101 TYR B O 1
ATOM 3051 N N . ALA B 1 102 ? 5.602 -22.234 -4.539 1 90.38 102 ALA B N 1
ATOM 3052 C CA . ALA B 1 102 ? 5.574 -20.766 -4.469 1 90.38 102 ALA B CA 1
ATOM 3053 C C . ALA B 1 102 ? 5.824 -20.156 -5.844 1 90.38 102 ALA B C 1
ATOM 3055 O O . ALA B 1 102 ? 6.582 -20.703 -6.648 1 90.38 102 ALA B O 1
ATOM 3056 N N . LEU B 1 103 ? 5.195 -19.047 -6.082 1 85 103 LEU B N 1
ATOM 3057 C CA . LEU B 1 103 ? 5.582 -18.219 -7.211 1 85 103 LEU B CA 1
ATOM 3058 C C . LEU B 1 103 ? 7.023 -17.734 -7.066 1 85 103 LEU B C 1
ATOM 3060 O O . LEU B 1 103 ? 7.613 -17.859 -5.992 1 85 103 LEU B O 1
ATOM 3064 N N . SER B 1 104 ? 7.559 -17.266 -8.211 1 86.12 104 SER B N 1
ATOM 3065 C CA . SER B 1 104 ? 8.883 -16.656 -8.117 1 86.12 104 SER B CA 1
ATOM 3066 C C . SER B 1 104 ? 8.867 -15.43 -7.219 1 86.12 104 SER B C 1
ATOM 3068 O O . SER B 1 104 ? 7.797 -14.898 -6.91 1 86.12 104 SER B O 1
ATOM 3070 N N . PHE B 1 105 ? 10.008 -15.086 -6.746 1 91.44 105 PHE B N 1
ATOM 3071 C CA . PHE B 1 105 ? 10.078 -13.922 -5.875 1 91.44 105 PHE B CA 1
ATOM 3072 C C . PHE B 1 105 ? 9.484 -12.695 -6.562 1 91.44 105 PHE B C 1
ATOM 3074 O O . PHE B 1 105 ? 8.695 -11.961 -5.961 1 91.44 105 PHE B O 1
ATOM 3081 N N . ASP B 1 106 ? 9.828 -12.484 -7.816 1 86.81 106 ASP B N 1
ATOM 3082 C CA . ASP B 1 106 ? 9.336 -11.352 -8.578 1 86.81 106 ASP B CA 1
ATOM 3083 C C . ASP B 1 106 ? 7.809 -11.383 -8.688 1 86.81 106 ASP B C 1
ATOM 3085 O O . ASP B 1 106 ? 7.145 -10.359 -8.492 1 86.81 106 ASP B O 1
ATOM 3089 N N . GLU B 1 107 ? 7.262 -12.547 -8.93 1 85.88 107 GLU B N 1
ATOM 3090 C CA . GLU B 1 107 ? 5.812 -12.695 -9.07 1 85.88 107 GLU B CA 1
ATOM 3091 C C . GLU B 1 107 ? 5.113 -12.484 -7.727 1 85.88 107 GLU B C 1
ATOM 3093 O O . GLU B 1 107 ? 4.016 -11.922 -7.676 1 85.88 107 GLU B O 1
ATOM 3098 N N . VAL B 1 108 ? 5.73 -13 -6.707 1 91.44 108 VAL B N 1
ATOM 3099 C CA . VAL B 1 108 ? 5.191 -12.812 -5.363 1 91.44 108 VAL B CA 1
ATOM 3100 C C . VAL B 1 108 ? 5.105 -11.32 -5.047 1 91.44 108 VAL B C 1
ATOM 3102 O O . VAL B 1 108 ? 4.074 -10.836 -4.574 1 91.44 108 VAL B O 1
ATOM 3105 N N . ILE B 1 109 ? 6.125 -10.586 -5.352 1 92.69 109 ILE B N 1
ATOM 3106 C CA . ILE B 1 109 ? 6.148 -9.148 -5.105 1 92.69 109 ILE B CA 1
ATOM 3107 C C . ILE B 1 109 ? 5.055 -8.461 -5.926 1 92.69 109 ILE B C 1
ATOM 3109 O O . ILE B 1 109 ? 4.297 -7.645 -5.402 1 92.69 109 ILE B O 1
ATOM 3113 N N . ASP B 1 110 ? 4.922 -8.867 -7.148 1 87.12 110 ASP B N 1
ATOM 3114 C CA . ASP B 1 110 ? 3.908 -8.266 -8.016 1 87.12 110 ASP B CA 1
ATOM 3115 C C . ASP B 1 110 ? 2.504 -8.516 -7.469 1 87.12 110 ASP B C 1
ATOM 3117 O O . ASP B 1 110 ? 1.679 -7.602 -7.422 1 87.12 110 ASP B O 1
ATOM 3121 N N . CYS B 1 111 ? 2.264 -9.742 -7.047 1 86.06 111 CYS B N 1
ATOM 3122 C CA . CYS B 1 111 ? 0.954 -10.117 -6.527 1 86.06 111 CYS B CA 1
ATOM 3123 C C . CYS B 1 111 ? 0.62 -9.336 -5.266 1 86.06 111 CYS B C 1
ATOM 3125 O O . CYS B 1 111 ? -0.458 -8.75 -5.16 1 86.06 111 CYS B O 1
ATOM 3127 N N . LEU B 1 112 ? 1.557 -9.281 -4.387 1 92.19 112 LEU B N 1
ATOM 3128 C CA . LEU B 1 112 ? 1.322 -8.625 -3.105 1 92.19 112 LEU B CA 1
ATOM 3129 C C . LEU B 1 112 ? 1.193 -7.117 -3.285 1 92.19 112 LEU B C 1
ATOM 3131 O O . LEU B 1 112 ? 0.36 -6.48 -2.637 1 92.19 112 LEU B O 1
ATOM 3135 N N . VAL B 1 113 ? 2.043 -6.582 -4.133 1 90.94 113 VAL B N 1
ATOM 3136 C CA . VAL B 1 113 ? 1.997 -5.145 -4.391 1 90.94 113 VAL B CA 1
ATOM 3137 C C . VAL B 1 113 ? 0.658 -4.777 -5.027 1 90.94 113 VAL B C 1
ATOM 3139 O O . VAL B 1 113 ? 0.031 -3.787 -4.641 1 90.94 113 VAL B O 1
ATOM 3142 N N . GLN B 1 114 ? 0.198 -5.59 -5.953 1 84.94 114 GLN B N 1
ATOM 3143 C CA . GLN B 1 114 ? -1.083 -5.32 -6.598 1 84.94 114 GLN B CA 1
ATOM 3144 C C . GLN B 1 114 ? -2.229 -5.375 -5.59 1 84.94 114 GLN B C 1
ATOM 3146 O O . GLN B 1 114 ? -3.111 -4.516 -5.602 1 84.94 114 GLN B O 1
ATOM 3151 N N . SER B 1 115 ? -2.195 -6.391 -4.785 1 85.94 115 SER B N 1
ATOM 3152 C CA . SER B 1 115 ? -3.205 -6.504 -3.738 1 85.94 115 SER B CA 1
ATOM 3153 C C . SER B 1 115 ? -3.207 -5.277 -2.836 1 85.94 115 SER B C 1
ATOM 3155 O O . SER B 1 115 ? -4.27 -4.773 -2.469 1 85.94 115 SER B O 1
ATOM 3157 N N . LYS B 1 116 ? -2.004 -4.797 -2.523 1 90.31 116 LYS B N 1
ATOM 3158 C CA . LYS B 1 116 ? -1.884 -3.605 -1.687 1 90.31 116 LYS B CA 1
ATOM 3159 C C . LYS B 1 116 ? -2.406 -2.369 -2.414 1 90.31 116 LYS B C 1
ATOM 3161 O O . LYS B 1 116 ? -3.094 -1.536 -1.818 1 90.31 116 LYS B O 1
ATOM 3166 N N . TYR B 1 117 ? -2.096 -2.26 -3.672 1 87.25 117 TYR B N 1
ATOM 3167 C CA . TYR B 1 117 ? -2.604 -1.142 -4.457 1 87.25 117 TYR B CA 1
ATOM 3168 C C . TYR B 1 117 ? -4.129 -1.131 -4.469 1 87.25 117 TYR B C 1
ATOM 3170 O O . TYR B 1 117 ? -4.746 -0.075 -4.324 1 87.25 117 TYR B O 1
ATOM 3178 N N . ASP B 1 118 ? -4.703 -2.314 -4.602 1 83.44 118 ASP B N 1
ATOM 3179 C CA . ASP B 1 118 ? -6.156 -2.42 -4.605 1 83.44 118 ASP B CA 1
ATOM 3180 C C . ASP B 1 118 ? -6.746 -1.975 -3.27 1 83.44 118 ASP B C 1
ATOM 3182 O O . ASP B 1 118 ? -7.766 -1.286 -3.232 1 83.44 118 ASP B O 1
ATOM 3186 N N . THR B 1 119 ? -6.121 -2.346 -2.234 1 88.44 119 THR B N 1
ATOM 3187 C CA . THR B 1 119 ? -6.551 -1.937 -0.901 1 88.44 119 THR B CA 1
ATOM 3188 C C . THR B 1 119 ? -6.465 -0.421 -0.749 1 88.44 119 THR B C 1
ATOM 3190 O O . THR B 1 119 ? -7.398 0.209 -0.243 1 88.44 119 THR B O 1
ATOM 3193 N N . LEU B 1 120 ? -5.359 0.129 -1.184 1 91.06 120 LEU B N 1
ATOM 3194 C CA . LEU B 1 120 ? -5.168 1.571 -1.077 1 91.06 120 LEU B CA 1
ATOM 3195 C C . LEU B 1 120 ? -6.211 2.322 -1.896 1 91.06 120 LEU B C 1
ATOM 3197 O O . LEU B 1 120 ? -6.738 3.346 -1.451 1 91.06 120 LEU B O 1
ATOM 3201 N N . LYS B 1 121 ? -6.504 1.78 -3.008 1 87.69 121 LYS B N 1
ATOM 3202 C CA . LYS B 1 121 ? -7.547 2.373 -3.84 1 87.69 121 LYS B CA 1
ATOM 3203 C C . LYS B 1 121 ? -8.898 2.352 -3.131 1 87.69 121 LYS B C 1
ATOM 3205 O O . LYS B 1 121 ? -9.641 3.336 -3.162 1 87.69 121 LYS B O 1
ATOM 3210 N N . THR B 1 122 ? -9.219 1.26 -2.537 1 88.19 122 THR B N 1
ATOM 3211 C CA . THR B 1 122 ? -10.469 1.115 -1.808 1 88.19 122 THR B CA 1
ATOM 3212 C C . THR B 1 122 ? -10.562 2.141 -0.682 1 88.19 122 THR B C 1
ATOM 3214 O O . THR B 1 122 ? -11.617 2.752 -0.476 1 88.19 122 THR B O 1
ATOM 3217 N N . VAL B 1 123 ? -9.492 2.332 -0.004 1 92.5 123 VAL B N 1
ATOM 3218 C CA . VAL B 1 123 ? -9.461 3.271 1.112 1 92.5 123 VAL B CA 1
ATOM 3219 C C . VAL B 1 123 ? -9.625 4.699 0.592 1 92.5 123 VAL B C 1
ATOM 3221 O O . VAL B 1 123 ? -10.367 5.496 1.17 1 92.5 123 VAL B O 1
ATOM 3224 N N . LEU B 1 124 ? -8.984 5.004 -0.498 1 90.75 124 LEU B N 1
ATOM 3225 C CA . LEU B 1 124 ? -9.078 6.328 -1.1 1 90.75 124 LEU B CA 1
ATOM 3226 C C . LEU B 1 124 ? -10.508 6.621 -1.546 1 90.75 124 LEU B C 1
ATOM 3228 O O . LEU B 1 124 ? -11.008 7.734 -1.363 1 90.75 124 LEU B O 1
ATOM 3232 N N . ASN B 1 125 ? -11.141 5.582 -2.023 1 89.44 125 ASN B N 1
ATOM 3233 C CA . ASN B 1 125 ? -12.523 5.738 -2.48 1 89.44 125 ASN B CA 1
ATOM 3234 C C . ASN B 1 125 ? -13.477 5.969 -1.313 1 89.44 125 ASN B C 1
ATOM 3236 O O . ASN B 1 125 ? -14.508 6.629 -1.469 1 89.44 125 ASN B O 1
ATOM 3240 N N . ALA B 1 126 ? -13.109 5.473 -0.198 1 91.19 126 ALA B N 1
ATOM 3241 C CA . ALA B 1 126 ? -13.969 5.574 0.977 1 91.19 126 ALA B CA 1
ATOM 3242 C C . ALA B 1 126 ? -13.672 6.844 1.766 1 91.19 126 ALA B C 1
ATOM 3244 O O . ALA B 1 126 ? -14.422 7.207 2.674 1 91.19 126 ALA B O 1
ATOM 3245 N N . LYS B 1 127 ? -12.617 7.508 1.442 1 91.69 127 LYS B N 1
ATOM 3246 C CA . LYS B 1 127 ? -12.047 8.602 2.227 1 91.69 127 LYS B CA 1
ATOM 3247 C C . LYS B 1 127 ? -13.086 9.68 2.5 1 91.69 127 LYS B C 1
ATOM 3249 O O . LYS B 1 127 ? -13.273 10.094 3.646 1 91.69 127 LYS B O 1
ATOM 3254 N N . LYS B 1 128 ? -13.781 10.156 1.458 1 89.62 128 LYS B N 1
ATOM 3255 C CA . LYS B 1 128 ? -14.75 11.25 1.594 1 89.62 128 LYS B CA 1
ATOM 3256 C C . LYS B 1 128 ? -15.945 10.82 2.436 1 89.62 128 LYS B C 1
ATOM 3258 O O . LYS B 1 128 ? -16.422 11.578 3.285 1 89.62 128 LYS B O 1
ATOM 3263 N N . ARG B 1 129 ? -16.469 9.641 2.16 1 91.56 129 ARG B N 1
ATOM 3264 C CA . ARG B 1 129 ? -17.578 9.109 2.939 1 91.56 129 ARG B CA 1
ATOM 3265 C C . ARG B 1 129 ? -17.219 9.016 4.418 1 91.56 129 ARG B C 1
ATOM 3267 O O . ARG B 1 129 ? -18.031 9.352 5.281 1 91.56 129 ARG B O 1
ATOM 3274 N N . CYS B 1 130 ? -16.062 8.57 4.707 1 92.06 130 CYS B N 1
ATOM 3275 C CA . CYS B 1 130 ? -15.602 8.453 6.086 1 92.06 130 CYS B CA 1
ATOM 3276 C C . CYS B 1 130 ? -15.469 9.82 6.738 1 92.06 130 CYS B C 1
ATOM 3278 O O . CYS B 1 130 ? -15.828 9.992 7.906 1 92.06 130 CYS B O 1
ATOM 3280 N N . GLN B 1 131 ? -14.961 10.773 6.004 1 91.31 131 GLN B N 1
ATOM 3281 C CA . GLN B 1 131 ? -14.875 12.133 6.527 1 91.31 131 GLN B CA 1
ATOM 3282 C C . GLN B 1 131 ? -16.266 12.672 6.879 1 91.31 131 GLN B C 1
ATOM 3284 O O . GLN B 1 131 ? -16.438 13.305 7.926 1 91.31 131 GLN B O 1
ATOM 3289 N N . GLU B 1 132 ? -17.203 12.422 6.023 1 90.12 132 GLU B N 1
ATOM 3290 C CA . GLU B 1 132 ? -18.562 12.859 6.27 1 90.12 132 GLU B CA 1
ATOM 3291 C C . GLU B 1 132 ? -19.125 12.227 7.543 1 90.12 132 GLU B C 1
ATOM 3293 O O . GLU B 1 132 ? -19.828 12.883 8.312 1 90.12 132 GLU B O 1
ATOM 3298 N N . LYS B 1 133 ? -18.875 11.008 7.723 1 91.19 133 LYS B N 1
ATOM 3299 C CA . LYS B 1 133 ? -19.312 10.32 8.938 1 91.19 133 LYS B CA 1
ATOM 3300 C C . LYS B 1 133 ? -18.672 10.938 10.18 1 91.19 133 LYS B C 1
ATOM 3302 O O . LYS B 1 133 ? -19.344 11.141 11.195 1 91.19 133 LYS B O 1
ATOM 3307 N N . LEU B 1 134 ? -17.438 11.164 10.086 1 91.5 134 LEU B N 1
ATOM 3308 C CA . LEU B 1 134 ? -16.734 11.789 11.203 1 91.5 134 LEU B CA 1
ATOM 3309 C C . LEU B 1 134 ? -17.328 13.148 11.531 1 91.5 134 LEU B C 1
ATOM 3311 O O . LEU B 1 134 ? -17.484 13.492 12.711 1 91.5 134 LEU B O 1
ATOM 3315 N N . ASP B 1 135 ? -17.672 13.891 10.516 1 89.56 135 ASP B N 1
ATOM 3316 C CA . ASP B 1 135 ? -18.234 15.234 10.695 1 89.56 135 ASP B CA 1
ATOM 3317 C C . ASP B 1 135 ? -19.5 15.188 11.539 1 89.56 135 ASP B C 1
ATOM 3319 O O . ASP B 1 135 ? -19.828 16.156 12.234 1 89.56 135 ASP B O 1
ATOM 3323 N N . LYS B 1 136 ? -20.172 14.094 11.523 1 86.81 136 LYS B N 1
ATOM 3324 C CA . LYS B 1 136 ? -21.422 13.945 12.266 1 86.81 136 LYS B CA 1
ATOM 3325 C C . LYS B 1 136 ? -21.156 13.828 13.766 1 86.81 136 LYS B C 1
ATOM 3327 O O . LYS B 1 136 ? -22.047 14.047 14.578 1 86.81 136 LYS B O 1
ATOM 3332 N N . ILE B 1 137 ? -19.984 13.469 14.086 1 84.19 137 ILE B N 1
ATOM 3333 C CA . ILE B 1 137 ? -19.734 13.227 15.5 1 84.19 137 ILE B CA 1
ATOM 3334 C C . ILE B 1 137 ? -18.719 14.234 16.016 1 84.19 137 ILE B C 1
ATOM 3336 O O . ILE B 1 137 ? -18.234 14.125 17.156 1 84.19 137 ILE B O 1
ATOM 3340 N N . ILE B 1 138 ? -18.328 15.086 15.148 1 77.94 138 ILE B N 1
ATOM 3341 C CA . ILE B 1 138 ? -17.391 16.125 15.547 1 77.94 138 ILE B CA 1
ATOM 3342 C C . ILE B 1 138 ? -18.062 17.047 16.578 1 77.94 138 ILE B C 1
ATOM 3344 O O . ILE B 1 138 ? -19.188 17.516 16.359 1 77.94 138 ILE B O 1
ATOM 3348 N N . LYS B 1 139 ? -17.703 16.969 17.734 1 67.69 139 LYS B N 1
ATOM 3349 C CA . LYS B 1 139 ? -18.266 17.75 18.844 1 67.69 139 LYS B CA 1
ATOM 3350 C C . LYS B 1 139 ? -17.719 19.172 18.844 1 67.69 139 LYS B C 1
ATOM 3352 O O . LYS B 1 139 ? -18.297 20.062 19.453 1 67.69 139 LYS B O 1
ATOM 3357 N N . VAL B 1 140 ? -16.547 19.359 18.469 1 58.25 140 VAL B N 1
ATOM 3358 C CA . VAL B 1 140 ? -15.945 20.688 18.578 1 58.25 140 VAL B CA 1
ATOM 3359 C C . VAL B 1 140 ? -15.984 21.375 17.203 1 58.25 140 VAL B C 1
ATOM 3361 O O . VAL B 1 140 ? -15.875 20.719 16.172 1 58.25 140 VAL B O 1
ATOM 3364 N N . THR B 1 141 ? -16.734 22.484 17.109 1 48.78 141 THR B N 1
ATOM 3365 C CA . THR B 1 141 ? -16.656 23.344 15.945 1 48.78 141 THR B CA 1
ATOM 3366 C C . THR B 1 141 ? -15.273 23.266 15.305 1 48.78 141 THR B C 1
ATOM 3368 O O . THR B 1 141 ? -14.266 23.156 16 1 48.78 141 THR B O 1
ATOM 3371 N N . LYS B 1 142 ? -15.227 22.844 14.086 1 47.78 142 LYS B N 1
ATOM 3372 C CA . LYS B 1 142 ? -13.945 22.781 13.383 1 47.78 142 LYS B CA 1
ATOM 3373 C C . LYS B 1 142 ? -12.922 23.719 14.008 1 47.78 142 LYS B C 1
ATOM 3375 O O . LYS B 1 142 ? -13.195 24.906 14.172 1 47.78 142 LYS B O 1
ATOM 3380 N N . PRO B 1 143 ? -12.141 23.344 14.836 1 41.75 143 PRO B N 1
ATOM 3381 C CA . PRO B 1 143 ? -11.211 24.375 15.297 1 41.75 143 PRO B CA 1
ATOM 3382 C C . PRO B 1 143 ? -11.016 25.484 14.273 1 41.75 143 PRO B C 1
ATOM 3384 O O . PRO B 1 143 ? -10.906 25.219 13.07 1 41.75 143 PRO B O 1
ATOM 3387 N N . THR B 1 144 ? -11.734 26.656 14.438 1 40.69 144 THR B N 1
ATOM 3388 C CA . THR B 1 144 ? -11.219 27.859 13.781 1 40.69 144 THR B CA 1
ATOM 3389 C C . THR B 1 144 ? -9.75 27.703 13.43 1 40.69 144 THR B C 1
ATOM 3391 O O . THR B 1 144 ? -9.008 27.016 14.141 1 40.69 144 THR B O 1
ATOM 3394 N N . ARG B 1 145 ? -9.406 28.141 12.258 1 46.12 145 ARG B N 1
ATOM 3395 C CA . ARG B 1 145 ? -8.023 28.234 11.805 1 46.12 145 ARG B CA 1
ATOM 3396 C C . ARG B 1 145 ? -7.074 28.516 12.969 1 46.12 145 ARG B C 1
ATOM 3398 O O . ARG B 1 145 ? -6.848 29.672 13.328 1 46.12 145 ARG B O 1
ATOM 3405 N N . GLN B 1 146 ? -7.316 27.906 14.117 1 51.66 146 GLN B N 1
ATOM 3406 C CA . GLN B 1 146 ? -6.359 28.25 15.16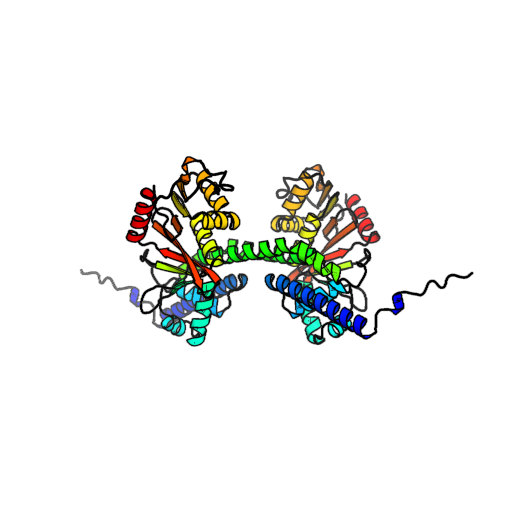4 1 51.66 146 GLN B CA 1
ATOM 3407 C C . GLN B 1 146 ? -4.93 28.25 14.625 1 51.66 146 GLN B C 1
ATOM 3409 O O . GLN B 1 146 ? -4.547 27.375 13.852 1 51.66 146 GLN B O 1
ATOM 3414 N N . GLU B 1 147 ? -4.441 29.578 14.68 1 51.12 147 GLU B N 1
ATOM 3415 C CA . GLU B 1 147 ? -3.023 29.734 14.375 1 51.12 147 GLU B CA 1
ATOM 3416 C C . GLU B 1 147 ? -2.182 28.703 15.125 1 51.12 147 GLU B C 1
ATOM 3418 O O . GLU B 1 147 ? -2.113 28.719 16.359 1 51.12 147 GLU B O 1
ATOM 3423 N N . ASN B 1 148 ? -1.943 27.609 14.375 1 63.53 148 ASN B N 1
ATOM 3424 C CA . ASN B 1 148 ? -1.194 26.516 15 1 63.53 148 ASN B CA 1
ATOM 3425 C C . ASN B 1 148 ? 0.13 26.266 14.281 1 63.53 148 ASN B C 1
ATOM 3427 O O . ASN B 1 148 ? 0.308 26.688 13.133 1 63.53 148 ASN B O 1
ATOM 3431 N N . SER B 1 149 ? 1.092 26.078 15.125 1 68.75 149 SER B N 1
ATOM 3432 C CA . SER B 1 149 ? 2.371 25.562 14.648 1 68.75 149 SER B CA 1
ATOM 3433 C C . SER B 1 149 ? 2.629 24.156 15.164 1 68.75 149 SER B C 1
ATOM 3435 O O . SER B 1 149 ? 2.371 23.859 16.328 1 68.75 149 SER B O 1
ATOM 3437 N N . TYR B 1 150 ? 2.951 23.297 14.195 1 73.56 150 TYR B N 1
ATOM 3438 C CA . TYR B 1 150 ? 3.229 21.922 14.594 1 73.56 150 TYR B CA 1
ATOM 3439 C C . TYR B 1 150 ? 4.531 21.422 13.977 1 73.56 150 TYR B C 1
ATOM 3441 O O . TYR B 1 150 ? 5.008 21.984 12.984 1 73.56 150 TYR B O 1
ATOM 3449 N N . GLN B 1 151 ? 5.121 20.422 14.664 1 77.62 151 GLN B N 1
ATOM 3450 C CA . GLN B 1 151 ? 6.312 19.766 14.133 1 77.62 151 GLN B CA 1
ATOM 3451 C C . GLN B 1 151 ? 5.953 18.484 13.391 1 77.62 151 GLN B C 1
ATOM 3453 O O . GLN B 1 151 ? 5.074 17.734 13.828 1 77.62 151 GLN B O 1
ATOM 3458 N N . VAL B 1 152 ? 6.488 18.312 12.211 1 77 152 VAL B N 1
ATOM 3459 C CA . VAL B 1 152 ? 6.426 17.062 11.453 1 77 152 VAL B CA 1
ATOM 3460 C C . VAL B 1 152 ? 7.762 16.328 11.555 1 77 152 VAL B C 1
ATOM 3462 O O . VAL B 1 152 ? 8.812 16.891 11.219 1 77 152 VAL B O 1
ATOM 3465 N N . LEU B 1 153 ? 7.602 15.07 12.047 1 69.06 153 LEU B N 1
ATOM 3466 C CA . LEU B 1 153 ? 8.852 14.375 12.328 1 69.06 153 LEU B CA 1
ATOM 3467 C C . LEU B 1 153 ? 9.203 13.414 11.195 1 69.06 153 LEU B C 1
ATOM 3469 O O . LEU B 1 153 ? 8.32 12.82 10.578 1 69.06 153 LEU B O 1
ATOM 3473 N N . ASN B 1 154 ? 10.492 13.406 10.82 1 71.81 154 ASN B N 1
ATOM 3474 C CA . ASN B 1 154 ? 11.172 12.484 9.914 1 71.81 154 ASN B CA 1
ATOM 3475 C C . ASN B 1 154 ? 10.875 12.82 8.453 1 71.81 154 ASN B C 1
ATOM 3477 O O . ASN B 1 154 ? 9.844 13.422 8.148 1 71.81 154 ASN B O 1
ATOM 3481 N N . GLU B 1 155 ? 11.664 12.367 7.691 1 81.44 155 GLU B N 1
ATOM 3482 C CA . GLU B 1 155 ? 11.711 12.734 6.281 1 81.44 155 GLU B CA 1
ATOM 3483 C C . GLU B 1 155 ? 10.5 12.195 5.527 1 81.44 155 GLU B C 1
ATOM 3485 O O . GLU B 1 155 ? 9.891 12.906 4.727 1 81.44 155 GLU B O 1
ATOM 3490 N N . GLU B 1 156 ? 10.094 11.031 5.852 1 78.25 156 GLU B N 1
ATOM 3491 C CA . GLU B 1 156 ? 9 10.398 5.125 1 78.25 156 GLU B CA 1
ATOM 3492 C C . GLU B 1 156 ? 7.68 11.125 5.375 1 78.25 156 GLU B C 1
ATOM 3494 O O . GLU B 1 156 ? 6.941 11.43 4.434 1 78.25 156 GLU B O 1
ATOM 3499 N N . SER B 1 157 ? 7.395 11.422 6.656 1 77.31 157 SER B N 1
ATOM 3500 C CA . SER B 1 157 ? 6.172 12.133 7.016 1 77.31 157 SER B CA 1
ATOM 3501 C C . SER B 1 157 ? 6.176 13.555 6.473 1 77.31 157 SER B C 1
ATOM 3503 O O . SER B 1 157 ? 5.137 14.07 6.059 1 77.31 157 SER B O 1
ATOM 3505 N N . LEU B 1 158 ? 7.348 14.07 6.477 1 86.12 158 LEU B N 1
ATOM 3506 C CA . LEU B 1 158 ? 7.5 15.422 5.957 1 86.12 158 LEU B CA 1
ATOM 3507 C C . LEU B 1 158 ? 7.145 15.484 4.477 1 86.12 158 LEU B C 1
ATOM 3509 O O . LEU B 1 158 ? 6.344 16.328 4.059 1 86.12 158 LEU B O 1
ATOM 3513 N N . TYR B 1 159 ? 7.645 14.594 3.691 1 88.06 159 TYR B N 1
ATOM 3514 C CA . TYR B 1 159 ? 7.371 14.578 2.26 1 88.06 159 TYR B CA 1
ATOM 3515 C C . TYR B 1 159 ? 5.902 14.281 1.985 1 88.06 159 TYR B C 1
ATOM 3517 O O . TYR B 1 159 ? 5.289 14.891 1.108 1 88.06 159 TYR B O 1
ATOM 3525 N N . SER B 1 160 ? 5.395 13.406 2.779 1 82.75 160 SER B N 1
ATOM 3526 C CA . SER B 1 160 ? 3.984 13.086 2.602 1 82.75 160 SER B CA 1
ATOM 3527 C C . SER B 1 160 ? 3.102 14.297 2.859 1 82.75 160 SER B C 1
ATOM 3529 O O . SER B 1 160 ? 2.156 14.555 2.109 1 82.75 160 SER B O 1
ATOM 3531 N N . ARG B 1 161 ? 3.449 15.047 3.865 1 83.12 161 ARG B N 1
ATOM 3532 C CA . ARG B 1 161 ? 2.682 16.25 4.195 1 83.12 161 ARG B CA 1
ATOM 3533 C C . ARG B 1 161 ? 2.824 17.312 3.107 1 83.12 161 ARG B C 1
ATOM 3535 O O . ARG B 1 161 ? 1.84 17.938 2.711 1 83.12 161 ARG B O 1
ATOM 3542 N N . ILE B 1 162 ? 4.012 17.453 2.65 1 91.31 162 ILE B N 1
ATOM 3543 C CA . ILE B 1 162 ? 4.262 18.422 1.602 1 91.31 162 ILE B CA 1
ATOM 3544 C C . ILE B 1 162 ? 3.465 18.062 0.351 1 91.31 162 ILE B C 1
ATOM 3546 O O . ILE B 1 162 ? 2.795 18.906 -0.237 1 91.31 162 ILE B O 1
ATOM 3550 N N . LYS B 1 163 ? 3.492 16.844 0.01 1 89.5 163 LYS B N 1
ATOM 3551 C CA . LYS B 1 163 ? 2.771 16.375 -1.175 1 89.5 163 LYS B CA 1
ATOM 3552 C C . LYS B 1 163 ? 1.268 16.594 -1.017 1 89.5 163 LYS B C 1
ATOM 3554 O O . LYS B 1 163 ? 0.598 17.047 -1.945 1 89.5 163 LYS B O 1
ATOM 3559 N N . SER B 1 164 ? 0.796 16.25 0.158 1 84.5 164 SER B N 1
ATOM 3560 C CA . SER B 1 164 ? -0.62 16.453 0.442 1 84.5 164 SER B CA 1
ATOM 3561 C C . SER B 1 164 ? -1.003 17.922 0.303 1 84.5 164 SER B C 1
ATOM 3563 O O . SER B 1 164 ? -2.018 18.25 -0.317 1 84.5 164 SER B O 1
ATOM 3565 N N . MET B 1 165 ? -0.207 18.812 0.778 1 86.5 165 MET B N 1
ATOM 3566 C CA . MET B 1 165 ? -0.49 20.234 0.751 1 86.5 165 MET B CA 1
ATOM 3567 C C . MET B 1 165 ? -0.383 20.781 -0.667 1 86.5 165 MET B C 1
ATOM 3569 O O . MET B 1 165 ? -1.191 21.625 -1.076 1 86.5 165 MET B O 1
ATOM 3573 N N . LEU B 1 166 ? 0.532 20.281 -1.413 1 92.38 166 LEU B N 1
ATOM 3574 C CA . LEU B 1 166 ? 0.656 20.703 -2.807 1 92.38 166 LEU B CA 1
ATOM 3575 C C . LEU B 1 166 ? -0.579 20.297 -3.605 1 92.38 166 LEU B C 1
ATOM 3577 O O . LEU B 1 166 ? -1.001 21.016 -4.512 1 92.38 166 LEU B O 1
ATOM 3581 N N . GLY B 1 167 ? -1.098 19.188 -3.23 1 85.94 167 GLY B N 1
ATOM 3582 C CA . GLY B 1 167 ? -2.301 18.719 -3.9 1 85.94 167 GLY B CA 1
ATOM 3583 C C . GLY B 1 167 ? -3.494 19.625 -3.684 1 85.94 167 GLY B C 1
ATOM 3584 O O . GLY B 1 167 ? -4.441 19.625 -4.473 1 85.94 167 GLY B O 1
ATOM 3585 N N . GLU B 1 168 ? -3.439 20.453 -2.641 1 84.5 168 GLU B N 1
ATOM 3586 C CA . GLU B 1 168 ? -4.57 21.297 -2.26 1 84.5 168 GLU B CA 1
ATOM 3587 C C . GLU B 1 168 ? -4.359 22.734 -2.695 1 84.5 168 GLU B C 1
ATOM 3589 O O . GLU B 1 168 ? -5.262 23.562 -2.58 1 84.5 168 GLU B O 1
ATOM 3594 N N . VAL B 1 169 ? -3.201 23.031 -3.199 1 91.62 169 VAL B N 1
ATOM 3595 C CA . VAL B 1 169 ? -2.857 24.406 -3.523 1 91.62 169 VAL B CA 1
ATOM 3596 C C . VAL B 1 169 ? -3.701 24.891 -4.703 1 91.62 169 VAL B C 1
ATOM 3598 O O . VAL B 1 169 ? -3.941 24.141 -5.648 1 91.62 169 VAL B O 1
ATOM 3601 N N . SER B 1 170 ? -4.051 26.203 -4.715 1 91.62 170 SER B N 1
ATOM 3602 C CA . SER B 1 170 ? -4.93 26.719 -5.758 1 91.62 170 SER B CA 1
ATOM 3603 C C . SER B 1 170 ? -4.297 27.906 -6.465 1 91.62 170 SER B C 1
ATOM 3605 O O . SER B 1 170 ? -4.562 28.156 -7.645 1 91.62 170 SER B O 1
ATOM 3607 N N . THR B 1 171 ? -3.475 28.672 -5.824 1 93.69 171 THR B N 1
ATOM 3608 C CA . THR B 1 171 ? -3.115 29.953 -6.418 1 93.69 171 THR B CA 1
ATOM 3609 C C . THR B 1 171 ? -1.601 30.078 -6.543 1 93.69 171 THR B C 1
ATOM 3611 O O . THR B 1 171 ? -1.091 30.469 -7.594 1 93.69 171 THR B O 1
ATOM 3614 N N . LYS B 1 172 ? -0.943 29.797 -5.414 1 95.62 172 LYS B N 1
ATOM 3615 C CA . LYS B 1 172 ? 0.473 30.156 -5.402 1 95.62 172 LYS B CA 1
ATOM 3616 C C . LYS B 1 172 ? 1.272 29.203 -4.516 1 95.62 172 LYS B C 1
ATOM 3618 O O . LYS B 1 172 ? 0.796 28.781 -3.457 1 95.62 172 LYS B O 1
ATOM 3623 N N . VAL B 1 173 ? 2.475 28.859 -4.992 1 95.81 173 VAL B N 1
ATOM 3624 C CA . VAL B 1 173 ? 3.445 28.125 -4.184 1 95.81 173 VAL B CA 1
ATOM 3625 C C . VAL B 1 173 ? 4.793 28.844 -4.227 1 95.81 173 VAL B C 1
ATOM 3627 O O . VAL B 1 173 ? 5.32 29.125 -5.305 1 95.81 173 VAL B O 1
ATOM 3630 N N . THR B 1 174 ? 5.344 29.25 -3.078 1 93.81 174 THR B N 1
ATOM 3631 C CA . THR B 1 174 ? 6.656 29.859 -2.936 1 93.81 174 THR B CA 1
ATOM 3632 C C . THR B 1 174 ? 7.625 28.922 -2.234 1 93.81 174 THR B C 1
ATOM 3634 O O . THR B 1 174 ? 7.355 28.453 -1.125 1 93.81 174 THR B O 1
ATOM 3637 N N . VAL B 1 175 ? 8.758 28.656 -2.91 1 94.19 175 VAL B N 1
ATOM 3638 C CA . VAL B 1 175 ? 9.656 27.625 -2.398 1 94.19 175 VAL B CA 1
ATOM 3639 C C . VAL B 1 175 ? 11.078 28.172 -2.322 1 94.19 175 VAL B C 1
ATOM 3641 O O . VAL B 1 175 ? 11.594 28.719 -3.295 1 94.19 175 VAL B O 1
ATOM 3644 N N . TYR B 1 176 ? 11.68 28.094 -1.166 1 91.19 176 TYR B N 1
ATOM 3645 C CA . TYR B 1 176 ? 13.117 28.297 -1.007 1 91.19 176 TYR B CA 1
ATOM 3646 C C . TYR B 1 176 ? 13.82 27 -0.644 1 91.19 176 TYR B C 1
ATOM 3648 O O . TYR B 1 176 ? 13.539 26.406 0.397 1 91.19 176 TYR B O 1
ATOM 3656 N N . LEU B 1 177 ? 14.727 26.594 -1.455 1 90.25 177 LEU B N 1
ATOM 3657 C CA . LEU B 1 177 ? 15.43 25.344 -1.241 1 90.25 177 LEU B CA 1
ATOM 3658 C C . LEU B 1 177 ? 16.938 25.5 -1.465 1 90.25 177 LEU B C 1
ATOM 3660 O O . LEU B 1 177 ? 17.344 26.156 -2.422 1 90.25 177 LEU B O 1
ATOM 3664 N N . SER B 1 178 ? 17.641 24.875 -0.521 1 85.19 178 SER B N 1
ATOM 3665 C CA . SER B 1 178 ? 19.062 24.688 -0.808 1 85.19 178 SER B CA 1
ATOM 3666 C C . SER B 1 178 ? 19.281 23.734 -1.973 1 85.19 178 SER B C 1
ATOM 3668 O O . SER B 1 178 ? 18.344 23.047 -2.395 1 85.19 178 SER B O 1
ATOM 3670 N N . GLN B 1 179 ? 20.484 23.672 -2.473 1 83.25 179 GLN B N 1
ATOM 3671 C CA . GLN B 1 179 ? 20.812 22.75 -3.562 1 83.25 179 GLN B CA 1
ATOM 3672 C C . GLN B 1 179 ? 20.562 21.312 -3.148 1 83.25 179 GLN B C 1
ATOM 3674 O O . GLN B 1 179 ? 20.031 20.516 -3.926 1 83.25 179 GLN B O 1
ATOM 3679 N N . LYS B 1 180 ? 20.984 21.062 -1.94 1 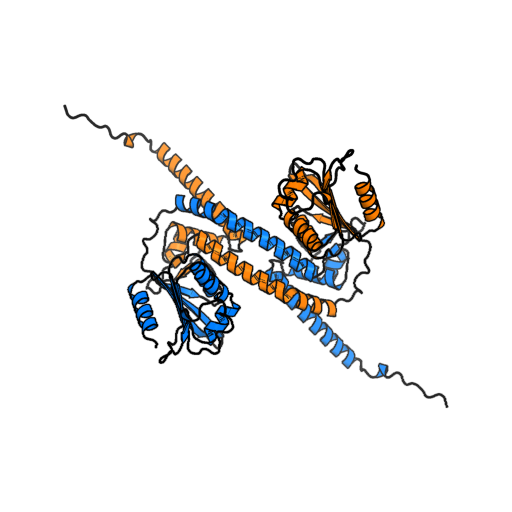84.19 180 LYS B N 1
ATOM 3680 C CA . LYS B 1 180 ? 20.797 19.719 -1.407 1 84.19 180 LYS B CA 1
ATOM 3681 C C . LYS B 1 180 ? 19.312 19.344 -1.356 1 84.19 180 LYS B C 1
ATOM 3683 O O . LYS B 1 180 ? 18.922 18.25 -1.762 1 84.19 180 LYS B O 1
ATOM 3688 N N . MET B 1 181 ? 18.531 20.266 -0.919 1 87.88 181 MET B N 1
ATOM 3689 C CA . MET B 1 181 ? 17.094 20 -0.762 1 87.88 181 MET B CA 1
ATOM 3690 C C . MET B 1 181 ? 16.406 19.938 -2.117 1 87.88 181 MET B C 1
ATOM 3692 O O . MET B 1 181 ? 15.445 19.188 -2.295 1 87.88 181 MET B O 1
ATOM 3696 N N . LEU B 1 182 ? 16.922 20.719 -3.072 1 88.12 182 LEU B N 1
ATOM 3697 C CA . LEU B 1 182 ? 16.391 20.656 -4.426 1 88.12 182 LEU B CA 1
ATOM 3698 C C . LEU B 1 182 ? 16.5 19.234 -4.996 1 88.12 182 LEU B C 1
ATOM 3700 O O . LEU B 1 182 ? 15.57 18.734 -5.625 1 88.12 182 LEU B O 1
ATOM 3704 N N . VAL B 1 183 ? 17.578 18.688 -4.773 1 86.19 183 VAL B N 1
ATOM 3705 C CA . VAL B 1 183 ? 17.828 17.328 -5.262 1 86.19 183 VAL B CA 1
ATOM 3706 C C . VAL B 1 183 ? 16.922 16.344 -4.535 1 86.19 183 VAL B C 1
ATOM 3708 O O . VAL B 1 183 ? 16.359 15.445 -5.16 1 86.19 183 VAL B O 1
ATOM 3711 N N . LYS B 1 184 ? 16.797 16.5 -3.24 1 87 184 LYS B N 1
ATOM 3712 C CA . LYS B 1 184 ? 15.938 15.609 -2.457 1 87 184 LYS B CA 1
ATOM 3713 C C . LYS B 1 184 ? 14.492 15.688 -2.936 1 87 184 LYS B C 1
ATOM 3715 O O . LYS B 1 184 ? 13.82 14.664 -3.057 1 87 184 LYS B O 1
ATOM 3720 N N . PHE B 1 185 ? 14.023 16.922 -3.227 1 90.25 185 PHE B N 1
ATOM 3721 C CA . PHE B 1 185 ? 12.664 17.109 -3.699 1 90.25 185 PHE B CA 1
ATOM 3722 C C . PHE B 1 185 ? 12.453 16.438 -5.051 1 90.25 185 PHE B C 1
ATOM 3724 O O . PHE B 1 185 ? 11.375 15.906 -5.32 1 90.25 185 PHE B O 1
ATOM 3731 N N . TYR B 1 186 ? 13.484 16.469 -5.855 1 86.19 186 TYR B N 1
ATOM 3732 C CA . TYR B 1 186 ? 13.406 15.797 -7.145 1 86.19 186 TYR B CA 1
ATOM 3733 C C . TYR B 1 186 ? 13.219 14.297 -6.965 1 86.19 186 TYR B C 1
ATOM 3735 O O . TYR B 1 186 ? 12.305 13.703 -7.547 1 86.19 186 TYR B O 1
ATOM 3743 N N . HIS B 1 187 ? 13.992 13.773 -6.094 1 82.44 187 HIS B N 1
ATOM 3744 C CA . HIS B 1 187 ? 13.938 12.328 -5.887 1 82.44 187 HIS B CA 1
ATOM 3745 C C . HIS B 1 187 ? 12.641 11.914 -5.199 1 82.44 187 HIS B C 1
ATOM 3747 O O . HIS B 1 187 ? 12.164 10.797 -5.391 1 82.44 187 HIS B O 1
ATOM 3753 N N . ALA B 1 188 ? 12.07 12.805 -4.449 1 84.5 188 ALA B N 1
ATOM 3754 C CA . ALA B 1 188 ? 10.828 12.508 -3.742 1 84.5 188 ALA B CA 1
ATOM 3755 C C . ALA B 1 188 ? 9.617 12.789 -4.625 1 84.5 188 ALA B C 1
ATOM 3757 O O . ALA B 1 188 ? 8.477 12.758 -4.152 1 84.5 188 ALA B O 1
ATOM 3758 N N . GLU B 1 189 ? 9.797 13.242 -5.91 1 85.12 189 GLU B N 1
ATOM 3759 C CA . GLU B 1 189 ? 8.766 13.5 -6.906 1 85.12 189 GLU B CA 1
ATOM 3760 C C . GLU B 1 189 ? 7.973 14.758 -6.566 1 85.12 189 GLU B C 1
ATOM 3762 O O . GLU B 1 189 ? 6.832 14.922 -7.012 1 85.12 189 GLU B O 1
ATOM 3767 N N . ILE B 1 190 ? 8.531 15.516 -5.707 1 91 190 ILE B N 1
ATOM 3768 C CA . ILE B 1 190 ? 7.891 16.781 -5.367 1 91 190 ILE B CA 1
ATOM 3769 C C . ILE B 1 190 ? 8.102 17.781 -6.496 1 91 190 ILE B C 1
ATOM 3771 O O . ILE B 1 190 ? 7.207 18.578 -6.797 1 91 190 ILE B O 1
ATOM 3775 N N . ALA B 1 191 ? 9.258 17.641 -7.148 1 89.06 191 ALA B N 1
ATOM 3776 C CA . ALA B 1 191 ? 9.539 18.484 -8.305 1 89.06 191 ALA B CA 1
ATOM 3777 C C . ALA B 1 191 ? 8.477 18.312 -9.383 1 89.06 191 ALA B C 1
ATOM 3779 O O . ALA B 1 191 ? 7.992 19.281 -9.953 1 89.06 191 ALA B O 1
ATOM 3780 N N . ASP B 1 192 ? 8.086 17.125 -9.602 1 88.62 192 ASP B N 1
ATOM 3781 C CA . ASP B 1 192 ? 7.074 16.812 -10.609 1 88.62 192 ASP B CA 1
ATOM 3782 C C . ASP B 1 192 ? 5.746 17.484 -10.266 1 88.62 192 ASP B C 1
ATOM 3784 O O . ASP B 1 192 ? 5.035 17.969 -11.148 1 88.62 192 ASP B O 1
ATOM 3788 N N . MET B 1 193 ? 5.465 17.484 -9 1 90 193 MET B N 1
ATOM 3789 C CA . MET B 1 193 ? 4.215 18.094 -8.555 1 90 193 MET B CA 1
ATOM 3790 C C . MET B 1 193 ? 4.25 19.594 -8.758 1 90 193 MET B C 1
ATOM 3792 O O . MET B 1 193 ? 3.256 20.203 -9.18 1 90 193 MET B O 1
ATOM 3796 N N . LEU B 1 194 ? 5.359 20.203 -8.5 1 92.81 194 LEU B N 1
ATOM 3797 C CA . LEU B 1 194 ? 5.504 21.641 -8.703 1 92.81 194 LEU B CA 1
ATOM 3798 C C . LEU B 1 194 ? 5.367 22 -10.18 1 92.81 194 LEU B C 1
ATOM 3800 O O . LEU B 1 194 ? 4.719 22.984 -10.523 1 92.81 194 LEU B O 1
ATOM 3804 N N . ILE B 1 195 ? 5.918 21.156 -11.008 1 89.56 195 ILE B N 1
ATOM 3805 C CA . ILE B 1 195 ? 5.82 21.344 -12.453 1 89.56 195 ILE B CA 1
ATOM 3806 C C . ILE B 1 195 ? 4.363 21.234 -12.891 1 89.56 195 ILE B C 1
ATOM 3808 O O . ILE B 1 195 ? 3.873 22.078 -13.648 1 89.56 195 ILE B O 1
ATOM 3812 N N . ALA B 1 196 ? 3.707 20.266 -12.359 1 90.25 196 ALA B N 1
ATOM 3813 C CA . ALA B 1 196 ? 2.305 20.047 -12.711 1 90.25 196 ALA B CA 1
ATOM 3814 C C . ALA B 1 196 ? 1.444 21.234 -12.266 1 90.25 196 ALA B C 1
ATOM 3816 O O . ALA B 1 196 ? 0.537 21.656 -12.984 1 90.25 196 ALA B O 1
ATOM 3817 N N . LEU B 1 197 ? 1.69 21.719 -11.094 1 92.12 197 LEU B N 1
ATOM 3818 C CA . LEU B 1 197 ? 0.959 22.875 -10.586 1 92.12 197 LEU B CA 1
ATOM 3819 C C . LEU B 1 197 ? 1.164 24.094 -11.492 1 92.12 197 LEU B C 1
ATOM 3821 O O . LEU B 1 197 ? 0.208 24.812 -11.805 1 92.12 197 LEU B O 1
ATOM 3825 N N . SER B 1 198 ? 2.342 24.281 -11.914 1 91.06 198 SER B N 1
ATOM 3826 C CA . SER B 1 198 ? 2.637 25.391 -12.812 1 91.06 198 SER B CA 1
ATOM 3827 C C . SER B 1 198 ? 1.863 25.25 -14.117 1 91.06 198 SER B C 1
ATOM 3829 O O . SER B 1 198 ? 1.307 26.234 -14.617 1 91.06 198 SER B O 1
ATOM 3831 N N . LYS B 1 199 ? 1.744 24.141 -14.594 1 89.31 199 LYS B N 1
ATOM 3832 C CA . LYS B 1 199 ? 1.042 23.875 -15.852 1 89.31 199 LYS B CA 1
ATOM 3833 C C . LYS B 1 199 ? -0.458 24.109 -15.703 1 89.31 199 LYS B C 1
ATOM 3835 O O . LYS B 1 199 ? -1.133 24.469 -16.672 1 89.31 199 LYS B O 1
ATOM 3840 N N . ARG B 1 200 ? -0.892 24.016 -14.531 1 90.5 200 ARG B N 1
ATOM 3841 C CA . ARG B 1 200 ? -2.309 24.234 -14.25 1 90.5 200 ARG B CA 1
ATOM 3842 C C . ARG B 1 200 ? -2.596 25.703 -13.961 1 90.5 200 ARG B C 1
ATOM 3844 O O . ARG B 1 200 ? -3.73 26.062 -13.656 1 90.5 200 ARG B O 1
ATOM 3851 N N . GLY B 1 201 ? -1.54 26.469 -13.953 1 90.81 201 GLY B N 1
ATOM 3852 C CA . GLY B 1 201 ? -1.741 27.906 -13.812 1 90.81 201 GLY B CA 1
ATOM 3853 C C . GLY B 1 201 ? -1.422 28.422 -12.422 1 90.81 201 GLY B C 1
ATOM 3854 O O . GLY B 1 201 ? -1.651 29.594 -12.125 1 90.81 201 GLY B O 1
ATOM 3855 N N . VAL B 1 202 ? -1.007 27.516 -11.57 1 92.5 202 VAL B N 1
ATOM 3856 C CA . VAL B 1 202 ? -0.584 27.953 -10.242 1 92.5 202 VAL B CA 1
ATOM 3857 C C . VAL B 1 202 ? 0.735 28.719 -10.352 1 92.5 202 VAL B C 1
ATOM 3859 O O . VAL B 1 202 ? 1.642 28.297 -11.078 1 92.5 202 VAL B O 1
ATOM 3862 N N . ASN B 1 203 ? 0.859 29.859 -9.695 1 93.88 203 ASN B N 1
ATOM 3863 C CA . ASN B 1 203 ? 2.098 30.625 -9.656 1 93.88 203 ASN B CA 1
ATOM 3864 C C . ASN B 1 203 ? 3.154 29.953 -8.789 1 93.88 203 ASN B C 1
ATOM 3866 O O . ASN B 1 203 ? 3.09 30.016 -7.562 1 93.88 203 ASN B O 1
ATOM 3870 N N . VAL B 1 204 ? 4.098 29.25 -9.422 1 93.81 204 VAL B N 1
ATOM 3871 C CA . VAL B 1 204 ? 5.156 28.562 -8.703 1 93.81 204 VAL B CA 1
ATOM 3872 C C . VAL B 1 204 ? 6.441 29.391 -8.742 1 93.81 204 VAL B C 1
ATOM 3874 O O . VAL B 1 204 ? 6.934 29.719 -9.828 1 93.81 204 VAL B O 1
ATOM 3877 N N . ARG B 1 205 ? 6.996 29.734 -7.582 1 91.38 205 ARG B N 1
ATOM 3878 C CA . ARG B 1 205 ? 8.25 30.469 -7.465 1 91.38 205 ARG B CA 1
ATOM 3879 C C . ARG B 1 205 ? 9.266 29.688 -6.641 1 91.38 205 ARG B C 1
ATOM 3881 O O . ARG B 1 205 ? 8.977 29.281 -5.516 1 91.38 205 ARG B O 1
ATOM 3888 N N . ILE B 1 206 ? 10.43 29.5 -7.238 1 90.62 206 ILE B N 1
ATOM 3889 C CA . ILE B 1 206 ? 11.469 28.734 -6.547 1 90.62 206 ILE B CA 1
ATOM 3890 C C . ILE B 1 206 ? 12.75 29.562 -6.477 1 90.62 206 ILE B C 1
ATOM 3892 O O . ILE B 1 206 ? 13.18 30.141 -7.48 1 90.62 206 ILE B O 1
ATOM 3896 N N . ARG B 1 207 ? 13.242 29.672 -5.289 1 87.31 207 ARG B N 1
ATOM 3897 C CA . ARG B 1 207 ? 14.547 30.312 -5.094 1 87.31 207 ARG B CA 1
ATOM 3898 C C . ARG B 1 207 ? 15.562 29.312 -4.559 1 87.31 207 ARG B C 1
ATOM 3900 O O . ARG B 1 207 ? 15.266 28.531 -3.654 1 87.31 207 ARG B O 1
ATOM 3907 N N . THR B 1 208 ? 16.688 29.25 -5.18 1 85.62 208 THR B N 1
ATOM 3908 C CA . THR B 1 208 ? 17.781 28.391 -4.758 1 85.62 208 THR B CA 1
ATOM 3909 C C . THR B 1 208 ? 19.125 29.078 -4.953 1 85.62 208 THR B C 1
ATOM 3911 O O . THR B 1 208 ? 19.203 30.156 -5.555 1 85.62 208 THR B O 1
ATOM 3914 N N . GLU B 1 209 ? 20.141 28.438 -4.375 1 76.69 209 GLU B N 1
ATOM 3915 C CA . GLU B 1 209 ? 21.453 29.062 -4.332 1 76.69 209 GLU B CA 1
ATOM 3916 C C . GLU B 1 209 ? 22.094 29.094 -5.719 1 76.69 209 GLU B C 1
ATOM 3918 O O . GLU B 1 209 ? 22.781 30.062 -6.066 1 76.69 209 GLU B O 1
ATOM 3923 N N . SER B 1 210 ? 21.969 28 -6.441 1 71.75 210 SER B N 1
ATOM 3924 C CA . SER B 1 210 ? 22.719 27.969 -7.695 1 71.75 210 SER B CA 1
ATOM 3925 C C . SER B 1 210 ? 21.875 27.375 -8.82 1 71.75 210 SER B C 1
ATOM 3927 O O . SER B 1 210 ? 20.906 26.641 -8.562 1 71.75 210 SER B O 1
ATOM 3929 N N . LYS B 1 211 ? 22.188 27.781 -10.039 1 68.19 211 LYS B N 1
ATOM 3930 C CA . LYS B 1 211 ? 21.531 27.297 -11.25 1 68.19 211 LYS B CA 1
ATOM 3931 C C . LYS B 1 211 ? 21.969 25.875 -11.578 1 68.19 211 LYS B C 1
ATOM 3933 O O . LYS B 1 211 ? 21.344 25.203 -12.398 1 68.19 211 LYS B O 1
ATOM 3938 N N . LYS B 1 212 ? 22.953 25.406 -10.977 1 65.12 212 LYS B N 1
ATOM 3939 C CA . LYS B 1 212 ? 23.594 24.141 -11.352 1 65.12 212 LYS B CA 1
ATOM 3940 C C . LYS B 1 212 ? 22.625 22.969 -11.203 1 65.12 212 LYS B C 1
ATOM 3942 O O . LYS B 1 212 ? 22.703 22 -11.953 1 65.12 212 LYS B O 1
ATOM 3947 N N . THR B 1 213 ? 21.781 23.016 -10.266 1 61.41 213 THR B N 1
ATOM 3948 C CA . THR B 1 213 ? 21.094 21.797 -9.891 1 61.41 213 THR B CA 1
ATOM 3949 C C . THR B 1 213 ? 19.641 21.828 -10.375 1 61.41 213 THR B C 1
ATOM 3951 O O . THR B 1 213 ? 18.828 20.984 -9.984 1 61.41 213 THR B O 1
ATOM 3954 N N . VAL B 1 214 ? 19.406 22.641 -11.289 1 66.12 214 VAL B N 1
ATOM 3955 C CA . VAL B 1 214 ? 18 22.719 -11.672 1 66.12 214 VAL B CA 1
ATOM 3956 C C . VAL B 1 214 ? 17.688 21.672 -12.734 1 66.12 214 VAL B C 1
ATOM 3958 O O . VAL B 1 214 ? 16.562 21.609 -13.242 1 66.12 214 VAL B O 1
ATOM 3961 N N . GLU B 1 215 ? 18.656 20.75 -12.742 1 67 215 GLU B N 1
ATOM 3962 C CA . GLU B 1 215 ? 18.375 19.609 -13.617 1 67 215 GLU B CA 1
ATOM 3963 C C . GLU B 1 215 ? 17.266 18.734 -13.047 1 67 215 GLU B C 1
ATOM 3965 O O . GLU B 1 215 ? 17.234 18.469 -11.836 1 67 215 GLU B O 1
ATOM 3970 N N . GLY B 1 216 ? 16.031 18.703 -13.609 1 67.75 216 GLY B N 1
ATOM 3971 C CA . GLY B 1 216 ? 14.883 17.922 -13.18 1 67.75 216 GLY B CA 1
ATOM 3972 C C . GLY B 1 216 ? 13.609 18.734 -13.094 1 67.75 216 GLY B C 1
ATOM 3973 O O . GLY B 1 216 ? 12.523 18.188 -12.945 1 67.75 216 GLY B O 1
ATOM 3974 N N . TYR B 1 217 ? 13.961 19.984 -13.055 1 75.06 217 TYR B N 1
ATOM 3975 C CA . TYR B 1 217 ? 12.812 20.875 -12.969 1 75.06 217 TYR B CA 1
ATOM 3976 C C . TYR B 1 217 ? 12.516 21.516 -14.328 1 75.06 217 TYR B C 1
ATOM 3978 O O . TYR B 1 217 ? 11.922 22.594 -14.398 1 75.06 217 TYR B O 1
ATOM 3986 N N . GLU B 1 218 ? 12.992 20.891 -15.336 1 72.5 218 GLU B N 1
ATOM 3987 C CA . GLU B 1 218 ? 12.938 21.406 -16.703 1 72.5 218 GLU B CA 1
ATOM 3988 C C . GLU B 1 218 ? 11.5 21.703 -17.125 1 72.5 218 GLU B C 1
ATOM 3990 O O . GLU B 1 218 ? 11.258 22.531 -18 1 72.5 218 GLU B O 1
ATOM 3995 N N . GLY B 1 219 ? 10.562 21.281 -16.453 1 72.44 219 GLY B N 1
ATOM 3996 C CA . GLY B 1 219 ? 9.18 21.562 -16.812 1 72.44 219 GLY B CA 1
ATOM 3997 C C . GLY B 1 219 ? 8.68 22.891 -16.281 1 72.44 219 GLY B C 1
ATOM 3998 O O . GLY B 1 219 ? 7.602 23.344 -16.656 1 72.44 219 GLY B O 1
ATOM 3999 N N . LEU B 1 220 ? 9.438 23.5 -15.477 1 77.94 220 LEU B N 1
ATOM 4000 C CA . LEU B 1 220 ? 9.055 24.797 -14.938 1 77.94 220 LEU B CA 1
ATOM 4001 C C . LEU B 1 220 ? 9.641 25.938 -15.773 1 77.94 220 LEU B C 1
ATOM 4003 O O . LEU B 1 220 ? 10.727 25.797 -16.344 1 77.94 220 LEU B O 1
ATOM 4007 N N . ASP B 1 221 ? 8.836 26.953 -15.906 1 73.62 221 ASP B N 1
ATOM 4008 C CA . ASP B 1 221 ? 9.32 28.141 -16.625 1 73.62 221 ASP B CA 1
ATOM 4009 C C . ASP B 1 221 ? 10.539 28.734 -15.93 1 73.62 221 ASP B C 1
ATOM 4011 O O . ASP B 1 221 ? 10.648 28.703 -14.703 1 73.62 221 ASP B O 1
ATOM 4015 N N . ASN B 1 222 ? 11.391 29.203 -16.734 1 70.31 222 ASN B N 1
ATOM 4016 C CA . ASN B 1 222 ? 12.578 29.859 -16.219 1 70.31 222 ASN B CA 1
ATOM 4017 C C . ASN B 1 222 ? 12.219 30.969 -15.234 1 70.31 222 ASN B C 1
ATOM 4019 O O . ASN B 1 222 ? 12.953 31.234 -14.281 1 70.31 222 ASN B O 1
ATOM 4023 N N . GLU B 1 223 ? 11.078 31.547 -15.391 1 73.5 223 GLU B N 1
ATOM 4024 C CA . GLU B 1 223 ? 10.656 32.656 -14.547 1 73.5 223 GLU B CA 1
ATOM 4025 C C . GLU B 1 223 ? 10.258 32.188 -13.156 1 73.5 223 GLU B C 1
ATOM 4027 O O . GLU B 1 223 ? 10.195 32.969 -12.211 1 73.5 223 GLU B O 1
ATOM 4032 N N . ALA B 1 224 ? 10.086 30.875 -13.148 1 77.19 224 ALA B N 1
ATOM 4033 C CA . ALA B 1 224 ? 9.695 30.312 -11.859 1 77.19 224 ALA B CA 1
ATOM 4034 C C . ALA B 1 224 ? 10.891 30.25 -10.914 1 77.19 224 ALA B C 1
ATOM 4036 O O . ALA B 1 224 ? 10.719 30.172 -9.695 1 77.19 224 ALA B O 1
ATOM 4037 N N . PHE B 1 225 ? 12.062 30.344 -11.57 1 76.81 225 PHE B N 1
ATOM 4038 C CA . PHE B 1 225 ? 13.258 30.172 -10.75 1 76.81 225 PHE B CA 1
ATOM 4039 C C . PHE B 1 225 ? 13.969 31.5 -10.531 1 76.81 225 PHE B C 1
ATOM 4041 O O . PHE B 1 225 ? 14.055 32.312 -11.453 1 76.81 225 PHE B O 1
ATOM 4048 N N . SER B 1 226 ? 14.312 31.797 -9.445 1 76.75 226 SER B N 1
ATOM 4049 C CA . SER B 1 226 ? 15.25 32.875 -9.117 1 76.75 226 SER B CA 1
ATOM 4050 C C . SER B 1 226 ? 16.516 32.312 -8.461 1 76.75 226 SER B C 1
ATOM 4052 O O . SER B 1 226 ? 16.438 31.406 -7.629 1 76.75 226 SER B O 1
ATOM 4054 N N . PHE B 1 227 ? 17.469 32.781 -9.164 1 72.56 227 PHE B N 1
ATOM 4055 C CA . PHE B 1 227 ? 18.766 32.312 -8.727 1 72.56 227 PHE B CA 1
ATOM 4056 C C . PHE B 1 227 ? 19.5 33.375 -7.938 1 72.56 227 PHE B C 1
ATOM 4058 O O . PHE B 1 227 ? 19.109 34.562 -7.969 1 72.56 227 PHE B O 1
ATOM 4065 N N . ASN B 1 228 ? 20.25 33.062 -7.051 1 60.84 228 ASN B N 1
ATOM 4066 C CA . ASN B 1 228 ? 21.203 33.938 -6.383 1 60.84 228 ASN B CA 1
ATOM 4067 C C . ASN B 1 228 ? 20.734 34.344 -4.988 1 60.84 228 ASN B C 1
ATOM 4069 O O . ASN B 1 228 ? 20.141 35.406 -4.801 1 60.84 228 ASN B O 1
ATOM 4073 N N . VAL B 1 229 ? 20.844 33.406 -4.188 1 63.16 229 VAL B N 1
ATOM 4074 C CA . VAL B 1 229 ? 20.594 33.688 -2.779 1 63.16 229 VAL B CA 1
ATOM 4075 C C . VAL B 1 229 ? 21.859 34.219 -2.123 1 63.16 229 VAL B C 1
ATOM 4077 O O . VAL B 1 229 ? 22.875 33.531 -2.074 1 63.16 229 VAL B O 1
ATOM 4080 N N . PHE B 1 230 ? 21.938 35.656 -1.954 1 57.38 230 PHE B N 1
ATOM 4081 C CA . PHE B 1 230 ? 23.125 36.281 -1.363 1 57.38 230 PHE B CA 1
ATOM 4082 C C . PHE B 1 230 ? 23.328 35.781 0.064 1 57.38 230 PHE B C 1
ATOM 4084 O O . PHE B 1 230 ? 24.469 35.625 0.515 1 57.38 230 PHE B O 1
ATOM 4091 N N . SER B 1 231 ? 22.297 35.531 0.849 1 61.88 231 SER B N 1
ATOM 4092 C CA . SER B 1 231 ? 22.391 35.062 2.227 1 61.88 231 SER B CA 1
ATOM 4093 C C . SER B 1 231 ? 21.516 33.844 2.439 1 61.88 231 SER B C 1
ATOM 4095 O O . SER B 1 231 ? 20.328 33.938 2.764 1 61.88 231 SER B O 1
ATOM 4097 N N . PRO B 1 232 ? 22.109 32.75 2.164 1 69.56 232 PRO B N 1
ATOM 4098 C CA . PRO B 1 232 ? 21.328 31.531 2.301 1 69.56 232 PRO B CA 1
ATOM 4099 C C . PRO B 1 232 ? 20.781 31.344 3.713 1 69.56 232 PRO B C 1
ATOM 4101 O O . PRO B 1 232 ? 21.453 31.672 4.691 1 69.56 232 PRO B O 1
ATOM 4104 N N . LEU B 1 233 ? 19.547 31.031 3.768 1 74.81 233 LEU B N 1
ATOM 4105 C CA . LEU B 1 233 ? 18.922 30.703 5.051 1 74.81 233 LEU B CA 1
ATOM 4106 C C . LEU B 1 233 ? 19.297 29.281 5.48 1 74.81 233 LEU B C 1
ATOM 4108 O O . LEU B 1 233 ? 19.484 28.406 4.637 1 74.81 233 LEU B O 1
ATOM 4112 N N . PRO B 1 234 ? 19.453 29.156 6.746 1 77.06 234 PRO B N 1
ATOM 4113 C CA . PRO B 1 234 ? 19.797 27.828 7.238 1 77.06 234 PRO B CA 1
ATOM 4114 C C . PRO B 1 234 ? 18.609 26.859 7.219 1 77.06 234 PRO B C 1
ATOM 4116 O O . PRO B 1 234 ? 18.719 25.734 7.707 1 77.06 234 PRO B O 1
ATOM 4119 N N . VAL B 1 235 ? 17.516 27.359 6.703 1 84.56 235 VAL B N 1
ATOM 4120 C CA . VAL B 1 235 ? 16.328 26.516 6.605 1 84.56 235 VAL B CA 1
ATOM 4121 C C . VAL B 1 235 ? 15.781 26.562 5.184 1 84.56 235 VAL B C 1
ATOM 4123 O O . VAL B 1 235 ? 16.094 27.484 4.418 1 84.56 235 VAL B O 1
ATOM 4126 N N . ASN B 1 236 ? 15.102 25.531 4.801 1 91.31 236 ASN B N 1
ATOM 4127 C CA . ASN B 1 236 ? 14.273 25.516 3.6 1 91.31 236 ASN B CA 1
ATOM 4128 C C . ASN B 1 236 ? 12.797 25.75 3.932 1 91.31 236 ASN B C 1
ATOM 4130 O O . ASN B 1 236 ? 12.367 25.516 5.062 1 91.31 236 ASN B O 1
ATOM 4134 N N . PHE B 1 237 ? 12.039 26.281 2.984 1 93.5 237 PHE B N 1
ATOM 4135 C CA . PHE B 1 237 ? 10.625 26.422 3.316 1 93.5 237 PHE B CA 1
ATOM 4136 C C . PHE B 1 237 ? 9.766 26.422 2.057 1 93.5 237 PHE B C 1
ATOM 4138 O O . PHE B 1 237 ? 10.266 26.672 0.958 1 93.5 237 PHE B O 1
ATOM 4145 N N . ILE B 1 238 ? 8.562 26.062 2.225 1 95.88 238 ILE B N 1
ATOM 4146 C CA . ILE B 1 238 ? 7.523 26.125 1.202 1 95.88 238 ILE B CA 1
ATOM 4147 C C . ILE B 1 238 ? 6.297 26.844 1.757 1 95.88 238 ILE B C 1
ATOM 4149 O O . ILE B 1 238 ? 5.84 26.531 2.861 1 95.88 238 ILE B O 1
ATOM 4153 N N . ILE B 1 239 ? 5.848 27.828 1.046 1 94.75 239 ILE B N 1
ATOM 4154 C CA . ILE B 1 239 ? 4.617 28.531 1.388 1 94.75 239 ILE B CA 1
ATOM 4155 C C . ILE B 1 239 ? 3.51 28.141 0.412 1 94.75 239 ILE B C 1
ATOM 4157 O O . ILE B 1 239 ? 3.705 28.172 -0.805 1 94.75 239 ILE B O 1
ATOM 4161 N N . PHE B 1 240 ? 2.338 27.781 1.014 1 94.69 240 PHE B N 1
ATOM 4162 C CA . PHE B 1 240 ? 1.188 27.328 0.236 1 94.69 240 PHE B CA 1
ATOM 4163 C C . PHE B 1 240 ? 0.074 28.375 0.273 1 94.69 240 PHE B C 1
ATOM 4165 O O . PHE B 1 240 ? -0.472 28.672 1.338 1 94.69 240 PHE B O 1
ATOM 4172 N N . ASP B 1 241 ? -0.317 28.984 -0.812 1 94.06 241 ASP B N 1
ATOM 4173 C CA . ASP B 1 241 ? -1.402 29.938 -0.998 1 94.06 241 ASP B CA 1
ATOM 4174 C C . ASP B 1 241 ? -1.282 31.094 -0.015 1 94.06 241 ASP B C 1
ATOM 4176 O O . ASP B 1 241 ? -2.291 31.609 0.47 1 94.06 241 ASP B O 1
ATOM 4180 N N . ASP B 1 242 ? -0.194 31.312 0.559 1 90.62 242 ASP B N 1
ATOM 4181 C CA . ASP B 1 242 ? 0.131 32.438 1.441 1 90.62 242 ASP B CA 1
ATOM 4182 C C . ASP B 1 242 ? -0.569 32.281 2.791 1 90.62 242 ASP B C 1
ATOM 4184 O O . ASP B 1 242 ? -0.816 33.281 3.479 1 90.62 242 ASP B O 1
ATOM 4188 N N . ASN B 1 243 ? -1 31.062 3.084 1 89.44 243 ASN B N 1
ATOM 4189 C CA . ASN B 1 243 ? -1.696 30.938 4.359 1 89.44 243 ASN B CA 1
ATOM 4190 C C . ASN B 1 243 ? -1.212 29.719 5.148 1 89.44 243 ASN B C 1
ATOM 4192 O O . ASN B 1 243 ? -1.616 29.531 6.297 1 89.44 243 ASN B O 1
ATOM 4196 N N . ARG B 1 244 ? -0.299 28.953 4.504 1 91.81 244 ARG B N 1
ATOM 4197 C CA . ARG B 1 244 ? 0.337 27.828 5.184 1 91.81 244 ARG B CA 1
ATOM 4198 C C . ARG B 1 244 ? 1.807 27.703 4.793 1 91.81 244 ARG B C 1
ATOM 4200 O O . ARG B 1 244 ? 2.197 28.125 3.697 1 91.81 244 ARG B O 1
ATOM 4207 N N . MET B 1 245 ? 2.592 27.219 5.711 1 92.12 245 MET B N 1
ATOM 4208 C CA . MET B 1 245 ? 4.023 27.125 5.434 1 92.12 245 MET B CA 1
ATOM 4209 C C . MET B 1 245 ? 4.641 25.922 6.152 1 92.12 245 MET B C 1
ATOM 4211 O O . MET B 1 245 ? 4.207 25.562 7.246 1 92.12 245 MET B O 1
ATOM 4215 N N . ILE B 1 246 ? 5.562 25.266 5.523 1 92.69 246 ILE B N 1
ATOM 4216 C CA . ILE B 1 246 ? 6.422 24.281 6.164 1 92.69 246 ILE B CA 1
ATOM 4217 C C . ILE B 1 246 ? 7.879 24.75 6.098 1 92.69 246 ILE B C 1
ATOM 4219 O O . ILE B 1 246 ? 8.383 25.078 5.023 1 92.69 246 ILE B O 1
ATOM 4223 N N . ILE B 1 247 ? 8.484 24.891 7.25 1 90.75 247 ILE B N 1
ATOM 4224 C CA . ILE B 1 247 ? 9.914 25.141 7.355 1 90.75 247 ILE B CA 1
ATOM 4225 C C . ILE B 1 247 ? 10.656 23.812 7.555 1 90.75 247 ILE B C 1
ATOM 4227 O O . ILE B 1 247 ? 10.266 23 8.398 1 90.75 247 ILE B O 1
ATOM 4231 N N . ILE B 1 248 ? 11.648 23.562 6.75 1 91.38 248 ILE B N 1
ATOM 4232 C CA . ILE B 1 248 ? 12.375 22.297 6.781 1 91.38 248 ILE B CA 1
ATOM 4233 C C . ILE B 1 248 ? 13.766 22.516 7.363 1 91.38 248 ILE B C 1
ATOM 4235 O O . ILE B 1 248 ? 14.508 23.391 6.906 1 91.38 248 ILE B O 1
ATOM 4239 N N . SER B 1 249 ? 14.062 21.781 8.367 1 83.69 249 SER B N 1
ATOM 4240 C CA . SER B 1 249 ? 15.383 21.859 8.977 1 83.69 249 SER B CA 1
ATOM 4241 C C . SER B 1 249 ? 16.031 20.484 9.086 1 83.69 249 SER B C 1
ATOM 4243 O O . SER B 1 249 ? 15.336 19.469 9.133 1 83.69 249 SER B O 1
ATOM 4245 N N . GLU B 1 250 ? 17.234 20.531 8.938 1 77.38 250 GLU B N 1
ATOM 4246 C CA . GLU B 1 250 ? 18 19.297 9.148 1 77.38 250 GLU B CA 1
ATOM 4247 C C . GLU B 1 250 ? 18.516 19.203 10.586 1 77.38 250 GLU B C 1
ATOM 4249 O O . GLU B 1 250 ? 19.016 20.188 11.133 1 77.38 250 GLU B O 1
ATOM 4254 N N . GLU B 1 251 ? 18.031 18.125 11.195 1 68.19 251 GLU B N 1
ATOM 4255 C CA . GLU B 1 251 ? 18.531 17.922 12.555 1 68.19 251 GLU B CA 1
ATOM 4256 C C . GLU B 1 251 ? 19.609 16.844 12.578 1 68.19 251 GLU B C 1
ATOM 4258 O O . GLU B 1 251 ? 19.531 15.852 11.844 1 68.19 251 GLU B O 1
ATOM 4263 N N . ASP B 1 252 ? 20.656 17.203 13.109 1 59.94 252 ASP B N 1
ATOM 4264 C CA . ASP B 1 252 ? 21.703 16.219 13.32 1 59.94 252 ASP B CA 1
ATOM 4265 C C . ASP B 1 252 ? 21.516 15.484 14.641 1 59.94 252 ASP B C 1
ATOM 4267 O O . ASP B 1 252 ? 21.688 16.078 15.719 1 59.94 252 ASP B O 1
ATOM 4271 N N . LYS B 1 253 ? 20.859 14.531 14.617 1 55.31 253 LYS B N 1
ATOM 4272 C CA . LYS B 1 253 ? 20.781 13.719 15.828 1 55.31 253 LYS B CA 1
ATOM 4273 C C . LYS B 1 253 ? 21.781 12.562 15.773 1 55.31 253 LYS B C 1
ATOM 4275 O O . LYS B 1 253 ? 21.531 11.547 15.117 1 55.31 253 LYS B O 1
ATOM 4280 N N . GLU B 1 254 ? 22.797 12.656 16.578 1 55.03 254 GLU B N 1
ATOM 4281 C CA . GLU B 1 254 ? 23.828 11.633 16.766 1 55.03 254 GLU B CA 1
ATOM 4282 C C . GLU B 1 254 ? 24.359 11.141 15.43 1 55.03 254 GLU B C 1
ATOM 4284 O O . GLU B 1 254 ? 24.469 9.93 15.203 1 55.03 254 GLU B O 1
ATOM 4289 N N . GLY B 1 255 ? 24.531 12.008 14.531 1 59.91 255 GLY B N 1
ATOM 4290 C CA . GLY B 1 255 ? 25.125 11.609 13.266 1 59.91 255 GLY B CA 1
ATOM 4291 C C . GLY B 1 255 ? 24.094 11.289 12.195 1 59.91 255 GLY B C 1
ATOM 4292 O O . GLY B 1 255 ? 24.438 11.109 11.031 1 59.91 255 GLY B O 1
ATOM 4293 N N . ILE B 1 256 ? 22.859 11.102 12.641 1 58.09 256 ILE B N 1
ATOM 4294 C CA . ILE B 1 256 ? 21.812 10.844 11.656 1 58.09 256 ILE B CA 1
ATOM 4295 C C . ILE B 1 256 ? 21.125 12.156 11.281 1 58.09 256 ILE B C 1
ATOM 4297 O O . ILE B 1 256 ? 20.609 12.867 12.148 1 58.09 256 ILE B O 1
ATOM 4301 N N . HIS B 1 257 ? 21.375 12.562 10.008 1 63.53 257 HIS B N 1
ATOM 4302 C CA . HIS B 1 257 ? 20.703 13.75 9.5 1 63.53 257 HIS B CA 1
ATOM 4303 C C . HIS B 1 257 ? 19.266 13.445 9.117 1 63.53 257 HIS B C 1
ATOM 4305 O O . HIS B 1 257 ? 19.016 12.672 8.195 1 63.53 257 HIS B O 1
ATOM 4311 N N . ASP B 1 258 ? 18.406 13.836 10.086 1 75.56 258 ASP B N 1
ATOM 4312 C CA . ASP B 1 258 ? 17 13.633 9.805 1 75.56 258 ASP B CA 1
ATOM 4313 C C . ASP B 1 258 ? 16.297 14.961 9.516 1 75.56 258 ASP B C 1
ATOM 4315 O O . ASP B 1 258 ? 16.688 16 10.055 1 75.56 258 ASP B O 1
ATOM 4319 N N . LEU B 1 259 ? 15.508 14.977 8.523 1 81.81 259 LEU B N 1
ATOM 4320 C CA . LEU B 1 259 ? 14.734 16.156 8.188 1 81.81 259 LEU B CA 1
ATOM 4321 C C . LEU B 1 259 ? 13.523 16.297 9.109 1 81.81 259 LEU B C 1
ATOM 4323 O O . LEU B 1 259 ? 12.867 15.305 9.43 1 81.81 259 LEU B O 1
ATOM 4327 N N . THR B 1 260 ? 13.383 17.438 9.68 1 80.12 260 THR B N 1
ATOM 4328 C CA . THR B 1 260 ? 12.18 17.766 10.438 1 80.12 260 THR B CA 1
ATOM 4329 C C . THR B 1 260 ? 11.469 18.969 9.82 1 80.12 260 THR B C 1
ATOM 4331 O O . THR B 1 260 ? 12.102 19.828 9.203 1 80.12 260 THR B O 1
ATOM 4334 N N . GLY B 1 261 ? 10.156 18.922 9.914 1 86 261 GLY B N 1
ATOM 4335 C CA . GLY B 1 261 ? 9.352 20.031 9.398 1 86 261 GLY B CA 1
ATOM 4336 C C . GLY B 1 261 ? 8.594 20.766 10.484 1 86 261 GLY B C 1
ATOM 4337 O O . GLY B 1 261 ? 8.211 20.188 11.5 1 86 261 GLY B O 1
ATOM 4338 N N . PHE B 1 262 ? 8.539 22.062 10.281 1 82.31 262 PHE B N 1
ATOM 4339 C CA . PHE B 1 262 ? 7.695 22.922 11.109 1 82.31 262 PHE B CA 1
ATOM 4340 C C . PHE B 1 262 ? 6.566 23.516 10.281 1 82.31 262 PHE B C 1
ATOM 4342 O O . PHE B 1 262 ? 6.809 24.344 9.398 1 82.31 262 PHE B O 1
ATOM 4349 N N . TYR B 1 263 ? 5.367 23.062 10.602 1 85.75 263 TYR B N 1
ATOM 4350 C CA . TYR B 1 263 ? 4.18 23.594 9.938 1 85.75 263 TYR B CA 1
ATOM 4351 C C . TYR B 1 263 ? 3.609 24.766 10.711 1 85.75 263 TYR B C 1
ATOM 4353 O O . TYR B 1 263 ? 3.557 24.75 11.945 1 85.75 263 TYR B O 1
ATOM 4361 N N . THR B 1 264 ? 3.152 25.812 9.93 1 82.06 264 THR B N 1
ATOM 4362 C CA . THR B 1 264 ? 2.467 26.922 10.578 1 82.06 264 THR B CA 1
ATOM 4363 C C . THR B 1 264 ? 1.437 27.547 9.641 1 82.06 264 THR B C 1
ATOM 4365 O O . THR B 1 264 ? 1.607 27.531 8.422 1 82.06 264 THR B O 1
ATOM 4368 N N . ASN B 1 265 ? 0.294 28.016 10.258 1 81.56 265 ASN B N 1
ATOM 4369 C CA . ASN B 1 265 ? -0.655 28.844 9.523 1 81.56 265 ASN B CA 1
ATOM 4370 C C . ASN B 1 265 ? -0.765 30.25 10.125 1 81.56 265 ASN B C 1
ATOM 4372 O O . ASN B 1 265 ? -1.777 30.922 9.945 1 81.56 265 ASN B O 1
ATOM 4376 N N . LYS B 1 266 ? 0.343 30.547 10.859 1 76.06 266 LYS B N 1
ATOM 4377 C CA . LYS B 1 266 ? 0.389 31.891 11.438 1 76.06 266 LYS B CA 1
ATOM 4378 C C . LYS B 1 266 ? 0.803 32.938 10.398 1 76.06 266 LYS B C 1
ATOM 4380 O O . LYS B 1 266 ? 1.915 32.875 9.867 1 76.06 266 LYS B O 1
ATOM 4385 N N . SER B 1 267 ? -0.064 33.812 10.227 1 82.81 267 SER B N 1
ATOM 4386 C CA . SER B 1 267 ? 0.112 34.781 9.156 1 82.81 267 SER B CA 1
ATOM 4387 C C . SER B 1 267 ? 1.374 35.625 9.367 1 82.81 267 SER B C 1
ATOM 4389 O O . SER B 1 267 ? 2.074 35.938 8.406 1 82.81 267 SER B O 1
ATOM 4391 N N . ALA B 1 268 ? 1.641 35.844 10.625 1 76 268 ALA B N 1
ATOM 4392 C CA . ALA B 1 268 ? 2.807 36.688 10.914 1 76 268 ALA B CA 1
ATOM 4393 C C . ALA B 1 268 ? 4.094 36 10.469 1 76 268 ALA B C 1
ATOM 4395 O O . ALA B 1 268 ? 4.965 36.625 9.859 1 76 268 ALA B O 1
ATOM 4396 N N . LEU B 1 269 ? 4.188 34.719 10.68 1 78.94 269 LEU B N 1
ATOM 4397 C CA . LEU B 1 269 ? 5.383 33.969 10.305 1 78.94 269 LEU B CA 1
ATOM 4398 C C . LEU B 1 269 ? 5.465 33.781 8.789 1 78.94 269 LEU B C 1
ATOM 4400 O O . LEU B 1 269 ? 6.531 33.969 8.195 1 78.94 269 LEU B O 1
ATOM 4404 N N . ILE B 1 270 ? 4.34 33.562 8.289 1 89.06 270 ILE B N 1
ATOM 4405 C CA . ILE B 1 270 ? 4.285 33.344 6.844 1 89.06 270 ILE B CA 1
ATOM 4406 C C . ILE B 1 270 ? 4.68 34.594 6.109 1 89.06 270 ILE B C 1
ATOM 4408 O O . ILE B 1 270 ? 5.48 34.562 5.172 1 89.06 270 ILE B O 1
ATOM 4412 N N . SER B 1 271 ? 4.203 35.719 6.609 1 84.69 271 SER B N 1
ATOM 4413 C CA . SER B 1 271 ? 4.516 37 5.984 1 84.69 271 SER B CA 1
ATOM 4414 C C . SER B 1 271 ? 6.004 37.344 6.105 1 84.69 271 SER B C 1
ATOM 4416 O O . SER B 1 271 ? 6.598 37.906 5.184 1 84.69 271 SER B O 1
ATOM 4418 N N . THR B 1 272 ? 6.57 37 7.215 1 79.94 272 THR B N 1
ATOM 4419 C CA . THR B 1 272 ? 7.992 37.219 7.43 1 79.94 272 THR B CA 1
ATOM 4420 C C . THR B 1 272 ? 8.836 36.438 6.43 1 79.94 272 THR B C 1
ATOM 4422 O O . THR B 1 272 ? 9.734 37 5.797 1 79.94 272 THR B O 1
ATOM 4425 N N . PHE B 1 273 ? 8.453 35.219 6.219 1 85.25 273 PHE B N 1
ATOM 4426 C CA . PHE B 1 273 ? 9.234 34.375 5.312 1 85.25 273 PHE B CA 1
ATOM 4427 C C . PHE B 1 273 ? 8.992 34.781 3.863 1 85.25 273 PHE B C 1
ATOM 4429 O O . PHE B 1 273 ? 9.891 34.688 3.029 1 85.25 273 PHE B O 1
ATOM 4436 N N . ASP B 1 274 ? 7.805 35.156 3.605 1 87.25 274 ASP B N 1
ATOM 4437 C CA . ASP B 1 274 ? 7.516 35.656 2.271 1 87.25 274 ASP B CA 1
ATOM 4438 C C . ASP B 1 274 ? 8.336 36.906 1.977 1 87.25 274 ASP B C 1
ATOM 4440 O O . ASP B 1 274 ? 8.852 37.062 0.869 1 87.25 274 ASP B O 1
ATOM 4444 N N . TYR B 1 275 ? 8.383 37.688 3.01 1 81.38 275 TYR B N 1
ATOM 4445 C CA . TYR B 1 275 ? 9.203 38.906 2.896 1 81.38 275 TYR B CA 1
ATOM 4446 C C . TYR B 1 275 ? 10.664 38.562 2.641 1 81.38 275 TYR B C 1
ATOM 4448 O O . TYR B 1 275 ? 11.305 39.125 1.757 1 81.38 275 TYR B O 1
ATOM 4456 N N . LEU B 1 276 ? 11.18 37.594 3.352 1 77.56 276 LEU B N 1
ATOM 4457 C CA . LEU B 1 276 ? 12.555 37.125 3.189 1 77.56 276 LEU B CA 1
ATOM 4458 C C . LEU B 1 276 ? 12.781 36.562 1.792 1 77.56 276 LEU B C 1
ATOM 4460 O O . LEU B 1 276 ? 13.812 36.844 1.169 1 77.56 276 LEU B O 1
ATOM 4464 N N . PHE B 1 277 ? 11.867 35.875 1.344 1 87.25 277 PHE B N 1
ATOM 4465 C CA . PHE B 1 277 ? 11.945 35.281 0.016 1 87.25 277 PHE B CA 1
ATOM 4466 C C . PHE B 1 277 ? 12.109 36.344 -1.053 1 87.25 277 PHE B C 1
ATOM 4468 O O . PHE B 1 277 ? 12.875 36.188 -2.002 1 87.25 277 PHE B O 1
ATOM 4475 N N . GLY B 1 278 ? 11.398 37.406 -0.894 1 79.81 278 GLY B N 1
ATOM 4476 C CA . GLY B 1 278 ? 11.453 38.469 -1.866 1 79.81 278 GLY B CA 1
ATOM 4477 C C . GLY B 1 278 ? 12.758 39.25 -1.841 1 79.81 278 GLY B C 1
ATOM 4478 O O . GLY B 1 278 ? 13.109 39.906 -2.814 1 79.81 278 GLY B O 1
ATOM 4479 N N . ARG B 1 279 ? 13.445 39.031 -0.7 1 68.94 279 ARG B N 1
ATOM 4480 C CA . ARG B 1 279 ? 14.602 39.906 -0.53 1 68.94 279 ARG B CA 1
ATOM 4481 C C . ARG B 1 279 ? 15.906 39.094 -0.614 1 68.94 279 ARG B C 1
ATOM 4483 O O . ARG B 1 279 ? 16.984 39.688 -0.611 1 68.94 279 ARG B O 1
ATOM 4490 N N . MET B 1 280 ? 15.789 37.781 -0.561 1 65.75 280 MET B N 1
ATOM 4491 C CA . MET B 1 280 ? 17 36.969 -0.601 1 65.75 280 MET B CA 1
ATOM 4492 C C . MET B 1 280 ? 17.75 37.188 -1.906 1 65.75 280 MET B C 1
ATOM 4494 O O . MET B 1 280 ? 18.859 36.656 -2.072 1 65.75 280 MET B O 1
ATOM 4498 N N . THR B 1 281 ? 17.609 38.156 -2.684 1 57.5 281 THR B N 1
ATOM 4499 C CA . THR B 1 281 ? 18.328 38.406 -3.924 1 57.5 281 THR B CA 1
ATOM 4500 C C . THR B 1 281 ? 19.719 38.969 -3.635 1 57.5 281 THR B C 1
ATOM 4502 O O . THR B 1 281 ? 19.922 39.656 -2.623 1 57.5 281 THR B O 1
#

pLDDT: mean 81.26, std 15.35, range [24.95, 97.88]

Sequence (562 aa):
MTAKHENILDTFTSQEVEALTTSQDYIESQIKQELINELKKLDIGANEAKILIFLMSNGSTTASDISRHTGIQRTDTYHYLSSLLAKGVVLSSFSKPQKYYALSFDEVIDCLVQSKYDTLKTVLNAKKRCQEKLDKIIKVTKPTRQENSYQVLNEESLYSRIKSMLGEVSTKVTVYLSQKMLVKFYHAEIADMLIALSKRGVNVRIRTESKKTVEGYEGLDNEAFSFNVFSPLPVNFIIFDDNRMIIISEEDKEGIHDLTGFYTNKSALISTFDYLFGRMTMTAKHENILDTFTSQEVEALTTSQDYIESQIKQELINELKKLDIGANEAKILIFLMSNGSTTASDISRHTGIQRTDTYHYLSSLLAKGVVLSSFSKPQKYYALSFDEVIDCLVQSKYDTLKTVLNAKKRCQEKLDKIIKVTKPTRQENSYQVLNEESLYSRIKSMLGEVSTKVTVYLSQKMLVKFYHAEIADMLIALSKRGVNVRIRTESKKTVEGYEGLDNEAFSFNVFSPLPVNFIIFDDNRMIIISEEDKEGIHDLTGFYTNKSALISTFDYLFGRMT

Solvent-accessible surface area (backbone atoms only — not comparable to full-atom values): 29822 Å² total; per-residue (Å²): 137,86,78,79,80,74,68,71,76,72,64,66,50,73,67,52,52,49,50,48,49,49,47,50,50,47,51,47,52,51,48,51,50,53,50,37,55,57,39,40,76,68,75,38,49,70,68,47,32,51,52,46,52,47,24,54,24,60,43,67,40,37,67,65,56,50,17,67,76,71,70,43,53,61,74,56,40,52,52,43,48,52,52,34,27,50,60,41,42,28,29,41,39,85,51,90,76,53,31,35,36,42,47,54,64,51,54,34,51,52,33,51,47,47,52,48,51,51,50,49,49,54,50,60,68,40,31,62,61,50,38,54,53,48,61,74,59,39,72,43,71,69,76,63,86,62,72,43,52,31,48,27,33,40,52,68,22,33,51,28,49,51,52,55,52,60,72,67,52,75,54,32,38,44,35,40,34,48,65,70,51,48,52,50,33,41,76,70,50,47,36,57,49,52,29,52,39,38,76,72,67,25,49,48,38,36,36,30,53,60,76,82,72,48,75,73,43,69,74,45,59,71,83,26,49,42,66,44,41,74,66,74,64,92,52,27,37,40,32,42,55,83,51,34,33,38,38,38,35,78,40,74,57,93,82,44,77,39,38,33,28,39,37,33,45,37,58,70,59,50,51,51,50,54,51,45,65,75,56,35,90,138,84,78,78,79,74,70,72,77,69,64,65,48,75,67,52,53,50,50,50,49,49,47,48,50,48,51,47,50,51,49,51,50,54,51,37,55,59,39,39,78,69,74,36,49,71,68,48,32,50,51,46,51,47,25,54,24,61,42,66,42,37,68,66,55,49,17,66,76,72,69,42,54,60,74,56,41,52,52,43,49,52,52,34,26,48,60,42,42,28,30,42,40,84,50,92,77,53,29,36,37,41,48,54,62,49,54,36,50,51,34,50,46,45,52,48,51,52,50,49,50,54,50,60,68,40,32,64,61,52,37,54,54,49,60,73,59,38,72,44,71,70,76,62,86,62,70,42,54,31,47,27,35,39,52,67,23,34,52,29,50,50,52,55,51,60,72,67,52,75,54,34,37,44,35,39,33,48,64,70,50,48,52,50,34,46,76,68,50,47,38,57,50,51,30,52,41,38,74,73,66,24,48,48,38,36,36,28,54,58,77,82,66,51,77,79,45,74,74,43,57,72,84,25,52,44,68,42,42,74,64,73,64,94,52,27,36,38,32,43,57,83,52,34,33,39,38,36,38,76,39,74,55,93,82,45,78,38,39,34,26,38,36,33,45,37,59,70,60,49,52,51,50,52,50,46,62,74,56,34,90

Organism: Nitrososphaera gargensis (strain Ga9.2) (NCBI:txid1237085)

Radius of gyration: 30.01 Å; Cα contacts (8 Å, |Δi|>4): 840; chains: 2; bounding box: 110×82×65 Å

Foldseek 3Di:
DPPPPPDPVPPDDPVNVVVVVVVVVVVVVVVLVVQLVVVVVLVQDNLLSLLQVCCQVPPKDALVVSCVPSVPDSVVSVVSQVVCVVLVQKDWDPDPVIIIHGDHSVVSCVSSVVVVVVVVVVCVVCVVVVVVVVVVVPPDDPPDVPFDKDKQWFDVSVLVVLLVLLVVFDAEKEWEDELVVLVVCLVSCVLVSLLVCVVVPHLAAYEYADPVRCPSNVSDDPRNYDYHQPDDDQWIKMDGPLQKMKIWHWDQDPNDTTIMIMITRDNVVSVVVVVCSVVSD/DPPPPPDPVPPDPPVNVVVVVVVVVVVVVVVLVVQLVVVVVLVQDNLLSLLQVCCQVVPKDALVVSCVPSVPDSVVSVVSQVVCVVLVQKDWDPDPVIIIHGDHSVVSCVSSVVVVVVVVVVCVVCVVVVVVVVVVVPPDDPPDVPFDKDKQWFDVSVLVVLVVLLVVFDAEKEWEDELVVLVVCLVSCVLVSLLVCVVVPHLAAYEYADPVRCVRNVSDDPRNYDYHQPDDDQWIKMDGPLQKMKIWHWDQDPNDTTIMIMITRDNVVSVVVVVVSVVSD